Protein AF-0000000080417453 (afdb_homodimer)

Secondary structure (DSSP, 8-state):
---HHHHHHT-HHHHHHHHHHHHHHGGGS---TT-EEEEET-TTSHHIIIIIHHHS-TT-EEEEEES-HHHHHHHHHHH-SSSEEEEE--TT-S--TTT--TT-EEEEEEES-GGG-S-HHHHHHHHHHHEEEEEEEEEEEEEE-HHHHHHHHHTT-TTTGGGGGG----GGGG-TT--HHHHHHHHHHHTTEEEEEEEEEEEEEEESSHHHHHHHHHHT-TTGGGS-GGGHHHHHHHHHHHHHHTT-SEE-TTS-EEEEEEEEEEEEEE----/---HHHHHHT-HHHHHHHHHHHHHHGGGS---TT-EEEEET-TTSHHIIIIIHHHS-TT-EEEEEES-HHHHHHHHHHH-SSSEEEEE--TT-S--TTT--TT-EEEEEEES-GGG-S-HHHHHHHHHHHEEEEEEEEEEEEEE-HHHHHHHHHTT-TTTGGGGGG----GGGG-TT--HHHHHHHHHHHTTEEEEEEEEEEEEEEESSHHHHHHHHHHH-TTGGGS-GGGHHHHHHHHHHHHHHTT-SEE-TTS-EEEEEEEEEEEEEE----

Nearest PDB structures (foldseek):
  7ebx-assembly1_A  TM=9.036E-01  e=4.526E-23  Bombyx mori
  7veo-assembly1_B  TM=8.827E-01  e=9.051E-22  Bombyx mori
  7ejb-assembly1_A-2  TM=8.826E-01  e=1.099E-20  Bombyx mori
  7ebs-assembly1_A-2  TM=8.789E-01  e=4.914E-20  Bombyx mori
  5jgj-assembly1_A  TM=5.992E-01  e=2.177E-11  Aspergillus fumigatus Z5

Solvent-accessible surface area (backbone atoms only — not comparable to full-atom values): 28927 Å² total; per-residue (Å²): 72,74,44,44,69,57,31,70,74,50,42,62,67,58,52,52,51,49,50,52,50,46,67,68,45,54,85,78,52,90,86,59,80,67,35,33,35,35,32,43,39,32,50,47,34,56,57,51,69,71,46,56,47,76,78,45,50,89,65,34,32,39,38,31,23,17,64,26,54,53,15,24,55,49,18,30,73,75,58,46,55,94,46,31,43,49,41,70,39,58,61,51,50,94,75,56,59,73,74,48,66,70,43,65,21,46,35,36,39,29,54,68,35,65,55,60,36,47,53,57,55,48,27,37,41,44,54,45,46,32,30,23,88,69,14,40,3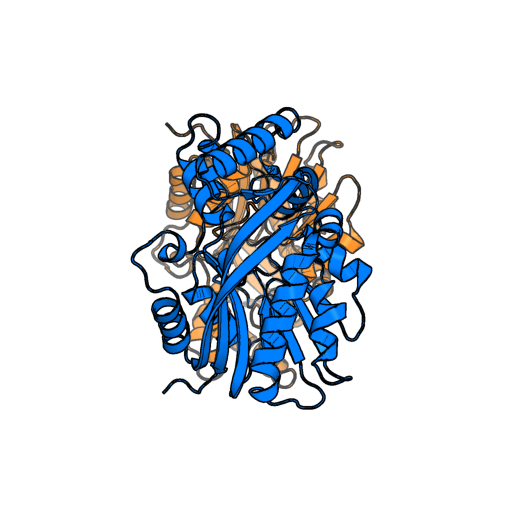9,39,40,33,28,58,61,40,42,54,64,61,55,47,54,57,50,37,44,69,30,89,90,48,29,84,55,38,84,66,57,65,46,33,67,59,66,73,34,89,83,49,57,58,68,62,56,51,51,48,44,36,43,76,41,37,29,45,75,73,45,74,48,76,43,80,50,69,54,74,32,76,24,58,66,53,43,50,52,39,50,58,31,61,34,69,53,59,89,76,46,56,79,94,44,44,65,58,51,54,50,51,51,50,50,53,35,47,74,71,61,44,40,43,75,47,94,80,47,22,30,35,36,58,35,28,37,38,37,34,36,29,30,34,50,80,79,126,72,76,43,44,67,59,30,69,74,49,42,62,67,59,52,52,51,48,49,52,48,45,67,68,44,56,85,76,52,89,86,58,80,68,35,34,34,36,31,43,38,33,52,46,33,58,58,49,68,71,45,56,48,75,78,46,50,90,64,35,34,37,38,30,24,17,65,24,54,54,16,24,55,49,17,30,72,75,58,46,54,96,45,30,44,50,41,71,41,58,62,52,51,94,74,56,61,73,75,48,64,71,43,64,22,44,34,36,38,28,55,68,32,66,56,60,37,48,53,55,54,48,28,38,41,44,52,45,47,31,29,22,86,68,15,39,38,38,41,32,26,59,63,40,43,53,63,64,54,46,55,57,50,37,45,71,31,90,89,49,28,83,54,39,84,66,56,64,46,33,69,58,64,76,34,90,84,51,56,58,68,61,54,50,53,48,44,36,42,75,41,37,29,45,76,75,45,75,48,74,44,80,51,69,53,73,33,76,25,58,66,53,44,48,51,38,50,60,32,62,35,69,53,58,90,76,46,56,78,93,44,44,66,58,51,53,50,52,52,50,50,52,35,45,75,71,62,45,42,42,75,45,95,81,47,22,30,35,36,58,34,29,36,37,38,35,38,28,31,33,49,80,79,127

InterPro domains:
  IPR025714 Methyltransferase domain [PF13847] (33-189)
  IPR029063 S-adenosyl-L-methionine-dependent methyltransferase superfamily [G3DSA:3.40.50.150] (21-272)
  IPR029063 S-adenosyl-L-methionine-dependent methyltransferase superfamily [SSF53335] (16-241)

Organism: Rhodnius prolixus (NCBI:txid13249)

pLDDT: mean 95.52, std 4.55, range [45.38, 98.94]

Structure (mmCIF, N/CA/C/O backbone):
data_AF-0000000080417453-model_v1
#
loop_
_entity.id
_entity.type
_entity.pdbx_description
1 polymer 'Putative farnesoic acid o-methyltransferase'
#
loop_
_atom_site.group_PDB
_atom_site.id
_atom_site.type_symbol
_atom_site.label_atom_id
_atom_site.label_alt_id
_atom_site.label_comp_id
_atom_site.label_asym_id
_atom_site.label_entity_id
_atom_site.label_seq_id
_atom_site.pdbx_PDB_ins_code
_atom_site.Cartn_x
_atom_site.Cartn_y
_atom_site.Cartn_z
_atom_site.occupancy
_atom_site.B_iso_or_equiv
_atom_site.auth_seq_id
_atom_site.auth_comp_id
_atom_site.auth_asym_id
_atom_site.auth_atom_id
_atom_site.pdbx_PDB_model_num
ATOM 1 N N . MET A 1 1 ? 9.516 -7.297 -7.922 1 85.31 1 MET A N 1
ATOM 2 C CA . MET A 1 1 ? 9.664 -7.316 -9.375 1 85.31 1 MET A CA 1
ATOM 3 C C . MET A 1 1 ? 9.523 -5.914 -9.953 1 85.31 1 MET A C 1
ATOM 5 O O . MET A 1 1 ? 8.523 -5.234 -9.719 1 85.31 1 MET A O 1
ATOM 9 N N . ILE A 1 2 ? 10.57 -5.461 -10.797 1 84.31 2 ILE A N 1
ATOM 10 C CA . ILE A 1 2 ? 10.602 -4.055 -11.188 1 84.31 2 ILE A CA 1
ATOM 11 C C . ILE A 1 2 ? 10.82 -3.934 -12.688 1 84.31 2 ILE A C 1
ATOM 13 O O . ILE A 1 2 ? 11.008 -2.832 -13.211 1 84.31 2 ILE A O 1
ATOM 17 N N . ASP A 1 3 ? 10.852 -5.016 -13.445 1 92.69 3 ASP A N 1
ATOM 18 C CA . ASP A 1 3 ? 11.133 -4.988 -14.875 1 92.69 3 ASP A CA 1
ATOM 19 C C . ASP A 1 3 ? 10.047 -5.727 -15.664 1 92.69 3 ASP A C 1
ATOM 21 O O . ASP A 1 3 ? 10.234 -6.883 -16.047 1 92.69 3 ASP A O 1
ATOM 25 N N . PRO A 1 4 ? 9.008 -4.988 -16.016 1 95.56 4 PRO A N 1
ATOM 26 C CA . PRO A 1 4 ? 7.863 -5.641 -16.672 1 95.56 4 PRO A CA 1
ATOM 27 C C . PRO A 1 4 ? 8.211 -6.227 -18.031 1 95.56 4 PRO A C 1
ATOM 29 O O . PRO A 1 4 ? 7.691 -7.277 -18.406 1 95.56 4 PRO A O 1
ATOM 32 N N . GLU A 1 5 ? 9.062 -5.57 -18.766 1 94.62 5 GLU A N 1
ATOM 33 C CA . GLU A 1 5 ? 9.43 -6.059 -20.094 1 94.62 5 GLU A CA 1
ATOM 34 C C . GLU A 1 5 ? 10.195 -7.375 -20 1 94.62 5 GLU A C 1
ATOM 36 O O . GLU A 1 5 ? 9.906 -8.32 -20.734 1 94.62 5 GLU A O 1
ATOM 41 N N . LEU A 1 6 ? 11.156 -7.355 -19.094 1 93.81 6 LEU A N 1
ATOM 42 C CA . LEU A 1 6 ? 11.898 -8.594 -18.891 1 93.81 6 LEU A CA 1
ATOM 43 C C . LEU A 1 6 ? 10.961 -9.711 -18.422 1 93.81 6 LEU A C 1
ATOM 45 O O . LEU A 1 6 ? 11.016 -10.828 -18.953 1 93.81 6 LEU A O 1
ATOM 49 N N . TYR A 1 7 ? 10.141 -9.461 -17.5 1 95.19 7 TYR A N 1
ATOM 50 C CA . TYR A 1 7 ? 9.219 -10.445 -16.969 1 95.19 7 TYR A CA 1
ATOM 51 C C . TYR A 1 7 ? 8.352 -11.047 -18.078 1 95.19 7 TYR A C 1
ATOM 53 O O . TYR A 1 7 ? 8.234 -12.266 -18.188 1 95.19 7 TYR A O 1
ATOM 61 N N . THR A 1 8 ? 7.797 -10.227 -18.953 1 95 8 THR A N 1
ATOM 62 C CA . THR A 1 8 ? 6.891 -10.672 -20.016 1 95 8 THR A CA 1
ATOM 63 C C . THR A 1 8 ? 7.621 -11.547 -21.031 1 95 8 THR A C 1
ATOM 65 O O . THR A 1 8 ? 7.031 -12.461 -21.609 1 95 8 THR A O 1
ATOM 68 N N . SER A 1 9 ? 8.898 -11.352 -21.141 1 94.31 9 SER A N 1
ATOM 69 C CA . SER A 1 9 ? 9.672 -12.07 -22.156 1 94.31 9 SER A CA 1
ATOM 70 C C . SER A 1 9 ? 10.07 -13.453 -21.656 1 94.31 9 SER A C 1
ATOM 72 O O . SER A 1 9 ? 10.477 -14.312 -22.438 1 94.31 9 SER A O 1
ATOM 74 N N . VAL A 1 10 ? 9.898 -13.664 -20.344 1 94.62 10 VAL A N 1
ATOM 75 C CA . VAL A 1 10 ? 10.453 -14.906 -19.828 1 94.62 10 VAL A CA 1
ATOM 76 C C . VAL A 1 10 ? 9.438 -15.586 -18.906 1 94.62 10 VAL A C 1
ATOM 78 O O . VAL A 1 10 ? 9.812 -16.359 -18.031 1 94.62 10 VAL A O 1
ATOM 81 N N . ASN A 1 11 ? 8.148 -15.336 -19.047 1 95.56 11 ASN A N 1
ATOM 82 C CA . ASN A 1 11 ? 7.172 -15.82 -18.078 1 95.56 11 ASN A CA 1
ATOM 83 C C . ASN A 1 11 ? 6.395 -17.016 -18.609 1 95.56 11 ASN A C 1
ATOM 85 O O . ASN A 1 11 ? 5.207 -17.172 -18.328 1 95.56 11 ASN A O 1
ATOM 89 N N . GLU A 1 12 ? 7 -17.891 -19.438 1 95.56 12 GLU A N 1
ATOM 90 C CA . GLU A 1 12 ? 6.344 -19.062 -20.016 1 95.56 12 GLU A CA 1
ATOM 91 C C . GLU A 1 12 ? 5.926 -20.047 -18.922 1 95.56 12 GLU A C 1
ATOM 93 O O . GLU A 1 12 ? 4.875 -20.688 -19.031 1 95.56 12 GLU A O 1
ATOM 98 N N . LEU A 1 13 ? 6.77 -20.219 -17.953 1 96.75 13 LEU A N 1
ATOM 99 C CA . LEU A 1 13 ? 6.441 -21.109 -16.844 1 96.75 13 LEU A CA 1
ATOM 100 C C . LEU A 1 13 ? 5.148 -20.672 -16.172 1 96.75 13 LEU A C 1
ATOM 102 O O . LEU A 1 13 ? 4.258 -21.484 -15.938 1 96.75 13 LEU A O 1
ATOM 106 N N . GLN A 1 14 ? 5.039 -19.406 -15.844 1 97.12 14 GLN A N 1
ATOM 107 C CA . GLN A 1 14 ? 3.857 -18.859 -15.18 1 97.12 14 GLN A CA 1
ATOM 108 C C . GLN A 1 14 ? 2.611 -19.047 -16.047 1 97.12 14 GLN A C 1
ATOM 110 O O . GLN A 1 14 ? 1.552 -19.422 -15.531 1 97.12 14 GLN A O 1
ATOM 115 N N . LYS A 1 15 ? 2.746 -18.828 -17.344 1 96.88 15 LYS A N 1
ATOM 116 C CA . LYS A 1 15 ? 1.625 -18.969 -18.266 1 96.88 15 LYS A CA 1
ATOM 117 C C . LYS A 1 15 ? 1.135 -20.422 -18.297 1 96.88 15 LYS A C 1
ATOM 119 O O . LYS A 1 15 ? -0.065 -20.672 -18.188 1 96.88 15 LYS A O 1
ATOM 124 N N . ARG A 1 16 ? 2.07 -21.281 -18.422 1 97.69 16 ARG A N 1
ATOM 125 C CA . ARG A 1 16 ? 1.742 -22.703 -18.484 1 97.69 16 ARG A CA 1
ATOM 126 C C . ARG A 1 16 ? 1.014 -23.141 -17.219 1 97.69 16 ARG A C 1
ATOM 128 O O . ARG A 1 16 ? -0.037 -23.781 -17.281 1 97.69 16 ARG A O 1
ATOM 135 N N 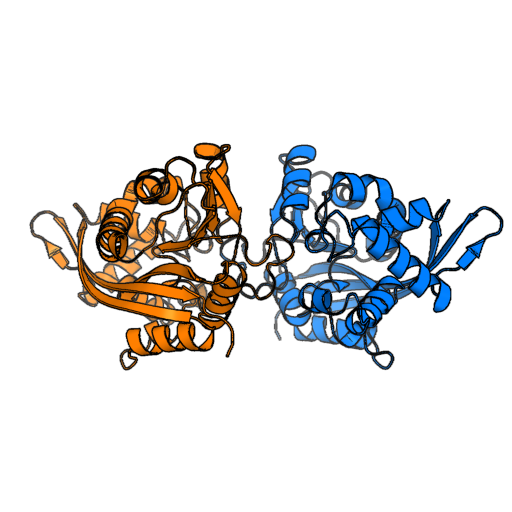. ASP A 1 17 ? 1.58 -22.812 -16.125 1 98.31 17 ASP A N 1
ATOM 136 C CA . ASP A 1 17 ? 1.036 -23.281 -14.852 1 98.31 17 ASP A CA 1
ATOM 137 C C . ASP A 1 17 ? -0.323 -22.656 -14.57 1 98.31 17 ASP A C 1
ATOM 139 O O . ASP A 1 17 ? -1.211 -23.297 -14.008 1 98.31 17 ASP A O 1
ATOM 143 N N . ALA A 1 18 ? -0.502 -21.375 -14.875 1 98.19 18 ALA A N 1
ATOM 144 C CA . ALA A 1 18 ? -1.799 -20.719 -14.719 1 98.19 18 ALA A CA 1
ATOM 145 C C . ALA A 1 18 ? -2.861 -21.391 -15.586 1 98.19 18 ALA A C 1
ATOM 147 O O . ALA A 1 18 ? -3.996 -21.578 -15.141 1 98.19 18 ALA A O 1
ATOM 148 N N . ARG A 1 19 ? -2.482 -21.75 -16.828 1 97.88 19 ARG A N 1
ATOM 149 C CA . ARG A 1 19 ? -3.398 -22.484 -17.703 1 97.88 19 ARG A CA 1
ATOM 150 C C . ARG A 1 19 ? -3.828 -23.797 -17.078 1 97.88 19 ARG A C 1
ATOM 152 O O . ARG A 1 19 ? -5.012 -24.141 -17.078 1 97.88 19 ARG A O 1
ATOM 159 N N . TYR A 1 20 ? -2.854 -24.5 -16.562 1 97.38 20 TYR A N 1
ATOM 160 C CA . TYR A 1 20 ? -3.154 -25.781 -15.922 1 97.38 20 TYR A CA 1
ATOM 161 C C . TYR A 1 20 ? -4.102 -25.594 -14.742 1 97.38 20 TYR A C 1
ATOM 163 O O . TYR A 1 20 ? -5.043 -26.375 -14.562 1 97.38 20 TYR A O 1
ATOM 171 N N . ALA A 1 21 ? -3.848 -24.594 -13.93 1 97.56 21 ALA A N 1
ATOM 172 C CA . ALA A 1 21 ? -4.699 -24.328 -12.773 1 97.56 21 ALA A CA 1
ATOM 173 C C . ALA A 1 21 ? -6.125 -24 -13.211 1 97.56 21 ALA A C 1
ATOM 175 O O . ALA A 1 21 ? -7.086 -24.5 -12.633 1 97.56 21 ALA A O 1
ATOM 176 N N . LEU A 1 22 ? -6.25 -23.156 -14.234 1 97.81 22 LEU A N 1
ATOM 177 C CA . LEU A 1 22 ? -7.559 -22.734 -14.727 1 97.81 22 LEU A CA 1
ATOM 178 C C . LEU A 1 22 ? -8.32 -23.906 -15.312 1 97.81 22 LEU A C 1
ATOM 180 O O . LEU A 1 22 ? -9.523 -24.062 -15.078 1 97.81 22 LEU A O 1
ATOM 184 N N . GLU A 1 23 ? -7.629 -24.719 -16.078 1 97.5 23 GLU A N 1
ATOM 185 C CA . GLU A 1 23 ? -8.258 -25.906 -16.656 1 97.5 23 GLU A CA 1
ATOM 186 C C . GLU A 1 23 ? -8.766 -26.844 -15.57 1 97.5 23 GLU A C 1
ATOM 188 O O . GLU A 1 23 ? -9.797 -27.5 -15.734 1 97.5 23 GLU A O 1
ATOM 193 N N . ARG A 1 24 ? -8.078 -26.875 -14.555 1 95.69 24 ARG A N 1
ATOM 194 C CA . ARG A 1 24 ? -8.43 -27.766 -13.461 1 95.69 24 ARG A CA 1
ATOM 195 C C . ARG A 1 24 ? -9.703 -27.297 -12.758 1 95.69 24 ARG A C 1
ATOM 197 O O . ARG A 1 24 ? -10.531 -28.109 -12.352 1 95.69 24 ARG A O 1
ATOM 204 N N . VAL A 1 25 ? -9.844 -25.984 -12.594 1 96.62 25 VAL A N 1
ATOM 205 C CA . VAL A 1 25 ? -10.883 -25.5 -11.695 1 96.62 25 VAL A CA 1
ATOM 206 C C . VAL A 1 25 ? -12.07 -24.984 -12.5 1 96.62 25 VAL A C 1
ATOM 208 O O . VAL A 1 25 ? -13.125 -24.672 -11.945 1 96.62 25 VAL A O 1
ATOM 211 N N . LYS A 1 26 ? -11.961 -24.828 -13.805 1 96.19 26 LYS A N 1
ATOM 212 C CA . LYS A 1 26 ? -12.945 -24.141 -14.633 1 96.19 26 LYS A CA 1
ATOM 213 C C . LYS A 1 26 ? -14.336 -24.75 -14.453 1 96.19 26 LYS A C 1
ATOM 215 O O . LYS A 1 26 ? -15.336 -24.016 -14.445 1 96.19 26 LYS A O 1
ATOM 220 N N . ASP A 1 27 ? -14.422 -26.062 -14.25 1 95.81 27 ASP A N 1
ATOM 221 C CA . ASP A 1 27 ? -15.711 -26.75 -14.164 1 95.81 27 ASP A CA 1
ATOM 222 C C . ASP A 1 27 ? -16.297 -26.641 -12.758 1 95.81 27 ASP A C 1
ATOM 224 O O . ASP A 1 27 ? -17.453 -26.984 -12.539 1 95.81 27 ASP A O 1
ATOM 228 N N . GLU A 1 28 ? -15.484 -26.188 -11.844 1 95.94 28 GLU A N 1
ATOM 229 C CA . GLU A 1 28 ? -15.93 -26.031 -10.461 1 95.94 28 GLU A CA 1
ATOM 230 C C . GLU A 1 28 ? -16.516 -24.641 -10.227 1 95.94 28 GLU A C 1
ATOM 232 O O . GLU A 1 28 ? -17.125 -24.391 -9.188 1 95.94 28 GLU A O 1
ATOM 237 N N . LEU A 1 29 ? -16.391 -23.766 -11.164 1 96.56 29 LEU A N 1
ATOM 238 C CA . LEU A 1 29 ? -16.75 -22.375 -10.984 1 96.56 29 LEU A CA 1
ATOM 239 C C . LEU A 1 29 ? -18.047 -22.047 -11.727 1 96.56 29 LEU A C 1
ATOM 241 O O . LEU A 1 29 ? -18.25 -22.484 -12.859 1 96.56 29 LEU A O 1
ATOM 245 N N . PRO A 1 30 ? -18.922 -21.266 -11.078 1 94.5 30 PRO A N 1
ATOM 246 C CA . PRO A 1 30 ? -20.047 -20.688 -11.828 1 94.5 30 PRO A CA 1
ATOM 247 C C . PRO A 1 30 ? -19.625 -19.531 -12.734 1 94.5 30 PRO A C 1
ATOM 249 O O . PRO A 1 30 ? -18.828 -18.688 -12.328 1 94.5 30 PRO A O 1
ATOM 252 N N . TRP A 1 31 ? -20.047 -19.531 -13.969 1 93.25 31 TRP A N 1
ATOM 253 C CA . TRP A 1 31 ? -19.75 -18.453 -14.906 1 93.25 31 TRP A CA 1
ATOM 254 C C . TRP A 1 31 ? -21.016 -17.672 -15.258 1 93.25 31 TRP A C 1
ATOM 256 O O . TRP A 1 31 ? -21.953 -18.219 -15.836 1 93.25 31 TRP A O 1
ATOM 266 N N . ASN A 1 32 ? -21.078 -16.422 -14.867 1 93.12 32 ASN A N 1
ATOM 267 C CA . ASN A 1 32 ? -22.234 -15.57 -15.094 1 93.12 32 ASN A CA 1
ATOM 268 C C . ASN A 1 32 ? -21.875 -14.32 -15.883 1 93.12 32 ASN A C 1
ATOM 270 O O . ASN A 1 32 ? -20.734 -13.875 -15.867 1 93.12 32 ASN A O 1
ATOM 274 N N . ASN A 1 33 ? -22.859 -13.703 -16.531 1 93.56 33 ASN A N 1
ATOM 275 C CA . ASN A 1 33 ? -22.641 -12.484 -17.297 1 93.56 33 ASN A CA 1
ATOM 276 C C . ASN A 1 33 ? -22.422 -11.281 -16.391 1 93.56 33 ASN A C 1
ATOM 278 O O . ASN A 1 33 ? -22.922 -11.234 -15.273 1 93.56 33 ASN A O 1
ATOM 282 N N . GLY A 1 34 ? -21.641 -10.367 -16.906 1 94.88 34 GLY A N 1
ATOM 283 C CA . GLY A 1 34 ? -21.453 -9.086 -16.25 1 94.88 34 GLY A CA 1
ATOM 284 C C . GLY A 1 34 ? -20.656 -9.195 -14.961 1 94.88 34 GLY A C 1
ATOM 285 O O . GLY A 1 34 ? -20.859 -8.406 -14.039 1 94.88 34 GLY A O 1
ATOM 286 N N . GLU A 1 35 ? -19.781 -10.242 -14.836 1 97.25 35 GLU A N 1
ATOM 287 C CA . GLU A 1 35 ? -19.031 -10.453 -13.602 1 97.25 35 GLU A CA 1
ATOM 288 C C . GLU A 1 35 ? -17.891 -9.438 -13.469 1 97.25 35 GLU A C 1
ATOM 290 O O . GLU A 1 35 ? -17.312 -9.008 -14.469 1 97.25 35 GLU A O 1
ATOM 295 N N . LYS A 1 36 ? -17.656 -9.039 -12.273 1 98.38 36 LYS A N 1
ATOM 296 C CA . LYS A 1 36 ? -16.469 -8.266 -11.914 1 98.38 36 LYS A CA 1
ATOM 297 C C . LYS A 1 36 ? -15.398 -9.164 -11.305 1 98.38 36 LYS A C 1
ATOM 299 O O . LYS A 1 36 ? -15.641 -9.836 -10.305 1 98.38 36 LYS A O 1
ATOM 304 N N . ILE A 1 37 ? -14.219 -9.148 -11.891 1 98.75 37 ILE A N 1
ATOM 305 C CA . ILE A 1 37 ? -13.148 -10.086 -11.539 1 98.75 37 ILE A CA 1
ATOM 306 C C . ILE A 1 37 ? -11.945 -9.32 -11.008 1 98.75 37 ILE A C 1
ATOM 308 O O . ILE A 1 37 ? -11.594 -8.258 -11.539 1 98.75 37 ILE A O 1
ATOM 312 N N . LEU A 1 38 ? -11.352 -9.852 -9.945 1 98.88 38 LEU A N 1
ATOM 313 C CA . LEU A 1 38 ? -10.086 -9.32 -9.445 1 98.88 38 LEU A CA 1
ATOM 314 C C . LEU A 1 38 ? -8.945 -10.305 -9.688 1 98.88 38 LEU A C 1
ATOM 316 O O . LEU A 1 38 ? -9.062 -11.492 -9.359 1 98.88 38 LEU A O 1
ATOM 320 N N . ASP A 1 39 ? -7.914 -9.875 -10.336 1 98.94 39 ASP A N 1
ATOM 321 C CA . ASP A 1 39 ? -6.68 -10.633 -10.516 1 98.94 39 ASP A CA 1
ATOM 322 C C . ASP A 1 39 ? -5.586 -10.133 -9.57 1 98.94 39 ASP A C 1
ATOM 324 O O . ASP A 1 39 ? -4.922 -9.133 -9.859 1 98.94 39 ASP A O 1
ATOM 328 N N . VAL A 1 40 ? -5.348 -10.844 -8.453 1 98.88 40 VAL A N 1
ATOM 329 C CA . VAL A 1 40 ? -4.395 -10.445 -7.422 1 98.88 40 VAL A CA 1
ATOM 330 C C . VAL A 1 40 ? -2.99 -10.898 -7.812 1 98.88 40 VAL A C 1
ATOM 332 O O . VAL A 1 40 ? -2.744 -12.094 -7.988 1 98.88 40 VAL A O 1
ATOM 335 N N . GLY A 1 41 ? -2.062 -9.961 -7.801 1 98.56 41 GLY A N 1
ATOM 336 C CA . GLY A 1 41 ? -0.73 -10.25 -8.305 1 98.56 41 GLY A CA 1
ATOM 337 C C . GLY A 1 41 ? -0.682 -10.383 -9.812 1 98.56 41 GLY A C 1
ATOM 338 O O . GLY A 1 41 ? -0.114 -11.352 -10.336 1 98.56 41 GLY A O 1
ATOM 339 N N . CYS A 1 42 ? -1.229 -9.438 -10.508 1 98.62 42 CYS A N 1
ATOM 340 C CA . CYS A 1 42 ? -1.434 -9.57 -11.945 1 98.62 42 CYS A CA 1
ATOM 341 C C . CYS A 1 42 ? -0.134 -9.336 -12.703 1 98.62 42 CYS A C 1
ATOM 343 O O . CYS A 1 42 ? -0.049 -9.617 -13.898 1 98.62 42 CYS A O 1
ATOM 345 N N . GLY A 1 43 ? 0.937 -8.828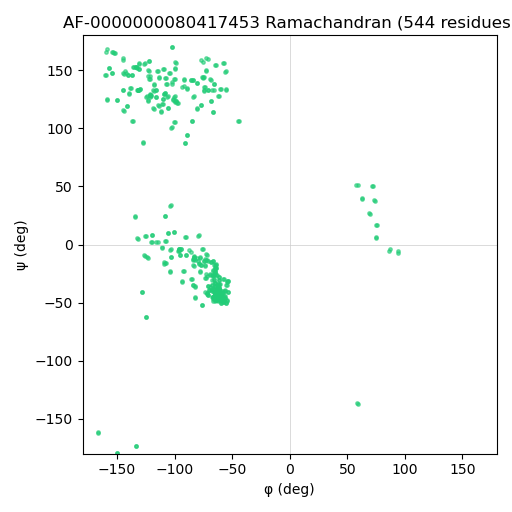 -12.039 1 98.06 43 GLY A N 1
ATOM 346 C CA . GLY A 1 43 ? 2.162 -8.492 -12.75 1 98.06 43 GLY A CA 1
ATOM 347 C C . GLY A 1 43 ? 1.954 -7.465 -13.844 1 98.06 43 GLY A C 1
ATOM 348 O O . GLY A 1 43 ? 1.291 -6.449 -13.633 1 98.06 43 GLY A O 1
ATOM 349 N N . PRO A 1 44 ? 2.586 -7.727 -14.961 1 98.19 44 PRO A N 1
ATOM 350 C CA . PRO A 1 44 ? 2.465 -6.762 -16.062 1 98.19 44 PRO A CA 1
ATOM 351 C C . PRO A 1 44 ? 1.149 -6.898 -16.828 1 98.19 44 PRO A C 1
ATOM 353 O O . PRO A 1 44 ? 0.974 -6.273 -17.875 1 98.19 44 PRO A O 1
ATOM 356 N N . GLY A 1 45 ? 0.208 -7.695 -16.391 1 98.31 45 GLY A N 1
ATOM 357 C CA . GLY A 1 45 ? -1.148 -7.734 -16.922 1 98.31 45 GLY A CA 1
ATOM 358 C C . GLY A 1 45 ? -1.302 -8.648 -18.109 1 98.31 45 GLY A C 1
ATOM 359 O O . GLY A 1 45 ? -2.414 -8.859 -18.609 1 98.31 45 GLY A O 1
ATOM 360 N N . ASP A 1 46 ? -0.224 -9.258 -18.656 1 97.12 46 ASP A N 1
ATOM 361 C CA . ASP A 1 46 ? -0.27 -10.055 -19.875 1 97.12 46 ASP A CA 1
ATOM 362 C C . ASP A 1 46 ? -1.081 -11.328 -19.672 1 97.12 46 ASP A C 1
ATOM 364 O O . ASP A 1 46 ? -1.896 -11.695 -20.516 1 97.12 46 ASP A O 1
ATOM 368 N N . LEU A 1 47 ? -0.859 -12.039 -18.531 1 97.44 47 LEU A N 1
ATOM 369 C CA . LEU A 1 47 ? -1.623 -13.258 -18.266 1 97.44 47 LEU A CA 1
ATOM 370 C C . LEU A 1 47 ? -3.098 -12.93 -18.047 1 97.44 47 LEU A C 1
ATOM 372 O O . LEU A 1 47 ? -3.973 -13.695 -18.453 1 97.44 47 LEU A O 1
ATOM 376 N N . THR A 1 48 ? -3.393 -11.828 -17.375 1 98.19 48 THR A N 1
ATOM 377 C CA . THR A 1 48 ? -4.762 -11.375 -17.156 1 98.19 48 THR A CA 1
ATOM 378 C C . THR A 1 48 ? -5.5 -11.203 -18.469 1 98.19 48 THR A C 1
ATOM 380 O O . THR A 1 48 ? -6.629 -11.68 -18.625 1 98.19 48 THR A O 1
ATOM 383 N N . THR A 1 49 ? -4.848 -10.594 -19.453 1 97.38 49 THR A N 1
ATOM 384 C CA . THR A 1 49 ? -5.512 -10.156 -20.688 1 97.38 49 THR A CA 1
ATOM 385 C C . THR A 1 49 ? -5.43 -11.234 -21.766 1 97.38 49 THR A C 1
ATOM 387 O O . THR A 1 49 ? -6.254 -11.266 -22.672 1 97.38 49 THR A O 1
ATOM 390 N N . SER A 1 50 ? -4.445 -12.133 -21.641 1 95.62 50 SER A N 1
ATOM 391 C CA . SER A 1 50 ? -4.25 -13.094 -22.734 1 95.62 50 SER A CA 1
ATOM 392 C C . SER A 1 50 ? -4.699 -14.492 -22.328 1 95.62 50 SER A C 1
ATOM 394 O O . SER A 1 50 ? -4.895 -15.359 -23.172 1 95.62 50 SER A O 1
ATOM 396 N N . LEU A 1 51 ? -4.863 -14.719 -21.094 1 97.19 51 LEU A N 1
ATOM 397 C CA . LEU A 1 51 ? -5.188 -16.062 -20.625 1 97.19 51 LEU A CA 1
ATOM 398 C C . LEU A 1 51 ? -6.465 -16.047 -19.797 1 97.19 51 LEU A C 1
ATOM 400 O O . LEU A 1 51 ? -7.488 -16.594 -20.219 1 97.19 51 LEU A O 1
ATOM 404 N N . LEU A 1 52 ? -6.473 -15.359 -18.688 1 96.56 52 LEU A N 1
ATOM 405 C CA . LEU A 1 52 ? -7.609 -15.344 -17.781 1 96.56 52 LEU A CA 1
ATOM 406 C C . LEU A 1 52 ? -8.883 -14.906 -18.484 1 96.56 52 LEU A C 1
ATOM 408 O O . LEU A 1 52 ? -9.938 -15.516 -18.312 1 96.56 52 LEU A O 1
ATOM 412 N N . LYS A 1 53 ? -8.742 -13.938 -19.344 1 95.19 53 LYS A N 1
ATOM 413 C CA . LYS A 1 53 ? -9.867 -13.359 -20.062 1 95.19 53 LYS A CA 1
ATOM 414 C C . LYS A 1 53 ? -10.617 -14.422 -20.859 1 95.19 53 LYS A C 1
ATOM 416 O O . LYS A 1 53 ? -11.844 -14.375 -20.969 1 95.19 53 LYS A O 1
ATOM 421 N N . HIS A 1 54 ? -9.961 -15.438 -21.297 1 94.5 54 HIS A N 1
ATOM 422 C CA . HIS A 1 54 ? -10.547 -16.422 -22.188 1 94.5 54 HIS A CA 1
ATOM 423 C C . HIS A 1 54 ? -11.438 -17.406 -21.422 1 94.5 54 HIS A C 1
ATOM 425 O O . HIS A 1 54 ? -12.227 -18.141 -22.016 1 94.5 54 HIS A O 1
ATOM 431 N N . TYR A 1 55 ? -11.289 -17.422 -20.203 1 94.25 55 TYR A N 1
ATOM 432 C CA . TYR A 1 55 ? -12.109 -18.312 -19.375 1 94.25 55 TYR A CA 1
ATOM 433 C C . TYR A 1 55 ? -13.32 -17.562 -18.828 1 94.25 55 TYR A C 1
ATOM 435 O O . TYR A 1 55 ? -14.234 -18.188 -18.266 1 94.25 55 TYR A O 1
ATOM 443 N N . LEU A 1 56 ? -13.344 -16.25 -19.016 1 93.94 56 LEU A N 1
ATOM 444 C CA . LEU A 1 56 ? -14.398 -15.406 -18.453 1 93.94 56 LEU A CA 1
ATOM 445 C C . LEU A 1 56 ? -15.453 -15.086 -19.516 1 93.94 56 LEU A C 1
ATOM 447 O O . LEU A 1 56 ? -15.18 -15.148 -20.703 1 93.94 56 LEU A O 1
ATOM 451 N N . PRO A 1 57 ? -16.641 -14.766 -19.031 1 93.44 57 PRO A N 1
ATOM 452 C CA . PRO A 1 57 ? -17.609 -14.242 -20 1 93.44 57 PRO A CA 1
ATOM 453 C C . PRO A 1 57 ? -17.125 -12.992 -20.719 1 93.44 57 PRO A C 1
ATOM 455 O O . PRO A 1 57 ? -16.359 -12.211 -20.141 1 93.44 57 PRO A O 1
ATOM 458 N N . HIS A 1 58 ? -17.656 -12.734 -21.875 1 93 58 HIS A N 1
ATOM 459 C CA . HIS A 1 58 ? -17.172 -11.664 -22.734 1 93 58 HIS A CA 1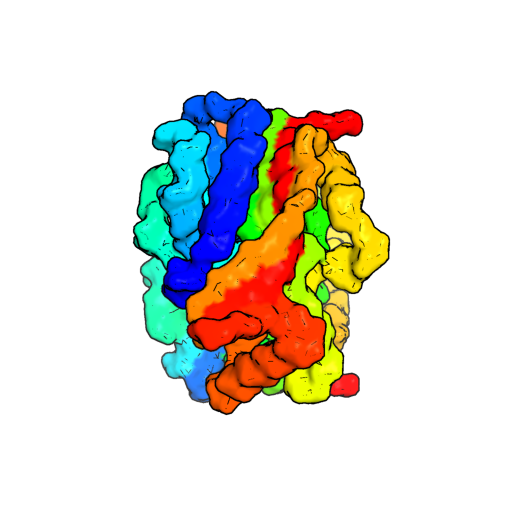
ATOM 460 C C . HIS A 1 58 ? -17.422 -10.297 -22.125 1 93 58 HIS A C 1
ATOM 462 O O . HIS A 1 58 ? -16.672 -9.352 -22.375 1 93 58 HIS A O 1
ATOM 468 N N . ASP A 1 59 ? -18.391 -10.203 -21.328 1 95.56 59 ASP A N 1
ATOM 469 C CA . ASP A 1 59 ? -18.766 -8.898 -20.797 1 95.56 59 ASP A CA 1
ATOM 470 C C . ASP A 1 59 ? -18.219 -8.711 -19.375 1 95.56 59 ASP A C 1
ATOM 472 O O . ASP A 1 59 ? -18.609 -7.777 -18.672 1 95.56 59 ASP A O 1
ATOM 476 N N . ALA A 1 60 ? -17.344 -9.625 -18.984 1 96.75 60 ALA A N 1
ATOM 477 C CA . ALA A 1 60 ? -16.734 -9.484 -17.656 1 96.75 60 ALA A CA 1
ATOM 478 C C . ALA A 1 60 ? -15.789 -8.289 -17.625 1 96.75 60 ALA A C 1
ATOM 480 O O . ALA A 1 60 ? -15.164 -7.949 -18.625 1 96.75 60 ALA A O 1
ATOM 481 N N . THR A 1 61 ? -15.742 -7.551 -16.531 1 98.12 61 THR A N 1
ATOM 482 C CA . THR A 1 61 ? -14.727 -6.531 -16.266 1 98.12 61 THR A CA 1
ATOM 483 C C . THR A 1 61 ? -13.68 -7.043 -15.289 1 98.12 61 THR A C 1
ATOM 485 O O . THR A 1 61 ? -14.008 -7.75 -14.336 1 98.12 61 THR A O 1
ATOM 488 N N . ILE A 1 62 ? -12.445 -6.75 -15.547 1 98.62 62 ILE A N 1
ATOM 489 C CA . ILE A 1 62 ? -11.352 -7.309 -14.766 1 98.62 62 ILE A CA 1
ATOM 490 C C . ILE A 1 62 ? -10.492 -6.18 -14.195 1 98.62 62 ILE A C 1
ATOM 492 O O . ILE A 1 62 ? -10.086 -5.273 -14.93 1 98.62 62 ILE A O 1
ATOM 496 N N . VAL A 1 63 ? -10.273 -6.207 -12.922 1 98.81 63 VAL A N 1
ATOM 497 C CA . VAL A 1 63 ? -9.289 -5.355 -12.266 1 98.81 63 VAL A CA 1
ATOM 498 C C . VAL A 1 63 ? -8.07 -6.188 -11.867 1 98.81 63 VAL A C 1
ATOM 500 O O . VAL A 1 63 ? -8.195 -7.172 -11.133 1 98.81 63 VAL A O 1
ATOM 503 N N . GLY A 1 64 ? -6.945 -5.891 -12.406 1 98.88 64 GLY A N 1
ATOM 504 C CA . GLY A 1 64 ? -5.695 -6.457 -11.93 1 98.88 64 GLY A CA 1
ATOM 505 C C . GLY A 1 64 ? -5.016 -5.605 -10.875 1 98.88 64 GLY A C 1
ATOM 506 O O . GLY A 1 64 ? -5.02 -4.379 -10.961 1 98.88 64 GLY A O 1
ATOM 507 N N . CYS A 1 65 ? -4.414 -6.277 -9.883 1 98.69 65 CYS A N 1
ATOM 508 C CA . CYS A 1 65 ? -3.664 -5.512 -8.891 1 98.69 65 CYS A CA 1
ATOM 509 C C . CYS A 1 65 ? -2.326 -6.176 -8.594 1 98.69 65 CYS A C 1
ATOM 511 O O . CYS A 1 65 ? -2.182 -7.387 -8.75 1 98.69 65 CYS A O 1
ATOM 513 N N . ASP A 1 66 ? -1.427 -5.434 -8.219 1 98.38 66 ASP A N 1
ATOM 514 C CA . ASP A 1 66 ? -0.072 -5.836 -7.855 1 98.38 66 ASP A CA 1
ATOM 515 C C . ASP A 1 66 ? 0.582 -4.812 -6.934 1 98.38 66 ASP A C 1
ATOM 517 O O . ASP A 1 66 ? 0.243 -3.627 -6.977 1 98.38 66 ASP A O 1
ATOM 521 N N . ILE A 1 67 ? 1.491 -5.309 -6.121 1 97.12 67 ILE A N 1
ATOM 522 C CA . ILE A 1 67 ? 2.166 -4.41 -5.191 1 97.12 67 ILE A CA 1
ATOM 523 C C . ILE A 1 67 ? 3.156 -3.531 -5.953 1 97.12 67 ILE A C 1
ATOM 525 O O . ILE A 1 67 ? 3.436 -2.402 -5.543 1 97.12 67 ILE A O 1
ATOM 529 N N . SER A 1 68 ? 3.709 -3.996 -7.047 1 97.06 68 SER A N 1
ATOM 530 C CA . SER A 1 68 ? 4.75 -3.314 -7.809 1 97.06 68 SER A CA 1
ATOM 531 C C . SER A 1 68 ? 4.168 -2.178 -8.641 1 97.06 68 SER A C 1
ATOM 533 O O . SER A 1 68 ? 3.373 -2.416 -9.555 1 97.06 68 SER A O 1
ATOM 535 N N . GLU A 1 69 ? 4.609 -0.975 -8.414 1 96.44 69 GLU A N 1
ATOM 536 C CA . GLU A 1 69 ? 4.207 0.195 -9.188 1 96.44 69 GLU A CA 1
ATOM 537 C C . GLU A 1 69 ? 4.602 0.049 -10.656 1 96.44 69 GLU A C 1
ATOM 539 O O . GLU A 1 69 ? 3.818 0.372 -11.555 1 96.44 69 GLU A O 1
ATOM 544 N N . ALA A 1 70 ? 5.809 -0.437 -10.898 1 96.19 70 ALA A N 1
ATOM 545 C CA . ALA A 1 70 ? 6.32 -0.596 -12.258 1 96.19 70 ALA A CA 1
ATOM 546 C C . ALA A 1 70 ? 5.438 -1.541 -13.07 1 96.19 70 ALA A C 1
ATOM 548 O O . ALA A 1 70 ? 5.129 -1.269 -14.234 1 96.19 70 ALA A O 1
ATOM 549 N N . MET A 1 71 ? 5.016 -2.611 -12.414 1 98.06 71 MET A N 1
ATOM 550 C CA . MET A 1 71 ? 4.152 -3.584 -13.078 1 98.06 71 MET A CA 1
ATOM 551 C C . MET A 1 71 ? 2.805 -2.961 -13.43 1 98.06 71 MET A C 1
ATOM 553 O O . MET A 1 71 ? 2.326 -3.105 -14.555 1 98.06 71 MET A O 1
ATOM 557 N N . ILE A 1 72 ? 2.223 -2.223 -12.531 1 98.19 72 ILE A N 1
ATOM 558 C CA . ILE A 1 72 ? 0.876 -1.684 -12.688 1 98.19 72 ILE A CA 1
ATOM 559 C C . ILE A 1 72 ? 0.887 -0.562 -13.727 1 98.19 72 ILE A C 1
ATOM 561 O O . ILE A 1 72 ? -0.025 -0.462 -14.547 1 98.19 72 ILE A O 1
ATOM 565 N N . MET A 1 73 ? 1.886 0.264 -13.664 1 96.56 73 MET A N 1
ATOM 566 C CA . MET A 1 73 ? 1.996 1.326 -14.664 1 96.56 73 MET A CA 1
ATOM 567 C C . MET A 1 73 ? 2.104 0.745 -16.062 1 96.56 73 MET A C 1
ATOM 569 O O . MET A 1 73 ? 1.447 1.225 -17 1 96.56 73 MET A O 1
ATOM 573 N N . TYR A 1 74 ? 2.914 -0.294 -16.234 1 97.88 74 TYR A N 1
ATOM 574 C CA . TYR A 1 74 ? 3.078 -0.984 -17.5 1 97.88 74 TYR A CA 1
ATOM 575 C C . TYR A 1 74 ? 1.763 -1.604 -17.953 1 97.88 74 TYR A C 1
ATOM 577 O O . TYR A 1 74 ? 1.345 -1.413 -19.109 1 97.88 74 TYR A O 1
ATOM 585 N N . ALA A 1 75 ? 1.112 -2.303 -17.047 1 98.62 75 ALA A N 1
ATOM 586 C CA . ALA A 1 75 ? -0.132 -3.002 -17.344 1 98.62 75 ALA A CA 1
ATOM 587 C C . ALA A 1 75 ? -1.215 -2.023 -17.797 1 98.62 75 ALA A C 1
ATOM 589 O O . ALA A 1 75 ? -1.902 -2.258 -18.797 1 98.62 75 ALA A O 1
ATOM 590 N N . GLN A 1 76 ? -1.373 -0.949 -17.047 1 98.06 76 GLN A N 1
ATOM 591 C CA . GLN A 1 76 ? -2.406 0.036 -17.344 1 98.06 76 GLN A CA 1
ATOM 592 C C . GLN A 1 76 ? -2.156 0.7 -18.688 1 98.06 76 GLN A C 1
ATOM 594 O O . GLN A 1 76 ? -3.086 0.89 -19.484 1 98.06 76 GLN A O 1
ATOM 599 N N . LYS A 1 77 ? -0.946 1.083 -18.953 1 97.06 77 LYS A N 1
ATOM 600 C CA . LYS A 1 77 ? -0.586 1.729 -20.219 1 97.06 77 LYS A CA 1
ATOM 601 C C . LYS A 1 77 ? -0.831 0.801 -21.406 1 97.06 77 LYS A C 1
ATOM 603 O O . LYS A 1 77 ? -1.372 1.222 -22.422 1 97.06 77 LYS A O 1
ATOM 608 N N . LYS A 1 78 ? -0.478 -0.435 -21.25 1 98.06 78 LYS A N 1
ATOM 609 C CA . LYS A 1 78 ? -0.482 -1.371 -22.359 1 98.06 78 LYS A CA 1
ATOM 610 C C . LYS A 1 78 ? -1.869 -1.972 -22.578 1 98.06 78 LYS A C 1
ATOM 612 O O . LYS A 1 78 ? -2.281 -2.215 -23.703 1 98.06 78 LYS A O 1
ATOM 617 N N . TYR A 1 79 ? -2.576 -2.174 -21.469 1 98.25 79 TYR A N 1
ATOM 618 C CA . TYR A 1 79 ? -3.764 -3.012 -21.609 1 98.25 79 TYR A CA 1
ATOM 619 C C . TYR A 1 79 ? -4.996 -2.291 -21.062 1 98.25 79 TYR A C 1
ATOM 621 O O . TYR A 1 79 ? -6.121 -2.77 -21.234 1 98.25 79 TYR A O 1
ATOM 629 N N . GLY A 1 80 ? -4.859 -1.205 -20.422 1 97.88 80 GLY A N 1
ATOM 630 C CA . GLY A 1 80 ? -5.988 -0.517 -19.828 1 97.88 80 GLY A CA 1
ATOM 631 C C . GLY A 1 80 ? -7.047 -0.11 -20.828 1 97.88 80 GLY A C 1
ATOM 632 O O . GLY A 1 80 ? -6.727 0.409 -21.906 1 97.88 80 GLY A O 1
ATOM 633 N N . ASN A 1 81 ? -8.25 -0.349 -20.531 1 97.44 81 ASN A N 1
ATOM 634 C CA . ASN A 1 81 ? -9.43 0.039 -21.297 1 97.44 81 ASN A CA 1
ATOM 635 C C . ASN A 1 81 ? -10.711 -0.122 -20.469 1 97.44 81 ASN A C 1
ATOM 637 O O . ASN A 1 81 ? -10.664 -0.117 -19.25 1 97.44 81 ASN A O 1
ATOM 641 N N . ASN A 1 82 ? -11.852 -0.165 -21.109 1 96.25 82 ASN A N 1
ATOM 642 C CA . ASN A 1 82 ? -13.117 -0.245 -20.391 1 96.25 82 ASN A CA 1
ATOM 643 C C . ASN A 1 82 ? -13.289 -1.597 -19.703 1 96.25 82 ASN A C 1
ATOM 645 O O . ASN A 1 82 ? -14.008 -1.706 -18.719 1 96.25 82 ASN A O 1
ATOM 649 N N . GLN A 1 83 ? -12.68 -2.619 -20.188 1 97.19 83 GLN A N 1
ATOM 650 C CA . GLN A 1 83 ? -12.828 -3.967 -19.656 1 97.19 83 GLN A CA 1
ATOM 651 C C . GLN A 1 83 ? -11.742 -4.27 -18.625 1 97.19 83 GLN A C 1
ATOM 653 O O . GLN A 1 83 ? -11.969 -5.047 -17.688 1 97.19 83 GLN A O 1
ATOM 658 N N . PHE A 1 84 ? -10.57 -3.658 -18.859 1 98.44 84 PHE A N 1
ATOM 659 C CA . PHE A 1 84 ? -9.406 -3.955 -18.031 1 98.44 84 PHE A CA 1
ATOM 660 C C . PHE A 1 84 ? -8.898 -2.693 -17.344 1 98.44 84 PHE A C 1
ATOM 662 O O . PHE A 1 84 ? -8.664 -1.675 -17.984 1 98.44 84 PHE A O 1
ATOM 669 N N . SER A 1 85 ? -8.734 -2.742 -16.047 1 98.38 85 SER A N 1
ATOM 670 C CA . SER A 1 85 ? -8.055 -1.699 -15.289 1 98.38 85 SER A CA 1
ATOM 671 C C . SER A 1 85 ? -7.047 -2.295 -14.312 1 98.38 85 SER A C 1
ATOM 673 O O . SER A 1 85 ? -7.176 -3.453 -13.906 1 98.38 85 SER A O 1
ATOM 675 N N . PHE A 1 86 ? -6.043 -1.593 -13.984 1 98.56 86 PHE A N 1
ATOM 676 C CA . PHE A 1 86 ? -4.953 -2.086 -13.156 1 98.56 86 PHE A CA 1
ATOM 677 C C . PHE A 1 86 ? -4.629 -1.094 -12.047 1 98.56 86 PHE A C 1
ATOM 679 O O . PHE A 1 86 ? -4.508 0.107 -12.289 1 98.56 86 PHE A O 1
ATOM 686 N N . LYS A 1 87 ? -4.484 -1.605 -10.773 1 97.81 87 LYS A N 1
ATOM 687 C CA . LYS A 1 87 ? -4.277 -0.771 -9.594 1 97.81 87 LYS A CA 1
ATOM 688 C C . LYS A 1 87 ? -3.205 -1.361 -8.68 1 97.81 87 LYS A C 1
ATOM 690 O O . LYS A 1 87 ? -3.08 -2.584 -8.57 1 97.81 87 LYS A O 1
ATOM 695 N N . GLN A 1 88 ? -2.484 -0.497 -8.062 1 97.88 88 GLN A N 1
ATOM 696 C CA . GLN A 1 88 ? -1.505 -0.964 -7.09 1 97.88 88 GLN A CA 1
ATOM 697 C C . GLN A 1 88 ? -2.184 -1.433 -5.805 1 97.88 88 GLN A C 1
ATOM 699 O O . GLN A 1 88 ? -3.082 -0.762 -5.293 1 97.88 88 GLN A O 1
ATOM 704 N N . LEU A 1 89 ? -1.743 -2.578 -5.305 1 97.81 89 LEU A N 1
ATOM 705 C CA . LEU A 1 89 ? -2.311 -3.119 -4.074 1 97.81 89 LEU A CA 1
ATOM 706 C C . LEU A 1 89 ? -1.349 -4.102 -3.418 1 97.81 89 LEU A C 1
ATOM 708 O O . LEU A 1 89 ? -0.833 -5.008 -4.078 1 97.81 89 LEU A O 1
ATOM 712 N N . ASP A 1 90 ? -1.033 -3.852 -2.182 1 97.5 90 ASP A N 1
ATOM 713 C CA . ASP A 1 90 ? -0.548 -4.91 -1.302 1 97.5 90 ASP A CA 1
ATOM 714 C C . ASP A 1 90 ? -1.708 -5.676 -0.669 1 97.5 90 ASP A C 1
ATOM 716 O O . ASP A 1 90 ? -2.357 -5.176 0.253 1 97.5 90 ASP A O 1
ATOM 720 N N . ILE A 1 91 ? -1.936 -6.855 -1.11 1 98.19 91 ILE A N 1
ATOM 721 C CA . ILE A 1 91 ? -3.131 -7.602 -0.738 1 98.19 91 ILE A CA 1
ATOM 722 C C . ILE A 1 91 ? -3.092 -7.934 0.752 1 98.19 91 ILE A C 1
ATOM 724 O O . ILE A 1 91 ? -4.105 -8.328 1.334 1 98.19 91 ILE A O 1
ATOM 728 N N . SER A 1 92 ? -1.927 -7.773 1.387 1 97.5 92 SER A N 1
ATOM 729 C CA . SER A 1 92 ? -1.836 -8.047 2.818 1 97.5 92 SER A CA 1
ATOM 730 C C . SER A 1 92 ? -1.764 -6.754 3.623 1 97.5 92 SER A C 1
ATOM 732 O O . SER A 1 92 ? -1.395 -6.773 4.801 1 97.5 92 SER A O 1
ATOM 734 N N . ASN A 1 93 ? -1.996 -5.66 2.961 1 95.88 93 ASN A N 1
ATOM 735 C CA . ASN A 1 93 ? -2.064 -4.402 3.701 1 95.88 93 ASN A CA 1
ATOM 736 C C . ASN A 1 93 ? -3.264 -4.375 4.645 1 95.88 93 ASN A C 1
ATOM 738 O O . ASN A 1 93 ? -4.367 -4.773 4.266 1 95.88 93 ASN A O 1
ATOM 742 N N . SER A 1 94 ? -3.043 -3.867 5.871 1 92.19 94 SER A N 1
ATOM 743 C CA . SER A 1 94 ? -4.098 -3.883 6.879 1 92.19 94 SER A CA 1
ATOM 744 C C . SER A 1 94 ? -5.164 -2.836 6.578 1 92.19 94 SER A C 1
ATOM 746 O O . SER A 1 94 ? -6.25 -2.861 7.164 1 92.19 94 SER A O 1
ATOM 748 N N . ASN A 1 95 ? -4.883 -1.931 5.707 1 89 95 ASN A N 1
ATOM 749 C CA . ASN A 1 95 ? -5.84 -0.893 5.344 1 89 95 ASN A CA 1
ATOM 750 C C . ASN A 1 95 ? -5.879 -0.667 3.836 1 89 95 ASN A C 1
ATOM 752 O O . ASN A 1 95 ? -5.039 0.055 3.291 1 89 95 ASN A O 1
ATOM 756 N N . ILE A 1 96 ? -6.957 -1.139 3.191 1 94.25 96 ILE A N 1
ATOM 757 C CA . ILE A 1 96 ? -7.016 -1.018 1.738 1 94.25 96 ILE A CA 1
ATOM 758 C C . ILE A 1 96 ? -8.242 -0.2 1.339 1 94.25 96 ILE A C 1
ATOM 760 O O . ILE A 1 96 ? -8.453 0.076 0.155 1 94.25 96 ILE A O 1
ATOM 764 N N . TRP A 1 97 ? -9.008 0.298 2.262 1 93.75 97 TRP A N 1
ATOM 765 C CA . TRP A 1 97 ? -10.367 0.743 2.002 1 93.75 97 TRP A CA 1
ATOM 766 C C . TRP A 1 97 ? -10.383 2.162 1.443 1 93.75 97 TRP A C 1
ATOM 768 O O . TRP A 1 97 ? -11.406 2.627 0.937 1 93.75 97 TRP A O 1
ATOM 778 N N . MET A 1 98 ? -9.219 2.789 1.509 1 91.75 98 MET A N 1
ATOM 779 C CA . MET A 1 98 ? -9.117 4.082 0.835 1 91.75 98 MET A CA 1
ATOM 780 C C . MET A 1 98 ? -9.281 3.922 -0.672 1 91.75 98 MET A C 1
ATOM 782 O O . MET A 1 98 ? -9.758 4.836 -1.349 1 91.75 98 MET A O 1
ATOM 786 N N . ASN A 1 99 ? -8.977 2.764 -1.163 1 95 99 ASN A N 1
ATOM 787 C CA . ASN A 1 99 ? -8.883 2.596 -2.609 1 95 99 ASN A CA 1
ATOM 788 C C . ASN A 1 99 ? -9.828 1.503 -3.105 1 95 99 ASN A C 1
ATOM 790 O O . ASN A 1 99 ? -10.039 1.357 -4.312 1 95 99 ASN A O 1
ATOM 794 N N . TRP A 1 100 ? -10.383 0.747 -2.176 1 96.12 100 TRP A N 1
ATOM 795 C CA . TRP A 1 100 ? -11.172 -0.417 -2.562 1 96.12 100 TRP A CA 1
ATOM 796 C C . TRP A 1 100 ? -12.516 -0.427 -1.839 1 96.12 100 TRP A C 1
ATOM 798 O O . TRP A 1 100 ? -12.664 0.2 -0.788 1 96.12 100 TRP A O 1
ATOM 808 N N . GLU A 1 101 ? -13.477 -1.09 -2.42 1 94.19 101 GLU A N 1
ATOM 809 C CA . GLU A 1 101 ? -14.82 -1.235 -1.856 1 94.19 101 GLU A CA 1
ATOM 810 C C . GLU A 1 101 ? -15.117 -2.691 -1.512 1 94.19 101 GLU A C 1
ATOM 812 O O . GLU A 1 101 ? -14.664 -3.605 -2.205 1 94.19 101 GLU A O 1
ATOM 817 N N . GLU A 1 102 ? -15.883 -2.904 -0.542 1 95.06 102 GLU A N 1
ATOM 818 C CA . GLU A 1 102 ? -16.234 -4.246 -0.081 1 95.06 102 GLU A CA 1
ATOM 819 C C . GLU A 1 102 ? -17.234 -4.91 -1.018 1 95.06 102 GLU A C 1
ATOM 821 O O . GLU A 1 102 ? -18.125 -4.25 -1.544 1 95.06 102 GLU A O 1
ATOM 826 N N . GLY A 1 103 ? -17.062 -6.168 -1.179 1 96.62 103 GLY A N 1
ATOM 827 C CA . GLY A 1 103 ? -18.062 -7.023 -1.778 1 96.62 103 GLY A CA 1
ATOM 828 C C . GLY A 1 103 ? -18.375 -6.656 -3.217 1 96.62 103 GLY A C 1
ATOM 829 O O . GLY A 1 103 ? -19.547 -6.695 -3.637 1 96.62 103 GLY A O 1
ATOM 830 N N . ILE A 1 104 ? -17.422 -6.32 -3.959 1 96.19 104 ILE A N 1
ATOM 831 C CA . ILE A 1 104 ? -17.781 -5.836 -5.289 1 96.19 104 ILE A CA 1
ATOM 832 C C . ILE A 1 104 ? -17.375 -6.871 -6.336 1 96.19 104 ILE A C 1
ATOM 834 O O . ILE A 1 104 ? -17.844 -6.824 -7.477 1 96.19 104 ILE A O 1
ATOM 838 N N . PHE A 1 105 ? -16.5 -7.844 -6 1 98.69 105 PHE A N 1
ATOM 839 C CA . PHE A 1 105 ? -16.031 -8.781 -7.012 1 98.69 105 PHE A CA 1
ATOM 840 C C . PHE A 1 105 ? -16.781 -10.102 -6.93 1 98.69 105 PHE A C 1
ATOM 842 O O . PHE A 1 105 ? -17.094 -10.578 -5.836 1 98.69 105 PHE A O 1
ATOM 849 N N . ASP A 1 106 ? -17.047 -10.672 -8.078 1 98.69 106 ASP A N 1
ATOM 850 C CA . ASP A 1 106 ? -17.703 -11.977 -8.164 1 98.69 106 ASP A CA 1
ATOM 851 C C . ASP A 1 106 ? -16.688 -13.102 -7.977 1 98.69 106 ASP A C 1
ATOM 853 O O . ASP A 1 106 ? -17 -14.141 -7.398 1 98.69 106 ASP A O 1
ATOM 857 N N . LYS A 1 107 ? -15.492 -12.914 -8.469 1 98.69 107 LYS A N 1
ATOM 858 C CA . LYS A 1 107 ? -14.414 -13.891 -8.367 1 98.69 107 LYS A CA 1
ATOM 859 C C . LYS A 1 107 ? -13.062 -13.195 -8.203 1 98.69 107 LYS A C 1
ATOM 861 O O . LYS A 1 107 ? -12.859 -12.094 -8.711 1 98.69 107 LYS A O 1
ATOM 866 N N . ILE A 1 108 ? -12.227 -13.852 -7.492 1 98.88 108 ILE A N 1
ATOM 867 C CA . ILE A 1 108 ? -10.836 -13.43 -7.355 1 98.88 108 ILE A CA 1
ATOM 868 C C . ILE A 1 108 ? -9.914 -14.539 -7.844 1 98.88 108 ILE A C 1
ATOM 870 O O . ILE A 1 108 ? -10.094 -15.711 -7.492 1 98.88 108 ILE A O 1
ATOM 874 N N . PHE A 1 109 ? -9.031 -14.188 -8.672 1 98.88 109 PHE A N 1
ATOM 875 C CA . PHE A 1 109 ? -7.953 -15.078 -9.102 1 98.88 109 PHE A CA 1
ATOM 876 C C . PHE A 1 109 ? -6.602 -14.555 -8.625 1 98.88 109 PHE A C 1
ATOM 878 O O . PHE A 1 109 ? -6.387 -13.344 -8.57 1 98.88 109 PHE A O 1
ATOM 885 N N . SER A 1 110 ? -5.711 -15.438 -8.273 1 98.88 110 SER A N 1
ATOM 886 C CA . SER A 1 110 ? -4.34 -15.102 -7.906 1 98.88 110 SER A CA 1
ATOM 887 C C . SER A 1 110 ? -3.365 -16.188 -8.359 1 98.88 110 SER A C 1
ATOM 889 O O . SER A 1 110 ? -3.426 -17.312 -7.891 1 98.88 110 SER A O 1
ATOM 891 N N . PHE A 1 111 ? -2.5 -15.797 -9.258 1 98.62 111 PHE A N 1
ATOM 892 C CA . PHE A 1 111 ? -1.53 -16.75 -9.797 1 98.62 111 PHE A CA 1
ATOM 893 C C . PHE A 1 111 ? -0.107 -16.297 -9.492 1 98.62 111 PHE A C 1
ATOM 895 O O . PHE A 1 111 ? 0.328 -15.234 -9.961 1 98.62 111 PHE A O 1
ATOM 902 N N . TYR A 1 112 ? 0.603 -17.109 -8.719 1 97.88 112 TYR A N 1
ATOM 903 C CA . TYR A 1 112 ? 2.01 -16.906 -8.398 1 97.88 112 TYR A CA 1
ATOM 904 C C . TYR A 1 112 ? 2.217 -15.547 -7.727 1 97.88 112 TYR A C 1
ATOM 906 O O . TYR A 1 112 ? 3.107 -14.789 -8.109 1 97.88 112 TYR A O 1
ATOM 914 N N . CYS A 1 113 ? 1.465 -15.281 -6.727 1 97.88 113 CYS A N 1
ATOM 915 C CA . CYS A 1 113 ? 1.554 -14.039 -5.977 1 97.88 113 CYS A CA 1
ATOM 916 C C . CYS A 1 113 ? 1.684 -14.305 -4.48 1 97.88 113 CYS A C 1
ATOM 918 O O . CYS A 1 113 ? 2.555 -13.742 -3.816 1 97.88 113 CYS A O 1
ATOM 920 N N . LEU A 1 114 ? 0.945 -15.273 -3.939 1 98.38 114 LEU A N 1
ATOM 921 C CA . LEU A 1 114 ? 0.722 -15.398 -2.502 1 98.38 114 LEU A CA 1
ATOM 922 C C . LEU A 1 114 ? 1.947 -15.984 -1.809 1 98.38 114 LEU A C 1
ATOM 924 O O . LEU A 1 114 ? 2.094 -15.859 -0.591 1 98.38 114 LEU A O 1
ATOM 928 N N . HIS A 1 115 ? 2.861 -16.625 -2.559 1 97.06 115 HIS A N 1
ATOM 929 C CA . HIS A 1 115 ? 4.105 -17.078 -1.953 1 97.06 115 HIS A CA 1
ATOM 930 C C . HIS A 1 115 ? 5.031 -15.906 -1.645 1 97.06 115 HIS A C 1
ATOM 932 O O . HIS A 1 115 ? 6.039 -16.078 -0.948 1 97.06 115 HIS A O 1
ATOM 938 N N . TRP A 1 116 ? 4.703 -14.727 -2.1 1 95.44 116 TRP A N 1
ATOM 939 C CA . TRP A 1 116 ? 5.457 -13.516 -1.784 1 95.44 116 TRP A CA 1
ATOM 940 C C . TRP A 1 116 ? 4.852 -12.797 -0.584 1 95.44 116 TRP A C 1
ATOM 942 O O . TRP A 1 116 ? 5.387 -11.781 -0.122 1 95.44 116 TRP A O 1
ATOM 952 N N . VAL A 1 117 ? 3.791 -13.266 -0.092 1 96.81 117 VAL A N 1
ATOM 953 C CA . VAL A 1 117 ? 3.041 -12.594 0.964 1 96.81 117 VAL A CA 1
ATOM 954 C C . VAL A 1 117 ? 3.34 -13.25 2.309 1 96.81 117 VAL A C 1
ATOM 956 O O . VAL A 1 117 ? 3.135 -14.453 2.479 1 96.81 117 VAL A O 1
ATOM 959 N N . THR A 1 118 ? 3.773 -12.484 3.262 1 95.56 118 THR A N 1
ATOM 960 C CA . THR A 1 118 ? 4.102 -12.992 4.59 1 95.56 118 THR A CA 1
ATOM 961 C C . THR A 1 118 ? 2.832 -13.273 5.387 1 95.56 118 THR A C 1
ATOM 963 O O . THR A 1 118 ? 2.656 -14.375 5.914 1 95.56 118 THR A O 1
ATOM 966 N N . ASP A 1 119 ? 1.954 -12.312 5.465 1 96.88 119 ASP A N 1
ATOM 967 C CA . ASP A 1 119 ? 0.742 -12.43 6.27 1 96.88 119 ASP A CA 1
ATOM 968 C C . ASP A 1 119 ? -0.412 -12.992 5.445 1 96.88 119 ASP A C 1
ATOM 970 O O . ASP A 1 119 ? -1.266 -12.242 4.969 1 96.88 119 ASP A O 1
ATOM 974 N N . GLN A 1 120 ? -0.464 -14.289 5.434 1 98.25 120 GLN A N 1
ATOM 975 C CA . GLN A 1 120 ? -1.473 -14.977 4.637 1 98.25 120 GLN A CA 1
ATOM 976 C C . GLN A 1 120 ? -2.873 -14.734 5.191 1 98.25 120 GLN A C 1
ATOM 978 O O . GLN A 1 120 ? -3.844 -14.672 4.438 1 98.25 120 GLN A O 1
ATOM 983 N N . ARG A 1 121 ? -2.969 -14.633 6.457 1 98.38 121 ARG A N 1
ATOM 984 C CA . ARG A 1 121 ? -4.273 -14.406 7.074 1 98.38 121 ARG A CA 1
ATOM 985 C C . ARG A 1 121 ? -4.855 -13.062 6.648 1 98.38 121 ARG A C 1
ATOM 987 O O . ARG A 1 121 ? -6.031 -12.977 6.285 1 98.38 121 ARG A O 1
ATOM 994 N N . GLN A 1 122 ? -4.023 -12.008 6.727 1 97.94 122 GLN A N 1
ATOM 995 C CA . GLN A 1 122 ? -4.488 -10.688 6.309 1 97.94 122 GLN A CA 1
ATOM 996 C C . GLN A 1 122 ? -4.859 -10.68 4.828 1 97.94 122 GLN A C 1
ATOM 998 O O . GLN A 1 122 ? -5.852 -10.055 4.434 1 97.94 122 GLN A O 1
ATOM 1003 N N . ALA A 1 123 ? -4.066 -11.336 4 1 98.69 123 ALA A N 1
ATOM 1004 C CA . ALA A 1 123 ? -4.387 -11.453 2.58 1 98.69 123 ALA A CA 1
ATOM 1005 C C . ALA A 1 123 ? -5.742 -12.125 2.375 1 98.69 123 ALA A C 1
ATOM 1007 O O . ALA A 1 123 ? -6.566 -11.648 1.591 1 98.69 123 ALA A O 1
ATOM 1008 N N . ALA A 1 124 ? -5.996 -13.227 3.111 1 98.81 124 ALA A N 1
ATOM 1009 C CA . ALA A 1 124 ? -7.258 -13.953 3.012 1 98.81 124 ALA A CA 1
ATOM 1010 C C . ALA A 1 124 ? -8.422 -13.094 3.484 1 98.81 124 ALA A C 1
ATOM 1012 O O . ALA A 1 124 ? -9.484 -13.07 2.854 1 98.81 124 ALA A O 1
ATOM 1013 N N . LYS A 1 125 ? -8.211 -12.391 4.547 1 98.38 125 LYS A N 1
ATOM 1014 C CA . LYS A 1 125 ? -9.242 -11.492 5.062 1 98.38 125 LYS A CA 1
ATOM 1015 C C . LYS A 1 125 ? -9.617 -10.438 4.031 1 98.38 125 LYS A C 1
ATOM 1017 O O . LYS A 1 125 ? -10.797 -10.156 3.82 1 98.38 125 LYS A O 1
ATOM 1022 N N . ASN A 1 126 ? -8.609 -9.859 3.408 1 98.5 126 ASN A N 1
ATOM 1023 C CA . ASN A 1 126 ? -8.859 -8.836 2.4 1 98.5 126 ASN A CA 1
ATOM 1024 C C . ASN A 1 126 ? -9.57 -9.414 1.181 1 98.5 126 ASN A C 1
ATOM 1026 O O . ASN A 1 126 ? -10.516 -8.812 0.661 1 98.5 126 ASN A O 1
ATOM 1030 N N . MET A 1 127 ? -9.094 -10.562 0.732 1 98.88 127 MET A N 1
ATOM 1031 C CA . MET A 1 127 ? -9.766 -11.195 -0.402 1 98.88 127 MET A CA 1
ATOM 1032 C C . MET A 1 127 ? -11.227 -11.5 -0.078 1 98.88 127 MET A C 1
ATOM 1034 O O . MET A 1 127 ? -12.109 -11.273 -0.907 1 98.88 127 MET A O 1
ATOM 1038 N N . ASN A 1 128 ? -11.461 -12 1.126 1 98.69 128 ASN A N 1
ATOM 1039 C CA . ASN A 1 128 ? -12.836 -12.258 1.551 1 98.69 128 ASN A CA 1
ATOM 1040 C C . ASN A 1 128 ? -13.672 -10.977 1.536 1 98.69 128 ASN A C 1
ATOM 1042 O O . ASN A 1 128 ? -14.781 -10.969 1.012 1 98.69 128 ASN A O 1
ATOM 1046 N N . ALA A 1 129 ? -13.117 -9.922 2.066 1 97.44 129 ALA A N 1
ATOM 1047 C CA . ALA A 1 129 ? -13.836 -8.664 2.178 1 97.44 129 ALA A CA 1
ATOM 1048 C C . ALA A 1 129 ? -14.156 -8.086 0.8 1 97.44 129 ALA A C 1
ATOM 1050 O O . ALA A 1 129 ? -15.195 -7.449 0.61 1 97.44 129 ALA A O 1
ATOM 1051 N N . LEU A 1 130 ? -13.328 -8.289 -0.151 1 98.31 130 LEU A N 1
ATOM 1052 C CA . LEU A 1 130 ? -13.484 -7.758 -1.5 1 98.31 130 LEU A CA 1
ATOM 1053 C C . LEU A 1 130 ? -14.5 -8.578 -2.291 1 98.31 130 LEU A C 1
ATOM 1055 O O . LEU A 1 130 ? -15.086 -8.078 -3.254 1 98.31 130 LEU A O 1
ATOM 1059 N N . LEU A 1 131 ? -14.688 -9.758 -1.909 1 98.56 131 LEU A N 1
ATOM 1060 C CA . LEU A 1 131 ? -15.531 -10.711 -2.625 1 98.56 131 LEU A CA 1
ATOM 1061 C C . LEU A 1 131 ? -16.984 -10.562 -2.209 1 98.56 131 LEU A C 1
ATOM 1063 O O . LEU A 1 131 ? -17.297 -10.367 -1.029 1 98.56 131 LEU A O 1
ATOM 1067 N N . LYS A 1 132 ? -17.891 -10.703 -3.191 1 98 132 LYS A N 1
ATOM 1068 C CA . LYS A 1 132 ? -19.312 -10.852 -2.883 1 98 132 LYS A CA 1
ATOM 1069 C C . LYS A 1 132 ? -19.578 -12.148 -2.125 1 98 132 LYS A C 1
ATOM 1071 O O . LYS A 1 132 ? -18.812 -13.109 -2.242 1 98 132 LYS A O 1
ATOM 1076 N N . LEU A 1 133 ? -20.672 -12.125 -1.352 1 97.56 133 LEU A N 1
ATOM 1077 C CA . LEU A 1 133 ? -21.094 -13.375 -0.741 1 97.56 133 LEU A CA 1
ATOM 1078 C C . LEU A 1 133 ? -21.297 -14.453 -1.799 1 97.56 133 LEU A C 1
ATOM 1080 O O . LEU A 1 133 ? -21.828 -14.188 -2.875 1 97.56 133 LEU A O 1
ATOM 1084 N N . ASN A 1 134 ? -20.766 -15.641 -1.556 1 97.31 134 ASN A N 1
ATOM 1085 C CA . ASN A 1 134 ? -20.844 -16.812 -2.43 1 97.31 134 ASN A CA 1
ATOM 1086 C C . ASN A 1 134 ? -19.906 -16.672 -3.631 1 97.31 134 ASN A C 1
ATOM 1088 O O . ASN A 1 134 ? -19.984 -17.469 -4.57 1 97.31 134 ASN A O 1
ATOM 1092 N N . GLY A 1 135 ? -19.109 -15.602 -3.639 1 98.31 135 GLY A N 1
ATOM 1093 C CA . GLY A 1 135 ? -18.062 -15.5 -4.652 1 98.31 135 GLY A CA 1
ATOM 1094 C C . GLY A 1 135 ? -16.922 -16.469 -4.438 1 98.31 135 GLY A C 1
ATOM 1095 O O . GLY A 1 135 ? -16.734 -16.969 -3.326 1 98.31 135 GLY A O 1
ATOM 1096 N N . ASN A 1 136 ? -16.156 -16.75 -5.484 1 98.62 136 ASN A N 1
ATOM 1097 C CA . ASN A 1 136 ? -15.055 -17.719 -5.406 1 98.62 136 ASN A CA 1
ATOM 1098 C C . ASN A 1 136 ? -13.695 -17.016 -5.473 1 98.62 136 ASN A C 1
ATOM 1100 O O . ASN A 1 136 ? -13.57 -15.961 -6.086 1 98.62 136 ASN A O 1
ATOM 1104 N N . VAL A 1 137 ? -12.758 -17.641 -4.844 1 98.81 137 VAL A N 1
ATOM 1105 C CA . VAL A 1 137 ? -11.352 -17.297 -4.992 1 98.81 137 VAL A CA 1
ATOM 1106 C C . VAL A 1 137 ? -10.562 -18.5 -5.496 1 98.81 137 VAL A C 1
ATOM 1108 O O . VAL A 1 137 ? -10.75 -19.609 -5.008 1 98.81 137 VAL A O 1
ATOM 1111 N N . VAL A 1 138 ? -9.805 -18.297 -6.527 1 98.88 138 VAL A N 1
ATOM 1112 C CA . VAL A 1 138 ? -8.898 -19.312 -7.062 1 98.88 138 VAL A CA 1
ATOM 1113 C C . VAL A 1 138 ? -7.453 -18.844 -6.891 1 98.88 138 VAL A C 1
ATOM 1115 O O . VAL A 1 138 ? -7.07 -17.781 -7.402 1 98.88 138 VAL A O 1
ATOM 1118 N N . THR A 1 139 ? -6.703 -19.609 -6.18 1 98.88 139 THR A N 1
ATOM 1119 C CA . THR A 1 139 ? -5.312 -19.25 -5.934 1 98.88 139 THR A CA 1
ATOM 1120 C C . THR A 1 139 ? -4.375 -20.344 -6.43 1 98.88 139 THR A C 1
ATOM 1122 O O . THR A 1 139 ? -4.699 -21.531 -6.344 1 98.88 139 THR A O 1
ATOM 1125 N N . MET A 1 140 ? -3.27 -19.953 -6.961 1 98.75 140 MET A N 1
ATOM 1126 C CA . MET A 1 140 ? -2.189 -20.844 -7.371 1 98.75 140 MET A CA 1
ATOM 1127 C C . MET A 1 140 ? -0.829 -20.234 -7.066 1 98.75 140 MET A C 1
ATOM 1129 O O . MET A 1 140 ? -0.51 -19.156 -7.562 1 98.75 140 MET A O 1
ATOM 1133 N N . PHE A 1 141 ? -0.014 -20.891 -6.234 1 98.5 141 PHE A N 1
ATOM 1134 C CA . PHE A 1 141 ? 1.323 -20.391 -5.918 1 98.5 141 PHE A CA 1
ATOM 1135 C C . PHE A 1 141 ? 2.25 -21.547 -5.559 1 98.5 141 PHE A C 1
ATOM 1137 O O . PHE A 1 141 ? 1.795 -22.672 -5.344 1 98.5 141 PHE A O 1
ATOM 1144 N N . THR A 1 142 ? 3.529 -21.281 -5.555 1 97.81 142 THR A N 1
ATOM 1145 C CA . THR A 1 142 ? 4.508 -22.344 -5.332 1 97.81 142 THR A CA 1
ATOM 1146 C C . THR A 1 142 ? 4.637 -22.656 -3.844 1 97.81 142 THR A C 1
ATOM 1148 O O . THR A 1 142 ? 4.578 -21.75 -3.008 1 97.81 142 THR A O 1
ATOM 1151 N N . THR A 1 143 ? 4.73 -23.938 -3.498 1 96.88 143 THR A N 1
ATOM 1152 C CA . THR A 1 143 ? 4.977 -24.391 -2.133 1 96.88 143 THR A CA 1
ATOM 1153 C C . THR A 1 143 ? 6.422 -24.844 -1.965 1 96.88 143 THR A C 1
ATOM 1155 O O . THR A 1 143 ? 6.922 -24.938 -0.842 1 96.88 143 THR A O 1
ATOM 1158 N N . SER A 1 144 ? 6.996 -25.188 -3.027 1 95 144 SER A N 1
ATOM 1159 C CA . SER A 1 144 ? 8.414 -25.531 -3.107 1 95 144 SER A CA 1
ATOM 1160 C C . SER A 1 144 ? 9.008 -25.078 -4.441 1 95 144 SER A C 1
ATOM 1162 O O . SER A 1 144 ? 8.414 -25.297 -5.496 1 95 144 SER A O 1
ATOM 1164 N N . HIS A 1 145 ? 10.102 -24.469 -4.379 1 95.25 145 HIS A N 1
ATOM 1165 C CA . HIS A 1 145 ? 10.812 -23.969 -5.547 1 95.25 145 HIS A CA 1
ATOM 1166 C C . HIS A 1 145 ? 12.289 -23.719 -5.234 1 95.25 145 HIS A C 1
ATOM 1168 O O . HIS A 1 145 ? 12.625 -23.297 -4.125 1 95.25 145 HIS A O 1
ATOM 1174 N N . PRO A 1 146 ? 13.195 -23.922 -6.156 1 94.88 146 PRO A N 1
ATOM 1175 C CA . PRO A 1 146 ? 14.617 -23.656 -5.914 1 94.88 146 PRO A CA 1
ATOM 1176 C C . PRO A 1 146 ? 14.875 -22.234 -5.406 1 94.88 146 PRO A C 1
ATOM 1178 O O . PRO A 1 146 ? 15.773 -22.031 -4.586 1 94.88 146 PRO A O 1
ATOM 1181 N N . PHE A 1 147 ? 14.062 -21.297 -5.824 1 94.19 147 PHE A N 1
ATOM 1182 C CA . PHE A 1 147 ? 14.281 -19.906 -5.441 1 94.19 147 PHE A CA 1
ATOM 1183 C C . PHE A 1 147 ? 13.969 -19.688 -3.965 1 94.19 147 PHE A C 1
ATOM 1185 O O . PHE A 1 147 ? 14.586 -18.844 -3.307 1 94.19 147 PHE A O 1
ATOM 1192 N N . LEU A 1 148 ? 12.961 -20.391 -3.443 1 93.19 148 LEU A N 1
ATOM 1193 C CA . LEU A 1 148 ? 12.656 -20.281 -2.021 1 93.19 148 LEU A CA 1
ATOM 1194 C C . LEU A 1 148 ? 13.828 -20.766 -1.175 1 93.19 148 LEU A C 1
ATOM 1196 O O . LEU A 1 148 ? 14.172 -20.141 -0.169 1 93.19 148 LEU A O 1
ATOM 1200 N N . THR A 1 149 ? 14.438 -21.859 -1.616 1 92.75 149 THR A N 1
ATOM 1201 C CA . THR A 1 149 ? 15.625 -22.375 -0.945 1 92.75 149 THR A CA 1
ATOM 1202 C C . THR A 1 149 ? 16.797 -21.406 -1.089 1 92.75 149 THR A C 1
ATOM 1204 O O . THR A 1 149 ? 17.516 -21.156 -0.122 1 92.75 149 THR A O 1
ATOM 1207 N N . LEU A 1 150 ? 16.969 -20.938 -2.266 1 94.69 150 LEU A N 1
ATOM 1208 C CA . LEU A 1 150 ? 18.047 -20 -2.555 1 94.69 150 LEU A CA 1
ATOM 1209 C C . LEU A 1 150 ? 17.953 -18.766 -1.666 1 94.69 150 LEU A C 1
ATOM 1211 O O . LEU A 1 150 ? 18.953 -18.328 -1.088 1 94.69 150 LEU A O 1
ATOM 1215 N N . PHE A 1 151 ? 16.75 -18.156 -1.569 1 93.06 151 PHE A N 1
ATOM 1216 C CA . PHE A 1 151 ? 16.562 -16.953 -0.782 1 93.06 151 PHE A CA 1
ATOM 1217 C C . PHE A 1 151 ? 16.875 -17.203 0.688 1 93.06 151 PHE A C 1
ATOM 1219 O O . PHE A 1 151 ? 17.453 -16.344 1.366 1 93.06 151 PHE A O 1
ATOM 1226 N N . LYS A 1 152 ? 16.516 -18.359 1.156 1 90.88 152 LYS A N 1
ATOM 1227 C CA . LYS A 1 152 ? 16.875 -18.734 2.52 1 90.88 152 LYS A CA 1
ATOM 1228 C C . LYS A 1 152 ? 18.375 -18.828 2.688 1 90.88 152 LYS A C 1
ATOM 1230 O O . LYS A 1 152 ? 18.938 -18.344 3.67 1 90.88 152 LYS A O 1
ATOM 1235 N N . GLU A 1 153 ? 19.031 -19.391 1.777 1 92.81 153 GLU A N 1
ATOM 1236 C CA . GLU A 1 153 ? 20.484 -19.547 1.823 1 92.81 153 GLU A CA 1
ATOM 1237 C C . GLU A 1 153 ? 21.172 -18.188 1.743 1 92.81 153 GLU A C 1
ATOM 1239 O O . GLU A 1 153 ? 22.203 -17.969 2.402 1 92.81 153 GLU A O 1
ATOM 1244 N N . LEU A 1 154 ? 20.656 -17.344 0.898 1 94.44 154 LEU A N 1
ATOM 1245 C CA . LEU A 1 154 ? 21.234 -16.016 0.745 1 94.44 154 LEU A CA 1
ATOM 1246 C C . LEU A 1 154 ? 21.172 -15.234 2.057 1 94.44 154 LEU A C 1
ATOM 1248 O O . LEU A 1 154 ? 22.047 -14.406 2.332 1 94.44 154 LEU A O 1
ATOM 1252 N N . SER A 1 155 ? 20.172 -15.508 2.855 1 92.31 155 SER A N 1
ATOM 1253 C CA . SER A 1 155 ? 20.016 -14.812 4.129 1 92.31 155 SER A CA 1
ATOM 1254 C C . SER A 1 155 ? 21.156 -15.148 5.086 1 92.31 155 SER A C 1
ATOM 1256 O O . SER A 1 155 ? 21.422 -14.406 6.035 1 92.31 155 SER A O 1
ATOM 1258 N N . GLU A 1 156 ? 21.844 -16.203 4.812 1 93.12 156 GLU A N 1
ATOM 1259 C CA . GLU A 1 156 ? 22.969 -16.625 5.645 1 93.12 156 GLU A CA 1
ATOM 1260 C C . GLU A 1 156 ? 24.297 -16.453 4.906 1 93.12 156 GLU A C 1
ATOM 1262 O O . GLU A 1 156 ? 25.359 -16.797 5.438 1 93.12 156 GLU A O 1
ATOM 1267 N N . HIS A 1 157 ? 24.297 -16.047 3.76 1 94.88 157 HIS A N 1
ATOM 1268 C CA . HIS A 1 157 ? 25.484 -15.906 2.922 1 94.88 157 HIS A CA 1
ATOM 1269 C C . HIS A 1 157 ? 26.344 -14.75 3.398 1 94.88 157 HIS A C 1
ATOM 1271 O O . HIS A 1 157 ? 25.844 -13.656 3.676 1 94.88 157 HIS A O 1
ATOM 1277 N N . PRO A 1 158 ? 27.594 -14.914 3.529 1 94.88 158 PRO A N 1
ATOM 1278 C CA . PRO A 1 158 ? 28.453 -13.867 4.082 1 94.88 158 PRO A CA 1
ATOM 1279 C C . PRO A 1 158 ? 28.453 -12.594 3.246 1 94.88 158 PRO A C 1
ATOM 1281 O O . PRO A 1 158 ? 28.531 -11.492 3.793 1 94.88 158 PRO A O 1
ATOM 1284 N N . LYS A 1 159 ? 28.344 -12.781 1.934 1 95.69 159 LYS A N 1
ATOM 1285 C CA . LYS A 1 159 ? 28.438 -11.641 1.025 1 95.69 159 LYS A CA 1
ATOM 1286 C C . LYS A 1 159 ? 27.094 -10.938 0.874 1 95.69 159 LYS A C 1
ATOM 1288 O O . LYS A 1 159 ? 27.047 -9.742 0.58 1 95.69 159 LYS A O 1
ATOM 1293 N N . TRP A 1 160 ? 25.922 -11.656 1.005 1 97.38 160 TRP A N 1
ATOM 1294 C CA . TRP A 1 160 ? 24.672 -11.117 0.507 1 97.38 160 TRP A CA 1
ATOM 1295 C C . TRP A 1 160 ? 23.609 -11.094 1.608 1 97.38 160 TRP A C 1
ATOM 1297 O O . TRP A 1 160 ? 22.469 -10.688 1.373 1 97.38 160 TRP A O 1
ATOM 1307 N N . ASN A 1 161 ? 23.953 -11.391 2.857 1 95.94 161 ASN A N 1
ATOM 1308 C CA . ASN A 1 161 ? 22.969 -11.508 3.936 1 95.94 161 ASN A CA 1
ATOM 1309 C C . ASN A 1 161 ? 22.297 -10.172 4.227 1 95.94 161 ASN A C 1
ATOM 1311 O O . ASN A 1 161 ? 21.188 -10.141 4.758 1 95.94 161 ASN A O 1
ATOM 1315 N N . HIS A 1 162 ? 22.906 -9.047 3.84 1 93.62 162 HIS A N 1
ATOM 1316 C CA . HIS A 1 162 ? 22.328 -7.727 4.078 1 93.62 162 HIS A CA 1
ATOM 1317 C C . HIS A 1 162 ? 21.078 -7.52 3.24 1 93.62 162 HIS A C 1
ATOM 1319 O O . HIS A 1 162 ? 20.25 -6.645 3.545 1 93.62 162 HIS A O 1
ATOM 1325 N N . LEU A 1 163 ? 20.828 -8.344 2.213 1 94.56 163 LEU A N 1
ATOM 1326 C CA . LEU A 1 163 ? 19.688 -8.227 1.317 1 94.56 163 LEU A CA 1
ATOM 1327 C C . LEU A 1 163 ? 18.453 -8.875 1.926 1 94.56 163 LEU A C 1
ATOM 1329 O O . LEU A 1 163 ? 17.328 -8.648 1.46 1 94.56 163 LEU A O 1
ATOM 1333 N N . SER A 1 164 ? 18.641 -9.656 3.014 1 91.5 164 SER A N 1
ATOM 1334 C CA . SER A 1 164 ? 17.578 -10.484 3.559 1 91.5 164 SER A CA 1
ATOM 1335 C C . SER A 1 164 ? 16.438 -9.633 4.094 1 91.5 164 SER A C 1
ATOM 1337 O O . SER A 1 164 ? 15.289 -10.094 4.164 1 91.5 164 SER A O 1
ATOM 1339 N N . LYS A 1 165 ? 16.672 -8.406 4.441 1 89.62 165 LYS A N 1
ATOM 1340 C CA . LYS A 1 165 ? 15.672 -7.516 5.008 1 89.62 165 LYS A CA 1
ATOM 1341 C C . LYS A 1 165 ? 14.648 -7.098 3.955 1 89.62 165 LYS A C 1
ATOM 1343 O O . LYS A 1 165 ? 13.578 -6.582 4.289 1 89.62 165 LYS A O 1
ATOM 1348 N N . TYR A 1 166 ? 14.953 -7.34 2.66 1 90.94 166 TYR A N 1
ATOM 1349 C CA . TYR A 1 166 ? 14.094 -6.852 1.586 1 90.94 166 TYR A CA 1
ATOM 1350 C C . TYR A 1 166 ? 13.125 -7.938 1.129 1 90.94 166 TYR A C 1
ATOM 1352 O O . TYR A 1 166 ? 12.281 -7.695 0.265 1 90.94 166 TYR A O 1
ATOM 1360 N N . TRP A 1 167 ? 13.273 -9.062 1.685 1 85.56 167 TRP A N 1
ATOM 1361 C CA . TRP A 1 167 ? 12.398 -10.156 1.285 1 85.56 167 TRP A CA 1
ATOM 1362 C C . TRP A 1 167 ? 11.961 -10.969 2.498 1 85.56 167 TRP A C 1
ATOM 1364 O O . TRP A 1 167 ? 12.758 -11.25 3.393 1 85.56 167 TRP A O 1
ATOM 1374 N N . ASN A 1 168 ? 10.719 -11.148 2.557 1 87.19 168 ASN A N 1
ATOM 1375 C CA . ASN A 1 168 ? 10.117 -12.086 3.506 1 87.19 168 ASN A CA 1
ATOM 1376 C C . ASN A 1 168 ? 8.93 -12.82 2.895 1 87.19 168 ASN A C 1
ATOM 1378 O O . ASN A 1 168 ? 8.312 -12.328 1.947 1 87.19 168 ASN A O 1
ATOM 1382 N N . THR A 1 169 ? 8.781 -14 3.328 1 90.94 169 THR A N 1
ATOM 1383 C CA . THR A 1 169 ? 7.66 -14.797 2.84 1 90.94 169 THR A CA 1
ATOM 1384 C C . THR A 1 169 ? 6.938 -15.477 3.996 1 90.94 169 THR A C 1
ATOM 1386 O O . THR A 1 169 ? 7.148 -15.125 5.16 1 90.94 169 THR A O 1
ATOM 1389 N N . TRP A 1 170 ? 5.953 -16.359 3.605 1 95.06 170 TRP A N 1
ATOM 1390 C CA . TRP A 1 170 ? 5.176 -17.125 4.574 1 95.06 170 TRP A CA 1
ATOM 1391 C C . TRP A 1 170 ? 6.051 -18.172 5.273 1 95.06 170 TRP A C 1
ATOM 1393 O O . TRP A 1 170 ? 6.684 -19 4.617 1 95.06 170 TRP A O 1
ATOM 1403 N N . ASP A 1 171 ? 6.121 -18.141 6.578 1 94 171 ASP A N 1
ATOM 1404 C CA . ASP A 1 171 ? 7.004 -19 7.375 1 94 171 ASP A CA 1
ATOM 1405 C C . ASP A 1 171 ? 6.785 -20.469 7.043 1 94 171 ASP A C 1
ATOM 1407 O O . ASP A 1 171 ? 7.727 -21.266 7.086 1 94 171 ASP A O 1
ATOM 1411 N N . VAL A 1 172 ? 5.59 -20.812 6.699 1 94.81 172 VAL A N 1
ATOM 1412 C CA . VAL A 1 172 ? 5.219 -22.203 6.418 1 94.81 172 VAL A CA 1
ATOM 1413 C C . VAL A 1 172 ? 6.027 -22.719 5.234 1 94.81 172 VAL A C 1
ATOM 1415 O O . VAL A 1 172 ? 6.391 -23.906 5.195 1 94.81 172 VAL A O 1
ATOM 1418 N N . LEU A 1 173 ? 6.445 -21.844 4.332 1 94.56 173 LEU A N 1
ATOM 1419 C CA . LEU A 1 173 ? 7.121 -22.234 3.102 1 94.56 173 LEU A CA 1
ATOM 1420 C C . LEU A 1 173 ? 8.594 -22.547 3.367 1 94.56 173 LEU A C 1
ATOM 1422 O O . LEU A 1 173 ? 9.266 -23.156 2.531 1 94.56 173 LEU A O 1
ATOM 1426 N N . HIS A 1 174 ? 9.07 -22.156 4.531 1 89.62 174 HIS A N 1
ATOM 1427 C CA . HIS A 1 174 ? 10.461 -22.422 4.902 1 89.62 174 HIS A CA 1
ATOM 1428 C C . HIS A 1 174 ? 10.562 -23.578 5.891 1 89.62 174 HIS A C 1
ATOM 1430 O O . HIS A 1 174 ? 11.664 -23.969 6.277 1 89.62 174 HIS A O 1
ATOM 1436 N N . ASN A 1 175 ? 9.43 -24.031 6.258 1 88.88 175 ASN A N 1
ATOM 1437 C CA . ASN A 1 175 ? 9.383 -25.125 7.219 1 88.88 175 ASN A CA 1
ATOM 1438 C C . ASN A 1 175 ? 9.133 -26.469 6.527 1 88.88 175 ASN A C 1
ATOM 1440 O O . ASN A 1 175 ? 7.996 -26.797 6.184 1 88.88 175 ASN A O 1
ATOM 1444 N N . SER A 1 176 ? 10.125 -27.234 6.434 1 81.62 176 SER A N 1
ATOM 1445 C CA . SER A 1 176 ? 10.062 -28.5 5.711 1 81.62 176 SER A CA 1
ATOM 1446 C C . SER A 1 176 ? 9.078 -29.469 6.367 1 81.62 176 SER A C 1
ATOM 1448 O O . SER A 1 176 ? 8.602 -30.406 5.73 1 81.62 176 SER A O 1
ATOM 1450 N N . ASN A 1 177 ? 8.742 -29.203 7.555 1 86.44 177 ASN A N 1
ATOM 1451 C CA . ASN A 1 177 ? 7.852 -30.094 8.281 1 86.44 177 ASN A CA 1
ATOM 1452 C C . ASN A 1 177 ? 6.402 -29.625 8.211 1 86.44 177 ASN A C 1
ATOM 1454 O O . ASN A 1 177 ? 5.496 -30.312 8.68 1 86.44 177 ASN A O 1
ATOM 1458 N N . ALA A 1 178 ? 6.285 -28.547 7.621 1 89.62 178 ALA A N 1
ATOM 1459 C CA . ALA A 1 178 ? 4.93 -28.016 7.57 1 89.62 178 ALA A CA 1
ATOM 1460 C C . ALA A 1 178 ? 4.137 -28.609 6.418 1 89.62 178 ALA A C 1
ATOM 1462 O O . ALA A 1 178 ? 4.703 -28.938 5.367 1 89.62 178 ALA A O 1
ATOM 1463 N N . ASP A 1 179 ? 2.873 -28.875 6.648 1 95.81 179 ASP A N 1
ATOM 1464 C CA . ASP A 1 179 ? 1.915 -29.234 5.605 1 95.81 179 ASP A CA 1
ATOM 1465 C C . ASP A 1 179 ? 1.248 -27.984 5.031 1 95.81 179 ASP A C 1
ATOM 1467 O O . ASP A 1 179 ? 0.236 -27.516 5.555 1 95.81 179 ASP A O 1
ATOM 1471 N N . THR A 1 180 ? 1.777 -27.5 3.996 1 96.62 180 THR A N 1
ATOM 1472 C CA . THR A 1 180 ? 1.342 -26.234 3.416 1 96.62 180 THR A CA 1
ATOM 1473 C C . THR A 1 180 ? -0.139 -26.281 3.049 1 96.62 180 THR A C 1
ATOM 1475 O O . THR A 1 180 ? -0.866 -25.312 3.234 1 96.62 180 THR A O 1
ATOM 1478 N N . LYS A 1 181 ? -0.594 -27.438 2.459 1 97.75 181 LYS A N 1
ATOM 1479 C CA . LYS A 1 181 ? -1.999 -27.578 2.09 1 97.75 181 LYS A CA 1
ATOM 1480 C C . LYS A 1 181 ? -2.906 -27.422 3.307 1 97.75 181 LYS A C 1
ATOM 1482 O O . LYS A 1 181 ? -3.861 -26.641 3.275 1 97.75 181 LYS A O 1
ATOM 1487 N N . LYS A 1 182 ? -2.549 -28.094 4.34 1 98.06 182 LYS A N 1
ATOM 1488 C CA . LYS A 1 182 ? -3.338 -28.031 5.566 1 98.06 182 LYS A CA 1
ATOM 1489 C C . LYS A 1 182 ? -3.338 -26.625 6.152 1 98.06 182 LYS A C 1
ATOM 1491 O O . LYS A 1 182 ? -4.383 -26.109 6.555 1 98.06 182 LYS A O 1
ATOM 1496 N N . GLU A 1 183 ? -2.168 -26.016 6.219 1 98.19 183 GLU A N 1
ATOM 1497 C CA . GLU A 1 183 ? -2.029 -24.688 6.793 1 98.19 183 GLU A CA 1
ATOM 1498 C C . GLU A 1 183 ? -2.799 -23.656 5.973 1 98.19 183 GLU A C 1
ATOM 1500 O O . GLU A 1 183 ? -3.465 -22.781 6.535 1 98.19 183 GLU A O 1
ATOM 1505 N N . TYR A 1 184 ? -2.715 -23.75 4.676 1 98.56 184 TYR A N 1
ATOM 1506 C CA . TYR A 1 184 ? -3.361 -22.75 3.824 1 98.56 184 TYR A CA 1
ATOM 1507 C C . TYR A 1 184 ? -4.879 -22.906 3.865 1 98.56 184 TYR A C 1
ATOM 1509 O O . TYR A 1 184 ? -5.605 -21.906 3.916 1 98.56 184 TYR A O 1
ATOM 1517 N N . THR A 1 185 ? -5.371 -24.109 3.805 1 98.62 185 THR A N 1
ATOM 1518 C CA . THR A 1 185 ? -6.809 -24.328 3.896 1 98.62 185 THR A CA 1
ATOM 1519 C 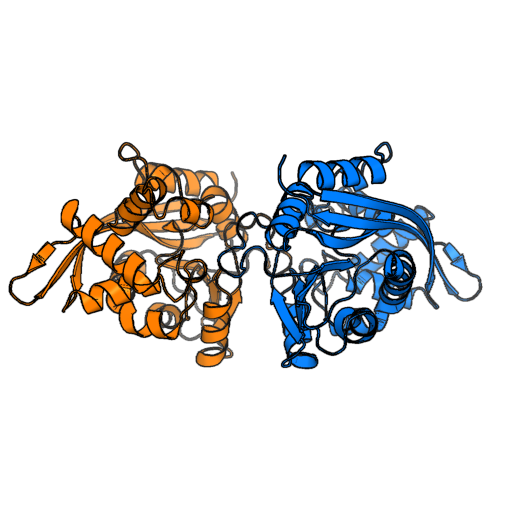C . THR A 1 185 ? -7.352 -23.828 5.23 1 98.62 185 THR A C 1
ATOM 1521 O O . THR A 1 185 ? -8.445 -23.266 5.289 1 98.62 185 THR A O 1
ATOM 1524 N N . LYS A 1 186 ? -6.594 -24.047 6.266 1 98.5 186 LYS A N 1
ATOM 1525 C CA . LYS A 1 186 ? -6.996 -23.547 7.574 1 98.5 186 LYS A CA 1
ATOM 1526 C C . LYS A 1 186 ? -7.105 -22.016 7.574 1 98.5 186 LYS A C 1
ATOM 1528 O O . LYS A 1 186 ? -8.055 -21.469 8.125 1 98.5 186 LYS A O 1
ATOM 1533 N N . VAL A 1 187 ? -6.117 -21.344 6.977 1 98.62 187 VAL A N 1
ATOM 1534 C CA . VAL A 1 187 ? -6.141 -19.891 6.852 1 98.62 187 VAL A CA 1
ATOM 1535 C C . VAL A 1 187 ? -7.43 -19.453 6.168 1 98.62 187 VAL A C 1
ATOM 1537 O O . VAL A 1 187 ? -8.117 -18.547 6.648 1 98.62 187 VAL A O 1
ATOM 1540 N N . LEU A 1 188 ? -7.773 -20.094 5.055 1 98.75 188 LEU A N 1
ATOM 1541 C CA . LEU A 1 188 ? -8.969 -19.734 4.293 1 98.75 188 LEU A CA 1
ATOM 1542 C C . LEU A 1 188 ? -10.227 -19.984 5.117 1 98.75 188 LEU A C 1
ATOM 1544 O O . LEU A 1 188 ? -11.117 -19.125 5.16 1 98.75 188 LEU A O 1
ATOM 1548 N N . GLU A 1 189 ? -10.297 -21.094 5.762 1 98.5 189 GLU A N 1
ATOM 1549 C CA . GLU A 1 189 ? -11.461 -21.438 6.566 1 98.5 189 GLU A CA 1
ATOM 1550 C C . GLU A 1 189 ? -11.633 -20.453 7.727 1 98.5 189 GLU A C 1
ATOM 1552 O O . GLU A 1 189 ? -12.75 -20.031 8.023 1 98.5 189 GLU A O 1
ATOM 1557 N N . ASP A 1 190 ? -10.539 -20.109 8.328 1 98.25 190 ASP A N 1
ATOM 1558 C CA . ASP A 1 190 ? -10.57 -19.141 9.43 1 98.25 190 ASP A CA 1
ATOM 1559 C C . ASP A 1 190 ? -11.047 -17.781 8.945 1 98.25 190 ASP A C 1
ATOM 1561 O O . ASP A 1 190 ? -11.469 -16.938 9.75 1 98.25 190 ASP A O 1
ATOM 1565 N N . CYS A 1 191 ? -10.961 -17.562 7.664 1 98.19 191 CYS A N 1
ATOM 1566 C CA . CYS A 1 191 ? -11.359 -16.281 7.09 1 98.19 191 CYS A CA 1
ATOM 1567 C C . CYS A 1 191 ? -12.664 -16.406 6.305 1 98.19 191 CYS A C 1
ATOM 1569 O O . CYS A 1 191 ? -12.859 -15.727 5.301 1 98.19 191 CYS A O 1
ATOM 1571 N N . CYS A 1 192 ? -13.445 -17.391 6.664 1 98.06 192 CYS A N 1
ATOM 1572 C CA . CYS A 1 192 ? -14.828 -17.547 6.215 1 98.06 192 CYS A CA 1
ATOM 1573 C C . CYS A 1 192 ? -14.883 -17.984 4.758 1 98.06 192 CYS A C 1
ATOM 1575 O O . CYS A 1 192 ? -15.727 -17.516 3.992 1 98.06 192 CYS A O 1
ATOM 1577 N N . PHE A 1 193 ? -14 -18.828 4.352 1 98.75 193 PHE A N 1
ATOM 1578 C CA . PHE A 1 193 ? -14.062 -19.531 3.076 1 98.75 193 PHE A CA 1
ATOM 1579 C C . PHE A 1 193 ? -14.406 -21 3.283 1 98.75 193 PHE A C 1
ATOM 1581 O O . PHE A 1 193 ? -14 -21.609 4.277 1 98.75 193 PHE A O 1
ATOM 1588 N N . GLU A 1 194 ? -15.141 -21.516 2.439 1 98.44 194 GLU A N 1
ATOM 1589 C CA . GLU A 1 194 ? -15.281 -22.953 2.262 1 98.44 194 GLU A CA 1
ATOM 1590 C C . GLU A 1 194 ? -14.391 -23.469 1.127 1 98.44 194 GLU A C 1
ATOM 1592 O O . GLU A 1 194 ? -14.562 -23.062 -0.026 1 98.44 194 GLU A O 1
ATOM 1597 N N . VAL A 1 195 ? -13.555 -24.359 1.437 1 98.62 195 VAL A N 1
ATOM 1598 C CA . VAL A 1 195 ? -12.633 -24.875 0.426 1 98.62 195 VAL A CA 1
ATOM 1599 C C . VAL A 1 195 ? -13.336 -25.906 -0.441 1 98.62 195 VAL A C 1
ATOM 1601 O O . VAL A 1 195 ? -13.742 -26.969 0.052 1 98.62 195 VAL A O 1
ATOM 1604 N N . VAL A 1 196 ? -13.438 -25.578 -1.697 1 98.38 196 VAL A N 1
ATOM 1605 C CA . VAL A 1 196 ? -14.078 -26.469 -2.66 1 98.38 196 VAL A CA 1
ATOM 1606 C C . VAL A 1 196 ? -13.078 -27.531 -3.129 1 98.38 196 VAL A C 1
ATOM 1608 O O . VAL A 1 196 ? -13.406 -28.719 -3.188 1 98.38 196 VAL A O 1
ATOM 1611 N N . SER A 1 197 ? -11.906 -27.156 -3.436 1 98.56 197 SER A N 1
ATOM 1612 C CA . SER A 1 197 ? -10.828 -28.062 -3.82 1 98.56 197 SER A CA 1
ATOM 1613 C C . SER A 1 197 ? -9.461 -27.469 -3.521 1 98.56 197 SER A C 1
ATOM 1615 O O . SER A 1 197 ? -9.297 -26.234 -3.516 1 98.56 197 SER A O 1
ATOM 1617 N N . CYS A 1 198 ? -8.562 -28.297 -3.199 1 98.44 198 CYS A N 1
ATOM 1618 C CA . CYS A 1 198 ? -7.168 -27.938 -2.965 1 98.44 198 CYS A CA 1
ATOM 1619 C C . CYS A 1 198 ? -6.234 -29.078 -3.322 1 98.44 198 CYS A C 1
ATOM 1621 O O . CYS A 1 198 ? -6.391 -30.188 -2.812 1 98.44 198 CYS A O 1
ATOM 1623 N N . SER A 1 199 ? -5.293 -28.812 -4.191 1 97.38 199 SER A N 1
ATOM 1624 C CA . SER A 1 199 ? -4.375 -29.859 -4.613 1 97.38 199 SER A CA 1
ATOM 1625 C C . SER A 1 199 ? -2.953 -29.328 -4.766 1 97.38 199 SER A C 1
ATOM 1627 O O . SER A 1 199 ? -2.76 -28.172 -5.133 1 97.38 199 SER A O 1
ATOM 1629 N N . ILE A 1 200 ? -2.059 -30.141 -4.469 1 97.25 200 ILE A N 1
ATOM 1630 C CA . ILE A 1 200 ? -0.651 -29.844 -4.715 1 97.25 200 ILE A CA 1
ATOM 1631 C C . ILE A 1 200 ? -0.135 -30.703 -5.863 1 97.25 200 ILE A C 1
ATOM 1633 O O . ILE A 1 200 ? -0.372 -31.906 -5.898 1 97.25 200 ILE A O 1
ATOM 1637 N N . SER A 1 201 ? 0.499 -30.078 -6.785 1 97.06 201 SER A N 1
ATOM 1638 C CA . SER A 1 201 ? 1.093 -30.766 -7.918 1 97.06 201 SER A CA 1
ATOM 1639 C C . SER A 1 201 ? 2.605 -30.578 -7.957 1 97.06 201 SER A C 1
ATOM 1641 O O . SER A 1 201 ? 3.098 -29.469 -7.754 1 97.06 201 SER A O 1
ATOM 1643 N N . GLU A 1 202 ? 3.277 -31.688 -8.141 1 97.12 202 GLU A N 1
ATOM 1644 C CA . GLU A 1 202 ? 4.707 -31.625 -8.43 1 97.12 202 GLU A CA 1
ATOM 1645 C C . GLU A 1 202 ? 4.961 -31.531 -9.938 1 97.12 202 GLU A C 1
ATOM 1647 O O . GLU A 1 202 ? 4.312 -32.219 -10.727 1 97.12 202 GLU A O 1
ATOM 1652 N N . THR A 1 203 ? 5.816 -30.656 -10.289 1 97.19 203 THR A N 1
ATOM 1653 C CA . THR A 1 203 ? 6.098 -30.453 -11.711 1 97.19 203 THR A CA 1
ATOM 1654 C C . THR A 1 203 ? 7.535 -29.984 -11.914 1 97.19 203 THR A C 1
ATOM 1656 O O . THR A 1 203 ? 8.352 -30.062 -11 1 97.19 203 THR A O 1
ATOM 1659 N N . SER A 1 204 ? 7.918 -29.75 -13.172 1 96.81 204 SER A N 1
ATOM 1660 C CA . SER A 1 204 ? 9.242 -29.281 -13.547 1 96.81 204 SER A CA 1
ATOM 1661 C C . SER A 1 204 ? 9.172 -28.328 -14.742 1 96.81 204 SER A C 1
ATOM 1663 O O . SER A 1 204 ? 8.141 -28.234 -15.406 1 96.81 204 SER A O 1
ATOM 1665 N N . PHE A 1 205 ? 10.141 -27.562 -14.938 1 96.56 205 P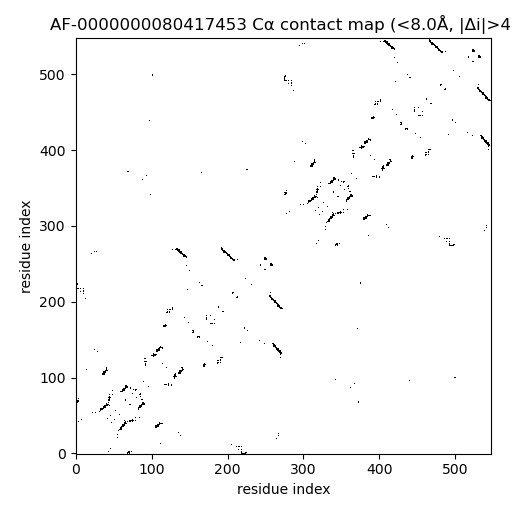HE A N 1
ATOM 1666 C CA . PHE A 1 205 ? 10.266 -26.672 -16.094 1 96.56 205 PHE A CA 1
ATOM 1667 C C . PHE A 1 205 ? 11.688 -26.672 -16.625 1 96.56 205 PHE A C 1
ATOM 1669 O O . PHE A 1 205 ? 12.648 -26.625 -15.852 1 96.56 205 PHE A O 1
ATOM 1676 N N . ALA A 1 206 ? 11.805 -26.766 -17.922 1 95.38 206 ALA A N 1
ATOM 1677 C CA . ALA A 1 206 ? 13.102 -26.766 -18.594 1 95.38 206 ALA A CA 1
ATOM 1678 C C . ALA A 1 206 ? 13.328 -25.469 -19.359 1 95.38 206 ALA A C 1
ATOM 1680 O O . ALA A 1 206 ? 12.438 -24.984 -20.047 1 95.38 206 ALA A O 1
ATOM 1681 N N . HIS A 1 207 ? 14.445 -24.891 -19.125 1 96.12 207 HIS A N 1
ATOM 1682 C CA . HIS A 1 207 ? 14.914 -23.75 -19.891 1 96.12 207 HIS A CA 1
ATOM 1683 C C . HIS A 1 207 ? 15.922 -24.172 -20.953 1 96.12 207 HIS A C 1
ATOM 1685 O O . HIS A 1 207 ? 16.703 -25.109 -20.734 1 96.12 207 HIS A O 1
ATOM 1691 N N . LYS A 1 208 ? 16.031 -23.469 -22.078 1 94.56 208 LYS A N 1
ATOM 1692 C CA . LYS A 1 208 ? 16.875 -23.844 -23.219 1 94.56 208 LYS A CA 1
ATOM 1693 C C . LYS A 1 208 ? 18.344 -23.656 -22.906 1 94.56 208 LYS A C 1
ATOM 1695 O O . LYS A 1 208 ? 19.203 -24.297 -23.516 1 94.56 208 LYS A O 1
ATOM 1700 N N . SER A 1 209 ? 18.562 -22.719 -21.984 1 94.19 209 SER A N 1
ATOM 1701 C CA . SER A 1 209 ? 19.938 -22.422 -21.594 1 94.19 209 SER A CA 1
ATOM 1702 C C . SER A 1 209 ? 20.016 -21.875 -20.188 1 94.19 209 SER A C 1
ATOM 1704 O O . SER A 1 209 ? 19 -21.484 -19.609 1 94.19 209 SER A O 1
ATOM 1706 N N . MET A 1 210 ? 21.219 -21.875 -19.719 1 92.75 210 MET A N 1
ATOM 1707 C CA . MET A 1 210 ? 21.453 -21.266 -18.406 1 92.75 210 MET A CA 1
ATOM 1708 C C . MET A 1 210 ? 21.125 -19.781 -18.422 1 92.75 210 MET A C 1
ATOM 1710 O O . MET A 1 210 ? 20.594 -19.234 -17.453 1 92.75 210 MET A O 1
ATOM 1714 N N . ASP A 1 211 ? 21.406 -19.172 -19.469 1 93.69 211 ASP A N 1
ATOM 1715 C CA . ASP A 1 211 ? 21.109 -17.75 -19.609 1 93.69 211 ASP A CA 1
ATOM 1716 C C . ASP A 1 211 ? 19.609 -17.484 -19.516 1 93.69 211 ASP A C 1
ATOM 1718 O O . ASP A 1 211 ? 19.172 -16.516 -18.906 1 93.69 211 ASP A O 1
ATOM 1722 N N . GLU A 1 212 ? 18.859 -18.344 -20.141 1 95.12 212 GLU A N 1
ATOM 1723 C CA . GLU A 1 212 ? 17.406 -18.219 -20.062 1 95.12 212 GLU A CA 1
ATOM 1724 C C . GLU A 1 212 ? 16.906 -18.391 -18.641 1 95.12 212 GLU A C 1
ATOM 1726 O O . GLU A 1 212 ? 16.016 -17.656 -18.188 1 95.12 212 GLU A O 1
ATOM 1731 N N . PHE A 1 213 ? 17.531 -19.312 -18 1 95.25 213 PHE A N 1
ATOM 1732 C CA . PHE A 1 213 ? 17.172 -19.531 -16.609 1 95.25 213 PHE A CA 1
ATOM 1733 C C . PHE A 1 213 ? 17.516 -18.297 -15.773 1 95.25 213 PHE A C 1
ATOM 1735 O O . PHE A 1 213 ? 16.719 -17.875 -14.93 1 95.25 213 PHE A O 1
ATOM 1742 N N . ILE A 1 214 ? 18.609 -17.75 -15.938 1 94.19 214 ILE A N 1
ATOM 1743 C CA . ILE A 1 214 ? 19.062 -16.578 -15.188 1 94.19 214 ILE A CA 1
ATOM 1744 C C . ILE A 1 214 ? 18.141 -15.398 -15.469 1 94.19 214 ILE A C 1
ATOM 1746 O O . ILE A 1 214 ? 17.812 -14.625 -14.555 1 94.19 214 ILE A O 1
ATOM 1750 N N . ASP A 1 215 ? 17.75 -15.203 -16.688 1 95.25 215 ASP A N 1
ATOM 1751 C CA . ASP A 1 215 ? 16.797 -14.148 -17.031 1 95.25 215 ASP A CA 1
ATOM 1752 C C . ASP A 1 215 ? 15.469 -14.344 -16.297 1 95.25 215 ASP A C 1
ATOM 1754 O O . ASP A 1 215 ? 14.883 -13.383 -15.797 1 95.25 215 ASP A O 1
ATOM 1758 N N . TYR A 1 216 ? 15.062 -15.602 -16.297 1 96.25 216 TYR A N 1
ATOM 1759 C CA . TYR A 1 216 ? 13.859 -15.961 -15.562 1 96.25 216 TYR A CA 1
ATOM 1760 C C . TYR A 1 216 ? 14.008 -15.609 -14.086 1 96.25 216 TYR A C 1
ATOM 1762 O O . TYR A 1 216 ? 13.164 -14.914 -13.516 1 96.25 216 TYR A O 1
ATOM 1770 N N . PHE A 1 217 ? 15.062 -15.961 -13.477 1 95.75 217 PHE A N 1
ATOM 1771 C CA . PHE A 1 217 ? 15.336 -15.68 -12.07 1 95.75 217 PHE A CA 1
ATOM 1772 C C . PHE A 1 217 ? 15.398 -14.172 -11.82 1 95.75 217 PHE A C 1
ATOM 1774 O O . PHE A 1 217 ? 14.773 -13.672 -10.883 1 95.75 217 PHE A O 1
ATOM 1781 N N . ASP A 1 218 ? 16.078 -13.523 -12.664 1 95.38 218 ASP A N 1
ATOM 1782 C CA . ASP A 1 218 ? 16.297 -12.094 -12.484 1 95.38 218 ASP A CA 1
ATOM 1783 C C . ASP A 1 218 ? 14.984 -11.32 -12.609 1 95.38 218 ASP A C 1
ATOM 1785 O O . ASP A 1 218 ? 14.828 -10.258 -12.008 1 95.38 218 ASP A O 1
ATOM 1789 N N . SER A 1 219 ? 14.047 -11.82 -13.414 1 95.06 219 SER A N 1
ATOM 1790 C CA . SER A 1 219 ? 12.766 -11.156 -13.625 1 95.06 219 SER A CA 1
ATOM 1791 C C . SER A 1 219 ? 11.922 -11.156 -12.359 1 95.06 219 SER A C 1
ATOM 1793 O O . SER A 1 219 ? 11.055 -10.305 -12.188 1 95.06 219 SER A O 1
ATOM 1795 N N . ILE A 1 220 ? 12.188 -12.07 -11.414 1 94.12 220 ILE A N 1
ATOM 1796 C CA . ILE A 1 220 ? 11.375 -12.156 -10.211 1 94.12 220 ILE A CA 1
ATOM 1797 C C . ILE A 1 220 ? 12.242 -11.906 -8.984 1 94.12 220 ILE A C 1
ATOM 1799 O O . ILE A 1 220 ? 11.789 -12.078 -7.848 1 94.12 220 ILE A O 1
ATOM 1803 N N . ASN A 1 221 ? 13.484 -11.5 -9.18 1 93.5 221 ASN A N 1
ATOM 1804 C CA . ASN A 1 221 ? 14.453 -11.273 -8.117 1 93.5 221 ASN A CA 1
ATOM 1805 C C . ASN A 1 221 ? 14.062 -10.094 -7.234 1 93.5 221 ASN A C 1
ATOM 1807 O O . ASN A 1 221 ? 14.148 -8.938 -7.66 1 93.5 221 ASN A O 1
ATOM 1811 N N . PRO A 1 222 ? 13.75 -10.359 -5.961 1 91.56 222 PRO A N 1
ATOM 1812 C CA . PRO A 1 222 ? 13.281 -9.273 -5.094 1 91.56 222 PRO A CA 1
ATOM 1813 C C . PRO A 1 222 ? 14.406 -8.32 -4.684 1 91.56 222 PRO A C 1
ATOM 1815 O O . PRO A 1 222 ? 14.148 -7.23 -4.176 1 91.56 222 PRO A O 1
ATOM 1818 N N . TYR A 1 223 ? 15.656 -8.688 -4.91 1 93.81 223 TYR A N 1
ATOM 1819 C CA . TYR A 1 223 ? 16.797 -7.918 -4.445 1 93.81 223 TYR A CA 1
ATOM 1820 C C . TYR A 1 223 ? 17.328 -7.008 -5.551 1 93.81 223 TYR A C 1
ATOM 1822 O O . TYR A 1 223 ? 18.219 -6.18 -5.312 1 93.81 223 TYR A O 1
ATOM 1830 N N . LYS A 1 224 ? 16.781 -7.129 -6.715 1 92.5 224 LYS A N 1
ATOM 1831 C CA . LYS A 1 224 ? 17.344 -6.52 -7.914 1 92.5 224 LYS A CA 1
ATOM 1832 C C . LYS A 1 224 ? 17.578 -5.023 -7.715 1 92.5 224 LYS A C 1
ATOM 1834 O O . LYS A 1 224 ? 18.641 -4.504 -8.047 1 92.5 224 LYS A O 1
ATOM 1839 N N . ARG A 1 225 ? 16.656 -4.359 -7.066 1 91.38 225 ARG A N 1
ATOM 1840 C CA . ARG A 1 225 ? 16.719 -2.91 -6.891 1 91.38 225 ARG A CA 1
ATOM 1841 C C . ARG A 1 225 ? 17.781 -2.52 -5.867 1 91.38 225 ARG A C 1
ATOM 1843 O O . ARG A 1 225 ? 18.219 -1.367 -5.828 1 91.38 225 ARG A O 1
ATOM 1850 N N . HIS A 1 226 ? 18.172 -3.471 -5.078 1 93.5 226 HIS A N 1
ATOM 1851 C CA . HIS A 1 226 ? 19.016 -3.158 -3.93 1 93.5 226 HIS A CA 1
ATOM 1852 C C . HIS A 1 226 ? 20.438 -3.635 -4.148 1 93.5 226 HIS A C 1
ATOM 1854 O O . HIS A 1 226 ? 21.281 -3.547 -3.246 1 93.5 226 HIS A O 1
ATOM 1860 N N . ILE A 1 227 ? 20.688 -4.16 -5.273 1 94.5 227 ILE A N 1
ATOM 1861 C CA . ILE A 1 227 ? 22.031 -4.578 -5.652 1 94.5 227 ILE A CA 1
ATOM 1862 C C . ILE A 1 227 ? 22.672 -3.521 -6.547 1 94.5 227 ILE A C 1
ATOM 1864 O O . ILE A 1 227 ? 22.125 -3.176 -7.598 1 94.5 227 ILE A O 1
ATOM 1868 N N . PRO A 1 228 ? 23.844 -3.014 -6.117 1 93.81 228 PRO A N 1
ATOM 1869 C CA . PRO A 1 228 ? 24.531 -2.057 -6.98 1 93.81 228 PRO A CA 1
ATOM 1870 C C . PRO A 1 228 ? 24.812 -2.609 -8.383 1 93.81 228 PRO A C 1
ATOM 1872 O O . PRO A 1 228 ? 25.109 -3.797 -8.531 1 93.81 228 PRO A O 1
ATOM 1875 N N . LYS A 1 229 ? 24.812 -1.744 -9.344 1 93 229 LYS A N 1
ATOM 1876 C CA . LYS A 1 229 ? 24.953 -2.146 -10.734 1 93 229 LYS A CA 1
ATOM 1877 C C . LYS A 1 229 ? 26.234 -2.939 -10.953 1 93 229 LYS A C 1
ATOM 1879 O O . LYS A 1 229 ? 26.25 -3.924 -11.695 1 93 229 LYS A O 1
ATOM 1884 N N . ASN A 1 230 ? 27.266 -2.539 -10.344 1 96.19 230 ASN A N 1
ATOM 1885 C CA . ASN A 1 230 ? 28.578 -3.156 -10.555 1 96.19 230 ASN A CA 1
ATOM 1886 C C . ASN A 1 230 ? 28.672 -4.504 -9.844 1 96.19 230 ASN A C 1
ATOM 1888 O O . ASN A 1 230 ? 29.656 -5.234 -10.023 1 96.19 230 ASN A O 1
ATOM 1892 N N . LYS A 1 231 ? 27.609 -4.891 -9.086 1 97 231 LYS A N 1
ATOM 1893 C CA . LYS A 1 231 ? 27.656 -6.152 -8.359 1 97 231 LYS A CA 1
ATOM 1894 C C . LYS A 1 231 ? 26.594 -7.117 -8.875 1 97 231 LYS A C 1
ATOM 1896 O O . LYS A 1 231 ? 26.5 -8.258 -8.406 1 97 231 LYS A O 1
ATOM 1901 N N . ARG A 1 232 ? 25.859 -6.766 -9.844 1 96.06 232 ARG A N 1
ATOM 1902 C CA . ARG A 1 232 ? 24.734 -7.551 -10.336 1 96.06 232 ARG A CA 1
ATOM 1903 C C . ARG A 1 232 ? 25.203 -8.875 -10.922 1 96.06 232 ARG A C 1
ATOM 1905 O O . ARG A 1 232 ? 24.625 -9.93 -10.617 1 96.06 232 ARG A O 1
ATOM 1912 N N . GLU A 1 233 ? 26.203 -8.766 -11.766 1 96.12 233 GLU A N 1
ATOM 1913 C CA . GLU A 1 233 ? 26.719 -9.977 -12.398 1 96.12 233 GLU A CA 1
ATOM 1914 C C . GLU A 1 233 ? 27.266 -10.945 -11.367 1 96.12 233 GLU A C 1
ATOM 1916 O O . GLU A 1 233 ? 27.047 -12.156 -11.461 1 96.12 233 GLU A O 1
ATOM 1921 N N . GLU A 1 234 ? 28 -10.367 -10.453 1 97.38 234 GLU A N 1
ATOM 1922 C CA . GLU A 1 234 ? 28.547 -11.188 -9.383 1 97.38 234 GLU A CA 1
ATOM 1923 C C . GLU A 1 234 ? 27.438 -11.875 -8.586 1 97.38 234 GLU A C 1
ATOM 1925 O O . GLU A 1 234 ? 27.547 -13.062 -8.258 1 97.38 234 GLU A O 1
ATOM 1930 N N . PHE A 1 235 ? 26.469 -11.172 -8.203 1 97.88 235 PHE A N 1
ATOM 1931 C CA . PHE A 1 235 ? 25.328 -11.711 -7.465 1 97.88 235 PHE A CA 1
ATOM 1932 C C . PHE A 1 235 ? 24.688 -12.867 -8.227 1 97.88 235 PHE A C 1
ATOM 1934 O O . PHE A 1 235 ? 24.469 -13.938 -7.66 1 97.88 235 PHE A O 1
ATOM 1941 N N . LEU A 1 236 ? 24.375 -12.703 -9.516 1 97.31 236 LEU A N 1
ATOM 1942 C CA . LEU A 1 236 ? 23.719 -13.719 -10.336 1 97.31 236 LEU A CA 1
ATOM 1943 C C . LEU A 1 236 ? 24.594 -14.969 -10.453 1 97.31 236 LEU A C 1
ATOM 1945 O O . LEU A 1 236 ? 24.078 -16.094 -10.414 1 97.31 236 LEU A O 1
ATOM 1949 N N . GLU A 1 237 ? 25.875 -14.734 -10.586 1 96.25 237 GLU A N 1
ATOM 1950 C CA . GLU A 1 237 ? 26.797 -15.867 -10.664 1 96.25 237 GLU A CA 1
ATOM 1951 C C . GLU A 1 237 ? 26.812 -16.656 -9.359 1 96.25 237 GLU A C 1
ATOM 1953 O O . GLU A 1 237 ? 26.828 -17.891 -9.375 1 96.25 237 GLU A O 1
ATOM 1958 N N . ASP A 1 238 ? 26.828 -15.922 -8.258 1 96.88 238 ASP A N 1
ATOM 1959 C CA . ASP A 1 238 ? 26.781 -16.594 -6.961 1 96.88 238 ASP A CA 1
ATOM 1960 C C . ASP A 1 238 ? 25.5 -17.406 -6.801 1 96.88 238 ASP A C 1
ATOM 1962 O O . ASP A 1 238 ? 25.516 -18.516 -6.285 1 96.88 238 ASP A O 1
ATOM 1966 N N . CYS A 1 239 ? 24.375 -16.859 -7.211 1 96.44 239 CYS A N 1
ATOM 1967 C CA . CYS A 1 239 ? 23.094 -17.562 -7.137 1 96.44 239 CYS A CA 1
ATOM 1968 C C . CYS A 1 239 ? 23.109 -18.828 -7.973 1 96.44 239 CYS A C 1
ATOM 1970 O O . CYS A 1 239 ? 22.672 -19.891 -7.52 1 96.44 239 CYS A O 1
ATOM 1972 N N . LYS A 1 240 ? 23.656 -18.734 -9.156 1 94.5 240 LYS A N 1
ATOM 1973 C CA . LYS A 1 240 ? 23.781 -19.875 -10.039 1 94.5 240 LYS A CA 1
ATOM 1974 C C . LYS A 1 240 ? 24.594 -21 -9.383 1 94.5 240 LYS A C 1
ATOM 1976 O O . LYS A 1 240 ? 24.188 -22.156 -9.406 1 94.5 240 LYS A O 1
ATOM 1981 N N . GLN A 1 241 ? 25.688 -20.609 -8.836 1 94.5 241 GLN A N 1
ATOM 1982 C CA . GLN A 1 241 ? 26.562 -21.578 -8.203 1 94.5 241 GLN A CA 1
ATOM 1983 C C . GLN A 1 241 ? 25.875 -22.266 -7.027 1 94.5 241 GLN A C 1
ATOM 1985 O O . GLN A 1 241 ? 25.984 -23.484 -6.855 1 94.5 241 GLN A O 1
ATOM 1990 N N . LEU A 1 242 ? 25.188 -21.484 -6.23 1 95.38 242 LEU A N 1
ATOM 1991 C CA . LEU A 1 242 ? 24.469 -22.031 -5.086 1 95.38 242 LEU A CA 1
ATOM 1992 C C . LEU A 1 242 ? 23.422 -23.031 -5.539 1 95.38 242 LEU A C 1
ATOM 1994 O O . LEU A 1 242 ? 23.297 -24.109 -4.957 1 95.38 242 LEU A O 1
ATOM 1998 N N . LEU A 1 243 ? 22.688 -22.734 -6.613 1 95.75 243 LEU A N 1
ATOM 1999 C CA . LEU A 1 243 ? 21.625 -23.594 -7.121 1 95.75 243 LEU A CA 1
ATOM 2000 C C . LEU A 1 243 ? 22.188 -24.891 -7.684 1 95.75 243 LEU A C 1
ATOM 2002 O O . LEU A 1 243 ? 21.594 -25.969 -7.492 1 95.75 243 LEU A O 1
ATOM 2006 N N . LEU A 1 244 ? 23.328 -24.781 -8.336 1 93.56 244 LEU A N 1
ATOM 2007 C CA . LEU A 1 244 ? 23.969 -25.969 -8.914 1 93.56 244 LEU A CA 1
ATOM 2008 C C . LEU A 1 244 ? 24.547 -26.859 -7.82 1 93.56 244 LEU A C 1
ATOM 2010 O O . LEU A 1 244 ? 24.391 -28.078 -7.859 1 93.56 244 LEU A O 1
ATOM 2014 N N . GLU A 1 245 ? 25.156 -26.25 -6.844 1 92.88 245 GLU A N 1
ATOM 2015 C CA . GLU A 1 245 ? 25.797 -26.984 -5.762 1 92.88 245 GLU A CA 1
ATOM 2016 C C . GLU A 1 245 ? 24.781 -27.75 -4.926 1 92.88 245 GLU A C 1
ATOM 2018 O O . GLU A 1 245 ? 25.047 -28.844 -4.449 1 92.88 245 GLU A O 1
ATOM 2023 N N . ASP A 1 246 ? 23.594 -27.219 -4.789 1 92.38 246 ASP A N 1
ATOM 2024 C CA . ASP A 1 246 ? 22.531 -27.812 -3.973 1 92.38 246 ASP A CA 1
ATOM 2025 C C . ASP A 1 246 ? 21.734 -28.844 -4.77 1 92.38 246 ASP A C 1
ATOM 2027 O O . ASP A 1 246 ? 20.844 -29.5 -4.23 1 92.38 246 ASP A O 1
ATOM 2031 N N . GLY A 1 247 ? 22.047 -28.938 -6.109 1 92.69 247 GLY A N 1
ATOM 2032 C CA . GLY A 1 247 ? 21.344 -29.891 -6.957 1 92.69 247 GLY A CA 1
ATOM 2033 C C . GLY A 1 247 ? 19.938 -29.438 -7.305 1 92.69 247 GLY A C 1
ATOM 2034 O O . GLY A 1 247 ? 19.094 -30.266 -7.684 1 92.69 247 GLY A O 1
ATOM 2035 N N . LEU A 1 248 ? 19.656 -28.203 -7.125 1 93.69 248 LEU A N 1
ATOM 2036 C CA . LEU A 1 248 ? 18.328 -27.656 -7.359 1 93.69 248 LEU A CA 1
ATOM 2037 C C . LEU A 1 248 ? 18.125 -27.312 -8.828 1 93.69 248 LEU A C 1
ATOM 2039 O O . LEU A 1 248 ? 17 -27.125 -9.281 1 93.69 248 LEU A O 1
ATOM 2043 N N . LEU A 1 249 ? 19.234 -27.219 -9.469 1 93.81 249 LEU A N 1
ATOM 2044 C CA . LEU A 1 249 ? 19.266 -27 -10.914 1 93.81 249 LEU A CA 1
ATOM 2045 C C . LEU A 1 249 ? 20.047 -28.109 -11.617 1 93.81 249 LEU A C 1
ATOM 2047 O O . LEU A 1 249 ? 21.203 -28.359 -11.273 1 93.81 249 LEU A O 1
ATOM 2051 N 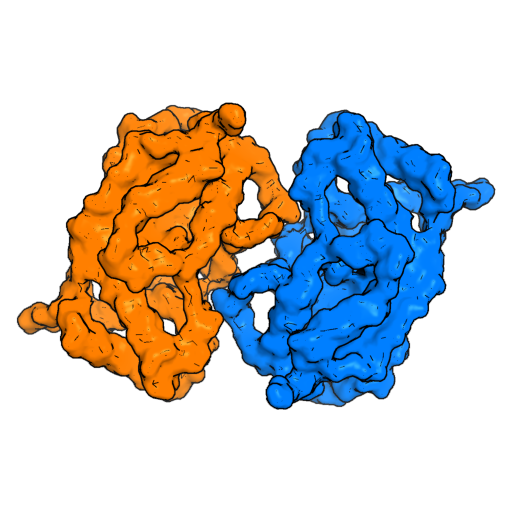N . ILE A 1 250 ? 19.375 -28.766 -12.57 1 91.38 250 ILE A N 1
ATOM 2052 C CA . ILE A 1 250 ? 20 -29.875 -13.289 1 91.38 250 ILE A CA 1
ATOM 2053 C C . ILE A 1 250 ? 20.359 -29.438 -14.703 1 91.38 250 ILE A C 1
ATOM 2055 O O . ILE A 1 250 ? 19.5 -28.938 -15.445 1 91.38 250 ILE A O 1
ATOM 2059 N N . MET A 1 251 ? 21.547 -29.641 -15.039 1 91.06 251 MET A N 1
ATOM 2060 C CA . MET A 1 251 ? 22 -29.297 -16.391 1 91.06 251 MET A CA 1
ATOM 2061 C C . MET A 1 251 ? 21.859 -30.5 -17.328 1 91.06 251 MET A C 1
ATOM 2063 O O . MET A 1 251 ? 22.141 -31.641 -16.922 1 91.06 251 MET A O 1
ATOM 2067 N N . ASN A 1 252 ? 21.375 -30.203 -18.484 1 86.25 252 ASN A N 1
ATOM 2068 C CA . ASN A 1 252 ? 21.359 -31.281 -19.469 1 86.25 252 ASN A CA 1
ATOM 2069 C C . ASN A 1 252 ? 22.484 -31.125 -20.484 1 86.25 252 ASN A C 1
ATOM 2071 O O . ASN A 1 252 ? 23.188 -30.125 -20.5 1 86.25 252 ASN A O 1
ATOM 2075 N N . ASP A 1 253 ? 22.672 -32.188 -21.297 1 85.19 253 ASP A N 1
ATOM 2076 C CA . ASP A 1 253 ? 23.797 -32.25 -22.234 1 85.19 253 ASP A CA 1
ATOM 2077 C C . ASP A 1 253 ? 23.703 -31.156 -23.281 1 85.19 253 ASP A C 1
ATOM 2079 O O . ASP A 1 253 ? 24.719 -30.688 -23.797 1 85.19 253 ASP A O 1
ATOM 2083 N N . GLY A 1 254 ? 22.594 -30.719 -23.562 1 87.56 254 GLY A N 1
ATOM 2084 C CA . GLY A 1 254 ? 22.391 -29.719 -24.594 1 87.56 254 GLY A CA 1
ATOM 2085 C C . GLY A 1 254 ? 22.469 -28.297 -24.078 1 87.56 254 GLY A C 1
ATOM 2086 O O . GLY A 1 254 ? 22.156 -27.344 -24.797 1 87.56 254 GLY A O 1
ATOM 2087 N N . GLY A 1 255 ? 22.844 -28.094 -22.781 1 86.06 255 GLY A N 1
ATOM 2088 C CA . GLY A 1 255 ? 23 -26.75 -22.234 1 86.06 255 GLY A CA 1
ATOM 2089 C C . GLY A 1 255 ? 21.75 -26.25 -21.531 1 86.06 255 GLY A C 1
ATOM 2090 O O . GLY A 1 255 ? 21.766 -25.172 -20.922 1 86.06 255 GLY A O 1
ATOM 2091 N N . GLY A 1 256 ? 20.766 -27.031 -21.688 1 91.5 256 GLY A N 1
ATOM 2092 C CA . GLY A 1 256 ? 19.531 -26.672 -21.016 1 91.5 256 GLY A CA 1
ATOM 2093 C C . GLY A 1 256 ? 19.547 -26.938 -19.516 1 91.5 256 GLY A C 1
ATOM 2094 O O . GLY A 1 256 ? 20.469 -27.578 -19.016 1 91.5 256 GLY A O 1
ATOM 2095 N N . THR A 1 257 ? 18.672 -26.219 -18.781 1 94.19 257 THR A N 1
ATOM 2096 C CA . THR A 1 257 ? 18.562 -26.406 -17.344 1 94.19 257 THR A CA 1
ATOM 2097 C C . THR A 1 257 ? 17.141 -26.812 -16.953 1 94.19 257 THR A C 1
ATOM 2099 O O . THR A 1 257 ? 16.188 -26.406 -17.609 1 94.19 257 THR A O 1
ATOM 2102 N N . LEU A 1 258 ? 17.062 -27.656 -15.945 1 95.5 258 LEU A N 1
ATOM 2103 C CA . LEU A 1 258 ? 15.789 -28.141 -15.445 1 95.5 258 LEU A CA 1
ATOM 2104 C C . LEU A 1 258 ? 15.695 -27.984 -13.93 1 95.5 258 LEU A C 1
ATOM 2106 O O . LEU A 1 258 ? 16.672 -28.25 -13.219 1 95.5 258 LEU A O 1
ATOM 2110 N N . HIS A 1 259 ? 14.594 -27.484 -13.484 1 96.5 259 HIS A N 1
ATOM 2111 C CA . HIS A 1 259 ? 14.344 -27.453 -12.047 1 96.5 259 HIS A CA 1
ATOM 2112 C C . HIS A 1 259 ? 12.961 -28 -11.711 1 96.5 259 HIS A C 1
ATOM 2114 O O . HIS A 1 259 ? 12.039 -27.922 -12.531 1 96.5 259 HIS A O 1
ATOM 2120 N N . LYS A 1 260 ? 12.797 -28.578 -10.523 1 96.88 260 LYS A N 1
ATOM 2121 C CA . LYS A 1 260 ? 11.547 -29.125 -10.016 1 96.88 260 LYS A CA 1
ATOM 2122 C C . LYS A 1 260 ? 10.914 -28.203 -8.984 1 96.88 260 LYS A C 1
ATOM 2124 O O . LYS A 1 260 ? 11.625 -27.484 -8.273 1 96.88 260 LYS A O 1
ATOM 2129 N N . TYR A 1 261 ? 9.641 -28.188 -8.945 1 97.31 261 TYR A N 1
ATOM 2130 C CA . TYR A 1 261 ? 8.914 -27.359 -7.984 1 97.31 261 TYR A CA 1
ATOM 2131 C C . TYR A 1 261 ? 7.492 -27.875 -7.797 1 97.31 261 TYR A C 1
ATOM 2133 O O . TYR A 1 261 ? 7.07 -28.828 -8.477 1 97.31 261 TYR A O 1
ATOM 2141 N N . SER A 1 262 ? 6.836 -27.422 -6.793 1 97.69 262 SER A N 1
ATOM 2142 C CA . SER A 1 262 ? 5.453 -27.797 -6.512 1 97.69 262 SER A CA 1
ATOM 2143 C C . SER A 1 262 ? 4.543 -26.578 -6.461 1 97.69 262 SER A C 1
ATOM 2145 O O . SER A 1 262 ? 4.988 -25.484 -6.125 1 97.69 262 SER A O 1
ATOM 2147 N N . VAL A 1 263 ? 3.309 -26.797 -6.84 1 98.12 263 VAL A N 1
ATOM 2148 C CA . VAL A 1 263 ? 2.314 -25.734 -6.914 1 98.12 263 VAL A CA 1
ATOM 2149 C C . VAL A 1 263 ? 1.036 -26.172 -6.199 1 98.12 263 VAL A C 1
ATOM 2151 O O . VAL A 1 263 ? 0.6 -27.312 -6.336 1 98.12 263 VAL A O 1
ATOM 2154 N N . ILE A 1 264 ? 0.52 -25.344 -5.406 1 98.56 264 ILE A N 1
ATOM 2155 C CA . ILE A 1 264 ? -0.777 -25.562 -4.773 1 98.56 264 ILE A CA 1
ATOM 2156 C C . ILE A 1 264 ? -1.853 -24.766 -5.52 1 98.56 264 ILE A C 1
ATOM 2158 O O . ILE A 1 264 ? -1.67 -23.594 -5.82 1 98.56 264 ILE A O 1
ATOM 2162 N N . THR A 1 265 ? -2.902 -25.391 -5.926 1 98.75 265 THR A N 1
ATOM 2163 C CA . THR A 1 265 ? -4.066 -24.766 -6.547 1 98.75 265 THR A CA 1
ATOM 2164 C C . THR A 1 265 ? -5.305 -24.953 -5.676 1 98.75 265 THR A C 1
ATOM 2166 O O . THR A 1 265 ? -5.645 -26.078 -5.293 1 98.75 265 THR A O 1
ATOM 2169 N N . THR A 1 266 ? -5.961 -23.875 -5.375 1 98.81 266 THR A N 1
ATOM 2170 C CA . THR A 1 266 ? -7.094 -23.922 -4.457 1 98.81 266 THR A CA 1
ATOM 2171 C C . THR A 1 266 ? -8.289 -23.172 -5.035 1 98.81 266 THR A C 1
ATOM 2173 O O . THR A 1 266 ? -8.133 -22.109 -5.613 1 98.81 266 THR A O 1
ATOM 2176 N N . ASN A 1 267 ? -9.469 -23.75 -4.992 1 98.81 267 ASN A N 1
ATOM 2177 C CA . ASN A 1 267 ? -10.758 -23.094 -5.191 1 98.81 267 ASN A CA 1
ATOM 2178 C C . ASN A 1 267 ? -11.562 -23.031 -3.893 1 98.81 267 ASN A C 1
ATOM 2180 O O . ASN A 1 267 ? -11.797 -24.062 -3.254 1 98.81 267 ASN A O 1
ATOM 2184 N N . ALA A 1 268 ? -11.891 -21.859 -3.467 1 98.88 268 ALA A N 1
ATOM 2185 C CA . ALA A 1 268 ? -12.68 -21.688 -2.244 1 98.88 268 ALA A CA 1
ATOM 2186 C C . ALA A 1 268 ? -13.812 -20.688 -2.457 1 98.88 268 ALA A C 1
ATOM 2188 O O . ALA A 1 268 ? -13.727 -19.812 -3.322 1 98.88 268 ALA A O 1
ATOM 2189 N N . LYS A 1 269 ? -14.859 -20.844 -1.709 1 98.62 269 LYS A N 1
ATOM 2190 C CA . LYS A 1 269 ? -16.062 -20.016 -1.799 1 98.62 269 LYS A CA 1
ATOM 2191 C C . LYS A 1 269 ? -16.281 -19.219 -0.511 1 98.62 269 LYS A C 1
ATOM 2193 O O . LYS A 1 269 ? -16.109 -19.75 0.587 1 98.62 269 LYS A O 1
ATOM 2198 N N . LYS A 1 270 ? -16.562 -17.891 -0.665 1 98.56 270 LYS A N 1
ATOM 2199 C CA . LYS A 1 270 ? -16.922 -17.078 0.5 1 98.56 270 LYS A CA 1
ATOM 2200 C C . LYS A 1 270 ? -18.25 -17.516 1.091 1 98.56 270 LYS A C 1
ATOM 2202 O O . LYS A 1 270 ? -19.25 -17.641 0.373 1 98.56 270 LYS A O 1
ATOM 2207 N N . VAL A 1 271 ? -18.281 -17.672 2.373 1 96.81 271 VAL A N 1
ATOM 2208 C CA . VAL A 1 271 ? -19.516 -18.078 3.043 1 96.81 271 VAL A CA 1
ATOM 2209 C C . VAL A 1 271 ? -19.828 -17.094 4.164 1 96.81 271 VAL A C 1
ATOM 2211 O O . VAL A 1 271 ? -18.969 -16.297 4.566 1 96.81 271 VAL A O 1
ATOM 2214 N N . ALA A 1 272 ? -21.156 -17 4.535 1 88.19 272 ALA A N 1
ATOM 2215 C CA . ALA A 1 272 ? -21.609 -16.094 5.59 1 88.19 272 ALA A CA 1
ATOM 2216 C C . ALA A 1 272 ? -20.984 -16.453 6.93 1 88.19 272 ALA A C 1
ATOM 2218 O O . ALA A 1 272 ? -20.719 -17.625 7.207 1 88.19 272 ALA A O 1
ATOM 2219 N N . ASN A 1 273 ? -20.359 -15.531 7.637 1 71.69 273 ASN A N 1
ATOM 2220 C CA . ASN A 1 273 ? -19.844 -15.766 8.984 1 71.69 273 ASN A CA 1
ATOM 2221 C C . ASN A 1 273 ? -20.844 -16.531 9.844 1 71.69 273 ASN A C 1
ATOM 2223 O O . ASN A 1 273 ? -22.031 -16.188 9.875 1 71.69 273 ASN A O 1
ATOM 2227 N N . LEU A 1 274 ? -20.719 -17.734 10.156 1 45.38 274 LEU A N 1
ATOM 2228 C CA . LEU A 1 274 ? -21.594 -18.422 11.109 1 45.38 274 LEU A CA 1
ATOM 2229 C C . LEU A 1 274 ? -21.625 -17.672 12.445 1 45.38 274 LEU A C 1
ATOM 2231 O O . LEU A 1 274 ? -20.625 -17.062 12.844 1 45.38 274 LEU A O 1
ATOM 2235 N N . MET B 1 1 ? -9.508 9.891 1.258 1 85.88 1 MET B N 1
ATOM 2236 C CA . MET B 1 1 ? -9.812 11.008 0.368 1 85.88 1 MET B CA 1
ATOM 2237 C C . MET B 1 1 ? -9.797 10.562 -1.09 1 85.88 1 MET B C 1
ATOM 2239 O O . MET B 1 1 ? -8.812 9.992 -1.558 1 85.88 1 MET B O 1
ATOM 2243 N N . ILE B 1 2 ? -10.953 10.875 -1.888 1 84.62 2 ILE B N 1
ATOM 2244 C CA . ILE B 1 2 ? -11.078 10.266 -3.207 1 84.62 2 ILE B CA 1
ATOM 2245 C C . ILE B 1 2 ? -11.453 11.328 -4.234 1 84.62 2 ILE B C 1
ATOM 2247 O O . ILE B 1 2 ? -11.742 11.016 -5.391 1 84.62 2 ILE B O 1
ATOM 2251 N N . ASP B 1 3 ? -11.508 12.602 -3.877 1 92.69 3 ASP B N 1
ATOM 2252 C CA . ASP B 1 3 ? -11.938 13.664 -4.777 1 92.69 3 ASP B CA 1
ATOM 2253 C C . ASP B 1 3 ? -10.906 14.789 -4.82 1 92.69 3 ASP B C 1
ATOM 2255 O O . ASP B 1 3 ? -11.078 15.82 -4.164 1 92.69 3 ASP B O 1
ATOM 2259 N N . PRO B 1 4 ? -9.93 14.641 -5.711 1 95.56 4 PRO B N 1
ATOM 2260 C CA . PRO B 1 4 ? -8.828 15.609 -5.73 1 95.56 4 PRO B CA 1
ATOM 2261 C C . PRO B 1 4 ? -9.289 17.016 -6.121 1 95.56 4 PRO B C 1
ATOM 2263 O O . PRO B 1 4 ? -8.766 18 -5.602 1 95.56 4 PRO B O 1
ATOM 2266 N N . GLU B 1 5 ? -10.234 17.109 -7.004 1 94.56 5 GLU B N 1
ATOM 2267 C CA . GLU B 1 5 ? -10.711 18.422 -7.434 1 94.56 5 GLU B CA 1
ATOM 2268 C C . GLU B 1 5 ? -11.406 19.156 -6.297 1 94.56 5 GLU B C 1
ATOM 2270 O O . GLU B 1 5 ? -11.156 20.344 -6.066 1 94.56 5 GLU B O 1
ATOM 2275 N N . LEU B 1 6 ? -12.273 18.422 -5.645 1 93.81 6 LEU B N 1
ATOM 2276 C CA . LEU B 1 6 ? -12.93 19.016 -4.492 1 93.81 6 LEU B CA 1
ATOM 2277 C C . LEU B 1 6 ? -11.914 19.422 -3.434 1 93.81 6 LEU B C 1
ATOM 2279 O O . LEU B 1 6 ? -11.969 20.547 -2.906 1 93.81 6 LEU B O 1
ATOM 2283 N N . TYR B 1 7 ? -11.016 18.594 -3.125 1 95.19 7 TYR B N 1
ATOM 2284 C CA . TYR B 1 7 ? -10 18.859 -2.113 1 95.19 7 TYR B CA 1
ATOM 2285 C C . TYR B 1 7 ? -9.227 20.141 -2.443 1 95.19 7 TYR B C 1
ATOM 2287 O O . TYR B 1 7 ? -9.055 21 -1.587 1 95.19 7 TYR B O 1
ATOM 2295 N N . THR B 1 8 ? -8.797 20.312 -3.682 1 94.94 8 THR B N 1
ATOM 2296 C CA . THR B 1 8 ? -7.973 21.438 -4.102 1 94.94 8 THR B CA 1
ATOM 2297 C C . THR B 1 8 ? -8.758 22.75 -4.008 1 94.94 8 THR B C 1
ATOM 2299 O O . THR B 1 8 ? -8.18 23.812 -3.742 1 94.94 8 THR B O 1
ATOM 2302 N N . SER B 1 9 ? -10.047 22.656 -4.105 1 94.25 9 SER B N 1
ATOM 2303 C CA . SER B 1 9 ? -10.883 23.844 -4.121 1 94.25 9 SER B CA 1
ATOM 2304 C C . SER B 1 9 ? -11.172 24.328 -2.705 1 94.25 9 SER B C 1
ATOM 2306 O O . SER B 1 9 ? -11.609 25.469 -2.512 1 94.25 9 SER B O 1
ATOM 2308 N N . VAL B 1 10 ? -10.867 23.469 -1.727 1 94.5 10 VAL B N 1
ATOM 2309 C CA . VAL B 1 10 ? -11.312 23.844 -0.39 1 94.5 10 VAL B CA 1
ATOM 2310 C C . VAL B 1 10 ? -10.18 23.625 0.614 1 94.5 10 VAL B C 1
ATOM 2312 O O . VAL B 1 10 ? -10.43 23.422 1.805 1 94.5 10 VAL B O 1
ATOM 2315 N N . ASN B 1 11 ? -8.914 23.609 0.218 1 95.62 11 ASN B N 1
ATOM 2316 C CA . ASN B 1 11 ? -7.832 23.234 1.114 1 95.62 11 ASN B CA 1
ATOM 2317 C C . ASN B 1 11 ? -7.059 24.453 1.611 1 95.62 11 ASN B C 1
ATOM 2319 O O . ASN B 1 11 ? -5.844 24.391 1.792 1 95.62 11 ASN B O 1
ATOM 2323 N N . GLU B 1 12 ? -7.707 25.609 1.814 1 95.44 12 GLU B N 1
ATOM 2324 C CA . GLU B 1 12 ? -7.059 26.828 2.281 1 95.44 12 GLU B CA 1
ATOM 2325 C C . GLU B 1 12 ? -6.496 26.656 3.688 1 95.44 12 GLU B C 1
ATOM 2327 O O . GLU B 1 12 ? -5.434 27.188 4.012 1 95.44 12 GLU B O 1
ATOM 2332 N N . LEU B 1 13 ? -7.23 25.969 4.508 1 96.69 13 LEU B N 1
ATOM 2333 C CA . LEU B 1 13 ? -6.762 25.703 5.863 1 96.69 13 LEU B CA 1
ATOM 2334 C C . LEU B 1 13 ? -5.426 24.969 5.84 1 96.69 13 LEU B C 1
ATOM 2336 O O . LEU B 1 13 ? -4.484 25.359 6.531 1 96.69 13 LEU B O 1
ATOM 2340 N N . GLN B 1 14 ? -5.352 23.922 5.059 1 97.06 14 GLN B N 1
ATOM 2341 C CA . GLN B 1 14 ? -4.137 23.125 4.949 1 97.06 14 GLN B CA 1
ATOM 2342 C C . GLN B 1 14 ? -2.971 23.953 4.43 1 97.06 14 GLN B C 1
ATOM 2344 O O . GLN B 1 14 ? -1.852 23.859 4.938 1 97.06 14 GLN B O 1
ATOM 2349 N N . LYS B 1 15 ? -3.23 24.797 3.443 1 96.81 15 LYS B N 1
ATOM 2350 C CA . LYS B 1 15 ? -2.195 25.656 2.867 1 96.81 15 LYS B CA 1
ATOM 2351 C C . LYS B 1 15 ? -1.651 26.641 3.902 1 96.81 15 LYS B C 1
ATOM 2353 O O . LYS B 1 15 ? -0.436 26.766 4.062 1 96.81 15 LYS B O 1
ATOM 2358 N N . ARG B 1 16 ? -2.555 27.234 4.57 1 97.62 16 ARG B N 1
ATOM 2359 C CA . ARG B 1 16 ? -2.174 28.203 5.598 1 97.62 16 ARG B CA 1
ATOM 2360 C C . ARG B 1 16 ? -1.31 27.547 6.672 1 97.62 16 ARG B C 1
ATOM 2362 O O . ARG B 1 16 ? -0.246 28.062 7.02 1 97.62 16 ARG B O 1
ATOM 2369 N N . ASP B 1 17 ? -1.78 26.469 7.164 1 98.31 17 ASP B N 1
ATOM 2370 C CA . ASP B 1 17 ? -1.098 25.828 8.289 1 98.31 17 ASP B CA 1
ATOM 2371 C C . ASP B 1 17 ? 0.255 25.266 7.855 1 98.31 17 ASP B C 1
ATOM 2373 O O . ASP B 1 17 ? 1.219 25.281 8.625 1 98.31 17 ASP B O 1
ATOM 2377 N N . ALA B 1 18 ? 0.346 24.688 6.66 1 98.19 18 ALA B N 1
ATOM 2378 C CA . ALA B 1 18 ? 1.622 24.203 6.133 1 98.19 18 ALA B CA 1
ATOM 2379 C C . ALA B 1 18 ? 2.625 25.344 6.008 1 98.19 18 ALA B C 1
ATOM 2381 O O . ALA B 1 18 ? 3.805 25.188 6.324 1 98.19 18 ALA B O 1
ATOM 2382 N N . ARG B 1 19 ? 2.148 26.516 5.543 1 97.88 19 ARG B N 1
ATOM 2383 C CA . ARG B 1 19 ? 3.006 27.688 5.453 1 97.88 19 ARG B CA 1
ATOM 2384 C C . ARG B 1 19 ? 3.551 28.078 6.824 1 97.88 19 ARG B C 1
ATOM 2386 O O . ARG B 1 19 ? 4.742 28.344 6.973 1 97.88 19 ARG B O 1
ATOM 2393 N N . TYR B 1 20 ? 2.664 28.078 7.781 1 97.38 20 TYR B N 1
ATOM 2394 C CA . TYR B 1 20 ? 3.078 28.422 9.141 1 97.38 20 TYR B CA 1
ATOM 2395 C C . TYR B 1 20 ? 4.129 27.438 9.648 1 97.38 20 TYR B C 1
ATOM 2397 O O . TYR B 1 20 ? 5.113 27.844 10.273 1 97.38 20 TYR B O 1
ATOM 2405 N N . ALA B 1 21 ? 3.91 26.172 9.43 1 97.56 21 ALA B N 1
ATOM 2406 C CA . ALA B 1 21 ? 4.855 25.141 9.859 1 97.56 21 ALA B CA 1
ATOM 2407 C C . ALA B 1 21 ? 6.219 25.344 9.195 1 97.56 21 ALA B C 1
ATOM 2409 O O . ALA B 1 21 ? 7.254 25.266 9.859 1 97.56 21 ALA B O 1
ATOM 2410 N N . LEU B 1 22 ? 6.203 25.594 7.891 1 97.81 22 LEU B N 1
ATOM 2411 C CA . LEU B 1 22 ? 7.441 25.766 7.137 1 97.81 22 LEU B CA 1
ATOM 2412 C C . LEU B 1 22 ? 8.195 27 7.594 1 97.81 22 LEU B C 1
ATOM 2414 O O . LEU B 1 22 ? 9.422 26.984 7.738 1 97.81 22 LEU B O 1
ATOM 2418 N N . GLU B 1 23 ? 7.461 28.078 7.797 1 97.5 23 GLU B N 1
ATOM 2419 C CA . GLU B 1 23 ? 8.078 29.312 8.273 1 97.5 23 GLU B CA 1
ATOM 2420 C C . GLU B 1 23 ? 8.727 29.109 9.641 1 97.5 23 GLU B C 1
ATOM 2422 O O . GLU B 1 23 ? 9.766 29.703 9.93 1 97.5 23 GLU B O 1
ATOM 2427 N N . ARG B 1 24 ? 8.148 28.312 10.375 1 95.69 24 ARG B N 1
ATOM 2428 C CA . ARG B 1 24 ? 8.648 28.062 11.719 1 95.69 24 ARG B CA 1
ATOM 2429 C C . ARG B 1 24 ? 9.961 27.281 11.688 1 95.69 24 ARG B C 1
ATOM 2431 O O . ARG B 1 24 ? 10.859 27.531 12.492 1 95.69 24 ARG B O 1
ATOM 2438 N N . VAL B 1 25 ? 10.055 26.328 10.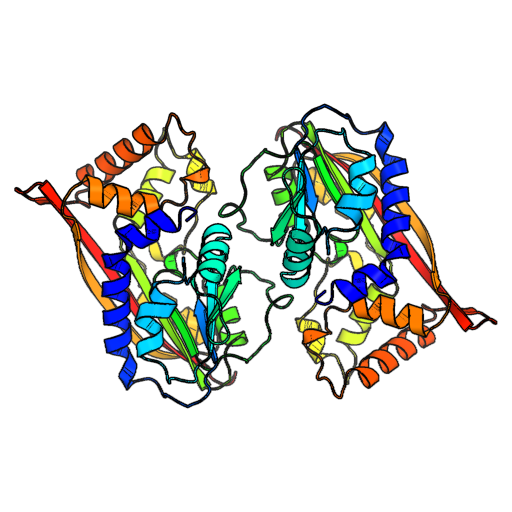773 1 96.5 25 VAL B N 1
ATOM 2439 C CA . VAL B 1 25 ? 11.156 25.375 10.875 1 96.5 25 VAL B CA 1
ATOM 2440 C C . VAL B 1 25 ? 12.234 25.719 9.852 1 96.5 25 VAL B C 1
ATOM 2442 O O . VAL B 1 25 ? 13.32 25.141 9.867 1 96.5 25 VAL B O 1
ATOM 2445 N N . LYS B 1 26 ? 11.992 26.609 8.906 1 96.12 26 LYS B N 1
ATOM 2446 C CA . LYS B 1 26 ? 12.859 26.844 7.762 1 96.12 26 LYS B CA 1
ATOM 2447 C C . LYS B 1 26 ? 14.281 27.156 8.211 1 96.12 26 LYS B C 1
ATOM 2449 O O . LYS B 1 26 ? 15.25 26.75 7.566 1 96.12 26 LYS B O 1
ATOM 2454 N N . ASP B 1 27 ? 14.453 27.859 9.352 1 95.75 27 ASP B N 1
ATOM 2455 C CA . ASP B 1 27 ? 15.766 28.281 9.805 1 95.75 27 ASP B CA 1
ATOM 2456 C C . ASP B 1 27 ? 16.484 27.172 10.57 1 95.75 27 ASP B C 1
ATOM 2458 O O . ASP B 1 27 ? 17.672 27.266 10.859 1 95.75 27 ASP B O 1
ATOM 2462 N N . GLU B 1 28 ? 15.742 26.141 10.859 1 95.88 28 GLU B N 1
ATOM 2463 C CA . GLU B 1 28 ? 16.297 24.984 11.578 1 95.88 28 GLU B CA 1
ATOM 2464 C C . GLU B 1 28 ? 16.844 23.953 10.609 1 95.88 28 GLU B C 1
ATOM 2466 O O . GLU B 1 28 ? 17.547 23.016 11.023 1 95.88 28 GLU B O 1
ATOM 2471 N N . LEU B 1 29 ? 16.609 24.109 9.359 1 96.5 29 LEU B N 1
ATOM 2472 C CA . LEU B 1 29 ? 16.922 23.078 8.367 1 96.5 29 LEU B CA 1
ATOM 2473 C C . LEU B 1 29 ? 18.125 23.5 7.531 1 96.5 29 LEU B C 1
ATOM 2475 O O . LEU B 1 29 ? 18.234 24.672 7.133 1 96.5 29 LEU B O 1
ATOM 2479 N N . PRO B 1 30 ? 19.031 22.547 7.258 1 94.44 30 PRO B N 1
ATOM 2480 C CA . PRO B 1 30 ? 20.047 22.812 6.242 1 94.44 30 PRO B CA 1
ATOM 2481 C C . PRO B 1 30 ? 19.484 22.75 4.82 1 94.44 30 PRO B C 1
ATOM 2483 O O . PRO B 1 30 ? 18.703 21.844 4.504 1 94.44 30 PRO B O 1
ATOM 2486 N N . TRP B 1 31 ? 19.781 23.703 3.986 1 93.31 31 TRP B N 1
ATOM 2487 C CA . TRP B 1 31 ? 19.359 23.719 2.592 1 93.31 31 TRP B CA 1
ATOM 2488 C C . TRP B 1 31 ? 20.547 23.547 1.654 1 93.31 31 TRP B C 1
ATOM 2490 O O . TRP B 1 31 ? 21.453 24.391 1.628 1 93.31 31 TRP B O 1
ATOM 2500 N N . ASN B 1 32 ? 20.578 22.453 0.936 1 93.12 32 ASN B N 1
ATOM 2501 C CA . ASN B 1 32 ? 21.688 22.141 0.035 1 93.12 32 ASN B CA 1
ATOM 2502 C C . ASN B 1 32 ? 21.203 21.938 -1.396 1 93.12 32 ASN B C 1
ATOM 2504 O O . ASN B 1 32 ? 20.047 21.578 -1.613 1 93.12 32 ASN B O 1
ATOM 2508 N N . ASN B 1 33 ? 22.078 22.094 -2.361 1 93.44 33 ASN B N 1
ATOM 2509 C CA . ASN B 1 33 ? 21.734 21.891 -3.766 1 93.44 33 ASN B CA 1
ATOM 2510 C C . ASN B 1 33 ? 21.547 20.406 -4.09 1 93.44 33 ASN B C 1
ATOM 2512 O O . ASN B 1 33 ? 22.172 19.547 -3.467 1 93.44 33 ASN B O 1
ATOM 2516 N N . GLY B 1 34 ? 20.703 20.188 -5.039 1 94.81 34 GLY B N 1
ATOM 2517 C CA . GLY B 1 34 ? 20.516 18.844 -5.582 1 94.81 34 GLY B CA 1
ATOM 2518 C C . GLY B 1 34 ? 19.859 17.891 -4.605 1 94.81 34 GLY B C 1
ATOM 2519 O O . GLY B 1 34 ? 20.109 16.688 -4.648 1 94.81 34 GLY B O 1
ATOM 2520 N N . GLU B 1 35 ? 19.031 18.422 -3.65 1 97.31 35 GLU B N 1
ATOM 2521 C CA . GLU B 1 35 ? 18.422 17.578 -2.637 1 97.31 35 GLU B CA 1
ATOM 2522 C C . GLU B 1 35 ? 17.266 16.766 -3.223 1 97.31 35 GLU B C 1
ATOM 2524 O O . GLU B 1 35 ? 16.578 17.234 -4.133 1 97.31 35 GLU B O 1
ATOM 2529 N N . LYS B 1 36 ? 17.125 15.578 -2.76 1 98.38 36 LYS B N 1
ATOM 2530 C CA . LYS B 1 36 ? 15.945 14.758 -3.006 1 98.38 36 LYS B CA 1
ATOM 2531 C C . LYS B 1 36 ? 14.977 14.812 -1.828 1 98.38 36 LYS B C 1
ATOM 2533 O O . LYS B 1 36 ? 15.336 14.484 -0.7 1 98.38 36 LYS B O 1
ATOM 2538 N N . ILE B 1 37 ? 13.75 15.203 -2.102 1 98.75 37 ILE B N 1
ATOM 2539 C CA . ILE B 1 37 ? 12.766 15.484 -1.062 1 98.75 37 ILE B CA 1
ATOM 2540 C C . ILE B 1 37 ? 11.578 14.531 -1.203 1 98.75 37 ILE B C 1
ATOM 2542 O O . ILE B 1 37 ? 11.141 14.242 -2.318 1 98.75 37 ILE B O 1
ATOM 2546 N N . LEU B 1 38 ? 11.117 14.023 -0.054 1 98.88 38 LEU B N 1
ATOM 2547 C CA . LEU B 1 38 ? 9.883 13.25 -0.029 1 98.88 38 LEU B CA 1
ATOM 2548 C C . LEU B 1 38 ? 8.773 14.016 0.679 1 98.88 38 LEU B C 1
ATOM 2550 O O . LEU B 1 38 ? 8.969 14.531 1.781 1 98.88 38 LEU B O 1
ATOM 2554 N N . ASP B 1 39 ? 7.66 14.188 0.034 1 98.94 39 ASP B N 1
ATOM 2555 C CA . ASP B 1 39 ? 6.449 14.758 0.62 1 98.94 39 ASP B CA 1
ATOM 2556 C C . ASP B 1 39 ? 5.43 13.664 0.937 1 98.94 39 ASP B C 1
ATOM 2558 O O . ASP B 1 39 ? 4.691 13.219 0.054 1 98.94 39 ASP B O 1
ATOM 2562 N N . VAL B 1 40 ? 5.34 13.242 2.211 1 98.88 40 VAL B N 1
ATOM 2563 C CA . VAL B 1 40 ? 4.473 12.148 2.652 1 98.88 40 VAL B CA 1
ATOM 2564 C C . VAL B 1 40 ? 3.057 12.68 2.881 1 98.88 40 VAL B C 1
ATOM 2566 O O . VAL B 1 40 ? 2.846 13.57 3.709 1 98.88 40 VAL B O 1
ATOM 2569 N N . GLY B 1 41 ? 2.096 12.023 2.264 1 98.56 41 GLY B N 1
ATOM 2570 C CA . GLY B 1 41 ? 0.735 12.531 2.291 1 98.56 41 GLY B CA 1
ATOM 2571 C C . GLY B 1 41 ? 0.548 13.781 1.443 1 98.56 41 GLY B C 1
ATOM 2572 O O . GLY B 1 41 ? -0.025 14.766 1.903 1 98.56 41 GLY B O 1
ATOM 2573 N N . CYS B 1 42 ? 0.982 13.742 0.226 1 98.62 42 CYS B N 1
ATOM 2574 C CA . CYS B 1 42 ? 1.051 14.938 -0.612 1 98.62 42 CYS B CA 1
ATOM 2575 C C . CYS B 1 42 ? -0.327 15.305 -1.147 1 98.62 42 CYS B C 1
ATOM 2577 O O . CYS B 1 42 ? -0.516 16.406 -1.683 1 98.62 42 CYS B O 1
ATOM 2579 N N . GLY B 1 43 ? -1.349 14.422 -1.003 1 98.06 43 GLY B N 1
ATOM 2580 C CA . GLY B 1 43 ? -2.65 14.688 -1.595 1 98.06 43 GLY B CA 1
ATOM 2581 C C . GLY B 1 43 ? -2.594 14.875 -3.098 1 98.06 43 GLY B C 1
ATOM 2582 O O . GLY B 1 43 ? -1.966 14.086 -3.807 1 98.06 43 GLY B O 1
ATOM 2583 N N . PRO B 1 44 ? -3.318 15.875 -3.549 1 98.19 44 PRO B N 1
ATOM 2584 C CA . PRO B 1 44 ? -3.348 16.094 -4.996 1 98.19 44 PRO B CA 1
ATOM 2585 C C . PRO B 1 44 ? -2.107 16.828 -5.508 1 98.19 44 PRO B C 1
ATOM 2587 O O . PRO B 1 44 ? -2.059 17.234 -6.668 1 98.19 44 PRO B O 1
ATOM 2590 N N . GLY B 1 45 ? -1.097 17.062 -4.711 1 98.25 45 GLY B N 1
ATOM 2591 C CA . GLY B 1 45 ? 0.203 17.547 -5.145 1 98.25 45 GLY B CA 1
ATOM 2592 C C . GLY B 1 45 ? 0.28 19.062 -5.219 1 98.25 45 GLY B C 1
ATOM 2593 O O . GLY B 1 45 ? 1.347 19.609 -5.473 1 98.25 45 GLY B O 1
ATOM 2594 N N . ASP B 1 46 ? -0.813 19.812 -4.98 1 97.06 46 ASP B N 1
ATOM 2595 C CA . ASP B 1 46 ? -0.852 21.25 -5.152 1 97.06 46 ASP B CA 1
ATOM 2596 C C . ASP B 1 46 ? 0.031 21.953 -4.121 1 97.06 46 ASP B C 1
ATOM 2598 O O . ASP B 1 46 ? 0.775 22.875 -4.453 1 97.06 46 ASP B O 1
ATOM 2602 N N . LEU B 1 47 ? -0.046 21.531 -2.828 1 97.38 47 LEU B N 1
ATOM 2603 C CA . LEU B 1 47 ? 0.795 22.141 -1.801 1 97.38 47 LEU B CA 1
ATOM 2604 C C . LEU B 1 47 ? 2.268 21.828 -2.053 1 97.38 47 LEU B C 1
ATOM 2606 O O . LEU B 1 47 ? 3.133 22.672 -1.807 1 97.38 47 LEU B O 1
ATOM 2610 N N . THR B 1 48 ? 2.568 20.625 -2.506 1 98.19 48 THR B N 1
ATOM 2611 C CA . THR B 1 48 ? 3.932 20.234 -2.838 1 98.19 48 THR B CA 1
ATOM 2612 C C . THR B 1 48 ? 4.531 21.172 -3.881 1 98.19 48 THR B C 1
ATOM 2614 O O . THR B 1 48 ? 5.66 21.641 -3.725 1 98.19 48 THR B O 1
ATOM 2617 N N . THR B 1 49 ? 3.762 21.5 -4.91 1 97.38 49 THR B N 1
ATOM 2618 C CA . THR B 1 49 ? 4.285 22.188 -6.086 1 97.38 49 THR B CA 1
ATOM 2619 C C . THR B 1 49 ? 4.148 23.703 -5.938 1 97.38 49 THR B C 1
ATOM 2621 O O . THR B 1 49 ? 4.887 24.453 -6.566 1 97.38 49 THR B O 1
ATOM 2624 N N . SER B 1 50 ? 3.221 24.141 -5.086 1 95.62 50 SER B N 1
ATOM 2625 C CA . SER B 1 50 ? 2.961 25.578 -5.023 1 95.62 50 SER B CA 1
ATOM 2626 C C . SER B 1 50 ? 3.504 26.188 -3.734 1 95.62 50 SER B C 1
ATOM 2628 O O . SER B 1 50 ? 3.652 27.406 -3.627 1 95.62 50 SER B O 1
ATOM 2630 N N . LEU B 1 51 ? 3.801 25.391 -2.795 1 97.19 51 LEU B N 1
ATOM 2631 C CA . LEU B 1 51 ? 4.227 25.906 -1.501 1 97.19 51 LEU B CA 1
ATOM 2632 C C . LEU B 1 51 ? 5.574 25.328 -1.097 1 97.19 51 LEU B C 1
ATOM 2634 O O . LEU B 1 51 ? 6.578 26.031 -1.047 1 97.19 51 LEU B O 1
ATOM 2638 N N . LEU B 1 52 ? 5.656 24.031 -0.925 1 96.5 52 LEU B N 1
ATOM 2639 C CA . LEU B 1 52 ? 6.871 23.375 -0.457 1 96.5 52 LEU B CA 1
ATOM 2640 C C . LEU B 1 52 ? 8.055 23.703 -1.368 1 96.5 52 LEU B C 1
ATOM 2642 O O . LEU B 1 52 ? 9.148 24.016 -0.888 1 96.5 52 LEU B O 1
ATOM 2646 N N . LYS B 1 53 ? 7.789 23.719 -2.639 1 95.25 53 LYS B N 1
ATOM 2647 C CA . LYS B 1 53 ? 8.82 23.953 -3.648 1 95.25 53 LYS B CA 1
ATOM 2648 C C . LYS B 1 53 ? 9.531 25.281 -3.408 1 95.25 53 LYS B C 1
ATOM 2650 O O . LYS B 1 53 ? 10.734 25.406 -3.641 1 95.25 53 LYS B O 1
ATOM 2655 N N . HIS B 1 54 ? 8.883 26.234 -2.85 1 94.5 54 HIS B N 1
ATOM 2656 C CA . HIS B 1 54 ? 9.43 27.578 -2.717 1 94.5 54 HIS B CA 1
ATOM 2657 C C . HIS B 1 54 ? 10.43 27.672 -1.568 1 94.5 54 HIS B C 1
ATOM 2659 O O . HIS B 1 54 ? 11.18 28.641 -1.466 1 94.5 54 HIS B O 1
ATOM 2665 N N . TYR B 1 55 ? 10.391 26.734 -0.749 1 94.25 55 TYR B N 1
ATOM 2666 C CA . TYR B 1 55 ? 11.32 26.719 0.369 1 94.25 55 TYR B CA 1
ATOM 2667 C C . TYR B 1 55 ? 12.555 25.875 0.038 1 94.25 55 TYR B C 1
ATOM 2669 O O . TYR B 1 55 ? 13.539 25.906 0.773 1 94.25 55 TYR B O 1
ATOM 2677 N N . LEU B 1 56 ? 12.492 25.172 -1.095 1 94 56 LEU B N 1
ATOM 2678 C CA . LEU B 1 56 ? 13.555 24.25 -1.483 1 94 56 LEU B CA 1
ATOM 2679 C C . LEU B 1 56 ? 14.492 24.906 -2.496 1 94 56 LEU B C 1
ATOM 2681 O O . LEU B 1 56 ? 14.109 25.859 -3.182 1 94 56 LEU B O 1
ATOM 2685 N N . PRO B 1 57 ? 15.711 24.391 -2.545 1 93.38 57 PRO B N 1
ATOM 2686 C CA . PRO B 1 57 ? 16.562 24.828 -3.648 1 93.38 57 PRO B CA 1
ATOM 2687 C C . PRO B 1 57 ? 15.945 24.562 -5.02 1 93.38 57 PRO B C 1
ATOM 2689 O O . PRO B 1 57 ? 15.211 23.594 -5.188 1 93.38 57 PRO B O 1
ATOM 2692 N N . HIS B 1 58 ? 16.375 25.312 -5.996 1 92.94 58 HIS B N 1
ATOM 2693 C CA . HIS B 1 58 ? 15.758 25.281 -7.316 1 92.94 58 HIS B CA 1
ATOM 2694 C C . HIS B 1 58 ? 16.016 23.938 -8 1 92.94 58 HIS B C 1
ATOM 2696 O O . HIS B 1 58 ? 15.195 23.5 -8.82 1 92.94 58 HIS B O 1
ATOM 2702 N N . ASP B 1 59 ? 17.031 23.312 -7.664 1 95.5 59 ASP B N 1
ATOM 2703 C CA . ASP B 1 59 ? 17.391 22.094 -8.359 1 95.5 59 ASP B CA 1
ATOM 2704 C C . ASP B 1 59 ? 16.984 20.859 -7.559 1 95.5 59 ASP B C 1
ATOM 2706 O O . ASP B 1 59 ? 17.406 19.734 -7.871 1 95.5 59 ASP B O 1
ATOM 2710 N N . ALA B 1 60 ? 16.203 21.094 -6.527 1 96.75 60 ALA B N 1
ATOM 2711 C CA . ALA B 1 60 ? 15.703 19.953 -5.742 1 96.75 60 ALA B CA 1
ATOM 2712 C C . ALA B 1 60 ? 14.719 19.109 -6.543 1 96.75 60 ALA B C 1
ATOM 2714 O O . ALA B 1 60 ? 13.984 19.641 -7.383 1 96.75 60 ALA B O 1
ATOM 2715 N N . THR B 1 61 ? 14.75 17.797 -6.418 1 98.12 61 THR B N 1
ATOM 2716 C CA . THR B 1 61 ? 13.727 16.906 -6.941 1 98.12 61 THR B CA 1
ATOM 2717 C C . THR B 1 61 ? 12.797 16.438 -5.824 1 98.12 61 THR B C 1
ATOM 2719 O O . THR B 1 61 ? 13.242 16.172 -4.707 1 98.12 61 THR B O 1
ATOM 2722 N N . ILE B 1 62 ? 11.539 16.375 -6.102 1 98.62 62 ILE B N 1
ATOM 2723 C CA . ILE B 1 62 ? 10.539 16.094 -5.074 1 98.62 62 ILE B CA 1
ATOM 2724 C C . ILE B 1 62 ? 9.695 14.898 -5.496 1 98.62 62 ILE B C 1
ATOM 2726 O O . ILE B 1 62 ? 9.18 14.859 -6.617 1 98.62 62 ILE B O 1
ATOM 2730 N N . VAL B 1 63 ? 9.602 13.93 -4.648 1 98.81 63 VAL B N 1
ATOM 2731 C CA . VAL B 1 63 ? 8.648 12.836 -4.789 1 98.81 63 VAL B CA 1
ATOM 2732 C C . VAL B 1 63 ? 7.512 13.008 -3.785 1 98.81 63 VAL B C 1
ATOM 2734 O O . VAL B 1 63 ? 7.75 13.078 -2.576 1 98.81 63 VAL B O 1
ATOM 2737 N N . GLY B 1 64 ? 6.328 13.18 -4.246 1 98.88 64 GLY B N 1
ATOM 2738 C CA . GLY B 1 64 ? 5.152 13.125 -3.391 1 98.88 64 GLY B CA 1
ATOM 2739 C C . GLY B 1 64 ? 4.539 11.734 -3.309 1 98.88 64 GLY B C 1
ATOM 2740 O O . GLY B 1 64 ? 4.484 11.016 -4.309 1 98.88 64 GLY B O 1
ATOM 2741 N N . CYS B 1 65 ? 4.066 11.375 -2.109 1 98.69 65 CYS B N 1
ATOM 2742 C CA . CYS B 1 65 ? 3.381 10.094 -1.998 1 98.69 65 CYS B CA 1
ATOM 2743 C C . CYS B 1 65 ? 2.109 10.227 -1.171 1 98.69 65 CYS B C 1
ATOM 2745 O O . CYS B 1 65 ? 1.999 11.117 -0.329 1 98.69 65 CYS B O 1
ATOM 2747 N N . ASP B 1 66 ? 1.217 9.43 -1.416 1 98.38 66 ASP B N 1
ATOM 2748 C CA . ASP B 1 66 ? -0.078 9.344 -0.747 1 98.38 66 ASP B CA 1
ATOM 2749 C C . ASP B 1 66 ? -0.685 7.953 -0.892 1 98.38 66 ASP B C 1
ATOM 2751 O O . ASP B 1 66 ? -0.399 7.242 -1.858 1 98.38 66 ASP B O 1
ATOM 2755 N N . ILE B 1 67 ? -1.488 7.594 0.093 1 97.12 67 ILE B N 1
ATOM 2756 C CA . ILE B 1 67 ? -2.107 6.273 0.055 1 97.12 67 ILE B CA 1
ATOM 2757 C C . ILE B 1 67 ? -3.209 6.25 -1.004 1 97.12 67 ILE B C 1
ATOM 2759 O O . ILE B 1 67 ? -3.5 5.203 -1.583 1 97.12 67 ILE B O 1
ATOM 2763 N N . SER B 1 68 ? -3.842 7.359 -1.286 1 97.06 68 SER B N 1
ATOM 2764 C CA . SER B 1 68 ? -4.98 7.465 -2.191 1 97.06 68 SER B CA 1
ATOM 2765 C C . SER B 1 68 ? -4.535 7.406 -3.648 1 97.06 68 SER B C 1
ATOM 2767 O O . SER B 1 68 ? -3.822 8.289 -4.121 1 97.06 68 SER B O 1
ATOM 2769 N N . GLU B 1 69 ? -5.008 6.441 -4.387 1 96.44 69 GLU B N 1
ATOM 2770 C CA . GLU B 1 69 ? -4.734 6.305 -5.816 1 96.44 69 GLU B CA 1
ATOM 2771 C C . GLU B 1 69 ? -5.262 7.504 -6.598 1 96.44 69 GLU B C 1
ATOM 2773 O O . GLU B 1 69 ? -4.582 8.023 -7.484 1 96.44 69 GLU B O 1
ATOM 2778 N N . ALA B 1 70 ? -6.461 7.949 -6.266 1 96.19 70 ALA B N 1
ATOM 2779 C CA . ALA B 1 70 ? -7.09 9.07 -6.957 1 96.19 70 ALA B CA 1
ATOM 2780 C C . ALA B 1 70 ? -6.25 10.336 -6.828 1 96.19 70 ALA B C 1
ATOM 2782 O O . ALA B 1 70 ? -6.066 11.07 -7.805 1 96.19 70 ALA B O 1
ATOM 2783 N N . MET B 1 71 ? -5.723 10.539 -5.637 1 98.06 71 MET B N 1
ATOM 2784 C CA . MET B 1 71 ? -4.883 11.711 -5.391 1 98.06 71 MET B CA 1
ATOM 2785 C C . MET B 1 71 ? -3.605 11.641 -6.219 1 98.06 71 MET B C 1
ATOM 2787 O O . MET B 1 71 ? -3.232 12.625 -6.871 1 98.06 71 MET B O 1
ATOM 2791 N N . ILE B 1 72 ? -2.969 10.508 -6.27 1 98.25 72 ILE B N 1
ATOM 2792 C CA . ILE B 1 72 ? -1.669 10.344 -6.91 1 98.25 72 ILE B CA 1
ATOM 2793 C C . ILE B 1 72 ? -1.829 10.422 -8.43 1 98.25 72 ILE B C 1
ATOM 2795 O O . ILE B 1 72 ? -1.006 11.031 -9.117 1 98.25 72 ILE B O 1
ATOM 2799 N N . MET B 1 73 ? -2.85 9.797 -8.93 1 96.56 73 MET B N 1
ATOM 2800 C CA . MET B 1 73 ? -3.104 9.875 -10.367 1 96.56 73 MET B CA 1
ATOM 2801 C C . MET B 1 73 ? -3.318 11.32 -10.805 1 96.56 73 MET B C 1
ATOM 2803 O O . MET B 1 73 ? -2.775 11.758 -11.82 1 96.56 73 MET B O 1
ATOM 2807 N N . TYR B 1 74 ? -4.102 12.078 -10.031 1 97.88 74 TYR B N 1
ATOM 2808 C CA . TYR B 1 74 ? -4.355 13.484 -10.289 1 97.88 74 TYR B CA 1
ATOM 2809 C C . TYR B 1 74 ? -3.064 14.297 -10.234 1 97.88 74 TYR B C 1
ATOM 2811 O O . TYR B 1 74 ? -2.771 15.078 -11.141 1 97.88 74 TYR B O 1
ATOM 2819 N N . ALA B 1 75 ? -2.297 14.062 -9.172 1 98.62 75 ALA B N 1
ATOM 2820 C CA . ALA B 1 75 ? -1.057 14.805 -8.945 1 98.62 75 ALA B CA 1
ATOM 2821 C C . ALA B 1 75 ? -0.066 14.57 -10.086 1 98.62 75 ALA B C 1
ATOM 2823 O O . ALA B 1 75 ? 0.53 15.516 -10.602 1 98.62 75 ALA B O 1
ATOM 2824 N N . GLN B 1 76 ? 0.12 13.312 -10.453 1 98.06 76 GLN B N 1
ATOM 2825 C CA . GLN B 1 76 ? 1.074 12.961 -11.5 1 98.06 76 GLN B CA 1
ATOM 2826 C C . GLN B 1 76 ? 0.664 13.562 -12.844 1 98.06 76 GLN B C 1
ATOM 2828 O O . GLN B 1 76 ? 1.505 14.078 -13.578 1 98.06 76 GLN B O 1
ATOM 2833 N N . LYS B 1 77 ? -0.574 13.461 -13.188 1 97.06 77 LYS B N 1
ATOM 2834 C CA . LYS B 1 77 ? -1.083 14 -14.445 1 97.06 77 LYS B CA 1
ATOM 2835 C C . LYS B 1 77 ? -0.913 15.508 -14.508 1 97.06 77 LYS B C 1
ATOM 2837 O O . LYS B 1 77 ? -0.492 16.047 -15.531 1 97.06 77 LYS B O 1
ATOM 2842 N N . LYS B 1 78 ? -1.196 16.172 -13.43 1 98 78 LYS B N 1
ATOM 2843 C CA . LYS B 1 78 ? -1.26 17.625 -13.422 1 98 78 LYS B CA 1
ATOM 2844 C C . LYS B 1 78 ? 0.126 18.234 -13.227 1 98 78 LYS B C 1
ATOM 2846 O O . LYS B 1 78 ? 0.438 19.281 -13.797 1 98 78 LYS B O 1
ATOM 2851 N N . TYR B 1 79 ? 0.947 17.547 -12.438 1 98.25 79 TYR B N 1
ATOM 2852 C CA . TYR B 1 79 ? 2.152 18.234 -11.984 1 98.25 79 TYR B CA 1
ATOM 2853 C C . TYR B 1 79 ? 3.398 17.422 -12.312 1 98.25 79 TYR B C 1
ATOM 2855 O O . TYR B 1 79 ? 4.523 17.906 -12.164 1 98.25 79 TYR B O 1
ATOM 2863 N N . GLY B 1 80 ? 3.27 16.234 -12.734 1 97.88 80 GLY B N 1
ATOM 2864 C CA . GLY B 1 80 ? 4.418 15.375 -12.984 1 97.88 80 GLY B CA 1
ATOM 2865 C C . GLY B 1 80 ? 5.359 15.938 -14.031 1 97.88 80 GLY B C 1
ATOM 2866 O O . GLY B 1 80 ? 4.918 16.406 -15.086 1 97.88 80 GLY B O 1
ATOM 2867 N N . ASN B 1 81 ? 6.598 15.922 -13.773 1 97.38 81 ASN B N 1
ATOM 2868 C CA . ASN B 1 81 ? 7.68 16.312 -14.664 1 97.38 81 ASN B CA 1
ATOM 2869 C C . ASN B 1 81 ? 9.039 15.852 -14.141 1 97.38 81 ASN B C 1
ATOM 2871 O O . ASN B 1 81 ? 9.109 14.898 -13.367 1 97.38 81 ASN B O 1
ATOM 2875 N N . ASN B 1 82 ? 10.109 16.422 -14.617 1 96.25 82 ASN B N 1
ATOM 2876 C CA . ASN B 1 82 ? 11.438 15.977 -14.219 1 96.25 82 ASN B CA 1
ATOM 2877 C C . ASN B 1 82 ? 11.734 16.328 -12.766 1 96.25 82 ASN B C 1
ATOM 2879 O O . ASN B 1 82 ? 12.555 15.664 -12.117 1 96.25 82 ASN B O 1
ATOM 2883 N N . GLN B 1 83 ? 11.133 17.312 -12.227 1 97.19 83 GLN B N 1
ATOM 2884 C CA . GLN B 1 83 ? 11.391 17.781 -10.867 1 97.19 83 GLN B CA 1
ATOM 2885 C C . GLN B 1 83 ? 10.422 17.141 -9.875 1 97.19 83 GLN B C 1
ATOM 2887 O O . GLN B 1 83 ? 10.766 16.922 -8.711 1 97.19 83 GLN B O 1
ATOM 2892 N N . PHE B 1 84 ? 9.211 16.859 -10.383 1 98.44 84 PHE B N 1
ATOM 2893 C CA . PHE B 1 84 ? 8.141 16.359 -9.516 1 98.44 84 PHE B CA 1
ATOM 2894 C C . PHE B 1 84 ? 7.648 15.008 -10 1 98.44 84 PHE B C 1
ATOM 2896 O O . PHE B 1 84 ? 7.305 14.844 -11.172 1 98.44 84 PHE B O 1
ATOM 2903 N N . SER B 1 85 ? 7.621 14.047 -9.141 1 98.38 85 SER B N 1
ATOM 2904 C CA . SER B 1 85 ? 6.977 12.758 -9.391 1 98.38 85 SER B CA 1
ATOM 2905 C C . SER B 1 85 ? 6.09 12.352 -8.219 1 98.38 85 SER B C 1
ATOM 2907 O O . SER B 1 85 ? 6.309 12.781 -7.09 1 98.38 85 SER B O 1
ATOM 2909 N N . PHE B 1 86 ? 5.094 11.602 -8.461 1 98.56 86 PHE B N 1
ATOM 2910 C CA . PHE B 1 86 ? 4.109 11.227 -7.453 1 98.56 86 PHE B CA 1
ATOM 2911 C C . PHE B 1 86 ? 3.854 9.727 -7.477 1 98.56 86 PHE B C 1
ATOM 2913 O O . PHE B 1 86 ? 3.656 9.141 -8.547 1 98.56 86 PHE B O 1
ATOM 2920 N N . LYS B 1 87 ? 3.859 9.07 -6.266 1 97.88 87 LYS B N 1
ATOM 2921 C CA . LYS B 1 87 ? 3.732 7.617 -6.133 1 97.88 87 LYS B CA 1
ATOM 2922 C C . LYS B 1 87 ? 2.779 7.25 -5 1 97.88 87 LYS B C 1
ATOM 2924 O O . LYS B 1 87 ? 2.721 7.945 -3.98 1 97.88 87 LYS B O 1
ATOM 2929 N N . GLN B 1 88 ? 2.08 6.191 -5.195 1 97.88 88 GLN B N 1
ATOM 2930 C CA . GLN B 1 88 ? 1.218 5.703 -4.125 1 97.88 88 GLN B CA 1
ATOM 2931 C C . GLN B 1 88 ? 2.035 5.047 -3.018 1 97.88 88 GLN B C 1
ATOM 2933 O O . GLN B 1 88 ? 2.949 4.266 -3.289 1 97.88 88 GLN B O 1
ATOM 2938 N N . LEU B 1 89 ? 1.696 5.375 -1.783 1 97.81 89 LEU B N 1
ATOM 2939 C CA . LEU B 1 89 ? 2.402 4.805 -0.642 1 97.81 89 LEU B CA 1
ATOM 2940 C C . LEU B 1 89 ? 1.551 4.887 0.621 1 97.81 89 LEU B C 1
ATOM 2942 O O . LEU B 1 89 ? 1.018 5.949 0.948 1 97.81 89 LEU B O 1
ATOM 2946 N N . ASP B 1 90 ? 1.341 3.762 1.242 1 97.5 90 ASP B N 1
ATOM 2947 C CA . ASP B 1 90 ? 0.987 3.74 2.658 1 97.5 90 ASP B CA 1
ATOM 2948 C C . ASP B 1 90 ? 2.234 3.799 3.537 1 97.5 90 ASP B C 1
ATOM 2950 O O . ASP B 1 90 ? 2.947 2.803 3.68 1 97.5 90 ASP B O 1
ATOM 2954 N N . ILE B 1 91 ? 2.469 4.902 4.145 1 98.25 91 ILE B N 1
ATOM 2955 C CA . ILE B 1 91 ? 3.727 5.152 4.84 1 98.25 91 ILE B CA 1
ATOM 2956 C C . ILE B 1 91 ? 3.842 4.219 6.043 1 98.25 91 ILE B C 1
ATOM 2958 O O . ILE B 1 91 ? 4.918 4.07 6.625 1 98.25 91 ILE B O 1
ATOM 2962 N N . SER B 1 92 ? 2.736 3.578 6.43 1 97.5 92 SER B N 1
ATOM 2963 C CA . SER B 1 92 ? 2.793 2.652 7.559 1 97.5 92 SER B CA 1
ATOM 2964 C C . SER B 1 92 ? 2.742 1.203 7.09 1 97.5 92 SER B C 1
ATOM 2966 O O . SER B 1 92 ? 2.49 0.295 7.883 1 97.5 92 SER B O 1
ATOM 2968 N N . ASN B 1 93 ? 2.855 1.014 5.805 1 95.88 93 ASN B N 1
ATOM 2969 C CA . ASN B 1 93 ? 2.941 -0.355 5.309 1 95.88 93 ASN B CA 1
ATOM 2970 C C . ASN B 1 93 ? 4.227 -1.039 5.766 1 95.88 93 ASN B C 1
ATOM 2972 O O . ASN B 1 93 ? 5.301 -0.438 5.727 1 95.88 93 ASN B O 1
ATOM 2976 N N . SER B 1 94 ? 4.109 -2.314 6.168 1 92.12 94 SER B N 1
ATOM 2977 C CA . SER B 1 94 ? 5.258 -3.025 6.723 1 92.12 94 SER B CA 1
ATOM 2978 C C . SER B 1 94 ? 6.246 -3.414 5.629 1 92.12 94 SER B C 1
ATOM 2980 O O . SER B 1 94 ? 7.383 -3.801 5.918 1 92.12 94 SER B O 1
ATOM 2982 N N . ASN B 1 95 ? 5.84 -3.342 4.414 1 88.88 95 ASN B N 1
ATOM 2983 C CA . ASN B 1 95 ? 6.719 -3.682 3.303 1 88.88 95 ASN B CA 1
ATOM 2984 C C . ASN B 1 95 ? 6.594 -2.676 2.162 1 88.88 95 ASN B C 1
ATOM 2986 O O . ASN B 1 95 ? 5.684 -2.777 1.337 1 88.88 95 ASN B O 1
ATOM 2990 N N . ILE B 1 96 ? 7.609 -1.822 2.01 1 94.19 96 ILE B N 1
ATOM 2991 C CA . ILE B 1 96 ? 7.52 -0.788 0.985 1 94.19 96 ILE B CA 1
ATOM 2992 C C . ILE B 1 96 ? 8.664 -0.948 -0.013 1 94.19 96 ILE B C 1
ATOM 2994 O O . ILE B 1 96 ? 8.742 -0.213 -1 1 94.19 96 ILE B O 1
ATOM 2998 N N . TRP B 1 97 ? 9.492 -1.938 0.124 1 93.69 97 TRP B N 1
ATOM 2999 C CA . TRP B 1 97 ? 10.805 -1.958 -0.513 1 93.69 97 TRP B CA 1
ATOM 3000 C C . TRP B 1 97 ? 10.703 -2.439 -1.957 1 93.69 97 TRP B C 1
ATOM 3002 O O . TRP B 1 97 ? 11.656 -2.301 -2.732 1 93.69 97 TRP B O 1
ATOM 3012 N N . MET B 1 98 ? 9.523 -2.947 -2.281 1 91.62 98 MET B N 1
ATOM 3013 C CA . MET B 1 98 ? 9.305 -3.266 -3.689 1 91.62 98 MET B CA 1
ATOM 3014 C C . MET B 1 98 ? 9.328 -2.002 -4.543 1 91.62 98 MET B C 1
ATOM 3016 O O . MET B 1 98 ? 9.688 -2.051 -5.723 1 91.62 98 MET B O 1
ATOM 3020 N N . ASN B 1 99 ? 9.047 -0.893 -3.936 1 95 99 ASN B N 1
ATOM 3021 C CA . ASN B 1 99 ? 8.828 0.319 -4.719 1 95 99 ASN B CA 1
ATOM 3022 C C . ASN B 1 99 ? 9.758 1.443 -4.285 1 95 99 ASN B C 1
ATOM 3024 O O . ASN B 1 99 ? 9.859 2.471 -4.961 1 95 99 ASN B O 1
ATOM 3028 N N . TRP B 1 100 ? 10.438 1.236 -3.17 1 96 100 TRP B N 1
ATOM 3029 C CA . TRP B 1 100 ? 11.234 2.314 -2.594 1 96 100 TRP B CA 1
ATOM 3030 C C . TRP B 1 100 ? 12.641 1.831 -2.256 1 96 100 TRP B C 1
ATOM 3032 O O . TRP B 1 100 ? 12.859 0.632 -2.072 1 96 100 TRP B O 1
ATOM 3042 N N . GLU B 1 101 ? 13.57 2.746 -2.213 1 94.06 101 GLU B N 1
ATOM 3043 C CA . GLU B 1 101 ? 14.969 2.471 -1.871 1 94.06 101 GLU B CA 1
ATOM 3044 C C . GLU B 1 101 ? 15.359 3.152 -0.564 1 94.06 101 GLU B C 1
ATOM 3046 O O . GLU B 1 101 ? 14.883 4.25 -0.263 1 94.06 101 GLU B O 1
ATOM 3051 N N . GLU B 1 102 ? 16.234 2.582 0.153 1 95.06 102 GLU B N 1
ATOM 3052 C CA . GLU B 1 102 ? 16.672 3.109 1.44 1 95.06 102 GLU B CA 1
ATOM 3053 C C . GLU B 1 102 ? 17.609 4.301 1.256 1 95.06 102 GLU B C 1
ATOM 3055 O O . GLU B 1 102 ? 18.422 4.32 0.327 1 95.06 102 GLU B O 1
ATOM 3060 N N . GLY B 1 103 ? 17.469 5.219 2.141 1 96.62 103 GLY B N 1
ATOM 3061 C CA . GLY B 1 103 ? 18.469 6.273 2.32 1 96.62 103 GLY B CA 1
ATOM 3062 C C . GLY B 1 103 ? 18.625 7.156 1.098 1 96.62 103 GLY B C 1
ATOM 3063 O O . GLY B 1 103 ? 19.734 7.559 0.751 1 96.62 103 GLY B O 1
ATOM 3064 N N . ILE B 1 104 ? 17.562 7.465 0.447 1 96.19 104 ILE B N 1
ATOM 3065 C CA . ILE B 1 104 ? 17.781 8.195 -0.8 1 96.19 104 ILE B CA 1
ATOM 3066 C C . ILE B 1 104 ? 17.312 9.641 -0.634 1 96.19 104 ILE B C 1
ATOM 3068 O O . ILE B 1 104 ? 17.672 10.508 -1.438 1 96.19 104 ILE B O 1
ATOM 3072 N N . PHE B 1 105 ? 16.531 9.953 0.415 1 98.62 105 PHE B N 1
ATOM 3073 C CA . PHE B 1 105 ? 16 11.305 0.537 1 98.62 105 PHE B CA 1
ATOM 3074 C C . PHE B 1 105 ? 16.828 12.117 1.53 1 98.62 105 PHE B C 1
ATOM 3076 O O . PHE B 1 105 ? 17.25 11.602 2.564 1 98.62 105 PHE B O 1
ATOM 3083 N N . ASP B 1 106 ? 17 13.383 1.214 1 98.69 106 ASP B N 1
ATOM 3084 C CA . ASP B 1 106 ? 17.688 14.32 2.102 1 98.69 106 ASP B CA 1
ATOM 3085 C C . ASP B 1 106 ? 16.734 14.844 3.182 1 98.69 106 ASP B C 1
ATOM 3087 O O . ASP B 1 106 ? 17.156 15.086 4.316 1 98.69 106 ASP B O 1
ATOM 3091 N N . LYS B 1 107 ? 15.5 15.055 2.84 1 98.69 107 LYS B N 1
ATOM 3092 C CA . LYS B 1 107 ? 14.477 15.555 3.75 1 98.69 107 LYS B CA 1
ATOM 3093 C C . LYS B 1 107 ? 13.117 14.922 3.449 1 98.69 107 LYS B C 1
ATOM 3095 O O . LYS B 1 107 ? 12.82 14.594 2.297 1 98.69 107 LYS B O 1
ATOM 3100 N N . ILE B 1 108 ? 12.383 14.75 4.48 1 98.88 108 ILE B N 1
ATOM 3101 C CA . ILE B 1 108 ? 11 14.312 4.375 1 98.88 108 ILE B CA 1
ATOM 3102 C C . ILE B 1 108 ? 10.078 15.359 5.004 1 98.88 108 ILE B C 1
ATOM 3104 O O . ILE B 1 108 ? 10.336 15.844 6.105 1 98.88 108 ILE B O 1
ATOM 3108 N N . PHE B 1 109 ? 9.109 15.742 4.293 1 98.88 109 PHE B N 1
ATOM 3109 C CA . PHE B 1 109 ? 8.039 16.578 4.805 1 98.88 109 PHE B CA 1
ATOM 3110 C C . PHE B 1 109 ? 6.715 15.828 4.828 1 98.88 109 PHE B C 1
ATOM 3112 O O . PHE B 1 109 ? 6.457 14.992 3.957 1 98.88 109 PHE B O 1
ATOM 3119 N N . SER B 1 110 ? 5.902 16.062 5.812 1 98.88 110 SER B N 1
ATOM 3120 C CA . SER B 1 110 ? 4.559 15.508 5.918 1 98.88 110 SER B CA 1
ATOM 3121 C C . SER B 1 110 ? 3.594 16.5 6.547 1 98.88 110 SER B C 1
ATOM 3123 O O . SER B 1 110 ? 3.744 16.875 7.715 1 98.88 110 SER B O 1
ATOM 3125 N N . PHE B 1 111 ? 2.639 16.922 5.762 1 98.62 111 PHE B N 1
ATOM 3126 C CA . PHE B 1 111 ? 1.664 17.891 6.238 1 98.62 111 PHE B CA 1
ATOM 3127 C C . PHE B 1 111 ? 0.257 17.312 6.215 1 98.62 111 PHE B C 1
ATOM 3129 O O . PHE B 1 111 ? -0.263 16.969 5.148 1 98.62 111 PHE B O 1
ATOM 3136 N N . TYR B 1 112 ? -0.338 17.203 7.41 1 97.94 112 TYR B N 1
ATOM 3137 C CA . TYR B 1 112 ? -1.717 16.766 7.578 1 97.94 112 TYR B CA 1
ATOM 3138 C C . TYR B 1 112 ? -1.914 15.367 6.988 1 97.94 112 TYR B C 1
ATOM 3140 O O . TYR B 1 112 ? -2.865 15.133 6.238 1 97.94 112 TYR B O 1
ATOM 3148 N N . CYS B 1 113 ? -1.085 14.461 7.355 1 97.88 113 CYS B N 1
ATOM 3149 C CA . CYS B 1 113 ? -1.157 13.086 6.883 1 97.88 113 CYS B CA 1
ATOM 3150 C C . CYS B 1 113 ? -1.133 12.102 8.047 1 97.88 113 CYS B C 1
ATOM 3152 O O . CYS B 1 113 ? -1.957 11.188 8.117 1 97.88 113 CYS B O 1
ATOM 3154 N N . LEU B 1 114 ? -0.304 12.344 9.07 1 98.38 114 LEU B N 1
ATOM 3155 C CA . LEU B 1 114 ? 0.059 11.328 10.055 1 98.38 114 LEU B CA 1
ATOM 3156 C C . LEU B 1 114 ? -1.069 11.117 11.055 1 98.38 114 LEU B C 1
ATOM 3158 O O . LEU B 1 114 ? -1.105 10.094 11.742 1 98.38 114 LEU B O 1
ATOM 3162 N N . HIS B 1 115 ? -2.025 12.062 11.148 1 97.06 115 HIS B N 1
ATOM 3163 C CA . HIS B 1 115 ? -3.188 11.828 12 1 97.06 115 HIS B CA 1
ATOM 3164 C C . HIS B 1 115 ? -4.129 10.805 11.383 1 97.06 115 HIS B C 1
ATOM 3166 O O . HIS B 1 115 ? -5.059 10.328 12.039 1 97.06 115 HIS B O 1
ATOM 3172 N N . TRP B 1 116 ? -3.902 10.406 10.156 1 95.5 116 TRP B N 1
ATOM 3173 C CA . TRP B 1 116 ? -4.672 9.359 9.5 1 95.5 116 TRP B CA 1
ATOM 3174 C C . TRP B 1 116 ? -3.984 8 9.648 1 95.5 116 TRP B C 1
ATOM 3176 O O . TRP B 1 116 ? -4.516 6.977 9.219 1 95.5 116 TRP B O 1
ATOM 3186 N N . VAL B 1 117 ? -2.855 7.977 10.227 1 96.81 117 VAL B N 1
ATOM 3187 C CA . VAL B 1 117 ? -2.039 6.77 10.312 1 96.81 117 VAL B CA 1
ATOM 3188 C C . VAL B 1 117 ? -2.18 6.148 11.695 1 96.81 117 VAL B C 1
ATOM 3190 O O . VAL B 1 117 ? -1.915 6.801 12.711 1 96.81 117 VAL B O 1
ATOM 3193 N N . THR B 1 118 ? -2.547 4.906 11.758 1 95.56 118 THR B N 1
ATOM 3194 C CA . THR B 1 118 ? -2.725 4.203 13.023 1 95.56 118 THR B CA 1
ATOM 3195 C C . THR B 1 118 ? -1.376 3.828 13.633 1 95.56 118 THR B C 1
ATOM 3197 O O . THR B 1 118 ? -1.106 4.129 14.797 1 95.56 118 THR B O 1
ATOM 3200 N N . ASP B 1 119 ? -0.539 3.184 12.859 1 96.94 119 ASP B N 1
ATOM 3201 C CA . ASP B 1 119 ? 0.749 2.697 13.344 1 96.94 119 ASP B CA 1
ATOM 3202 C C . ASP B 1 119 ? 1.843 3.744 13.141 1 96.94 119 ASP B C 1
ATOM 3204 O O . ASP B 1 119 ? 2.619 3.664 12.188 1 96.94 119 ASP B O 1
ATOM 3208 N N . GLN B 1 120 ? 1.952 4.59 14.125 1 98.25 120 GLN B N 1
ATOM 3209 C CA . GLN B 1 120 ? 2.91 5.688 14.055 1 98.25 120 GLN B CA 1
ATOM 3210 C C . GLN B 1 120 ? 4.344 5.168 14.086 1 98.25 120 GLN B C 1
ATOM 3212 O O . GLN B 1 120 ? 5.234 5.754 13.469 1 98.25 120 GLN B O 1
ATOM 3217 N N . ARG B 1 121 ? 4.555 4.137 14.797 1 98.38 121 ARG B N 1
ATOM 3218 C CA . ARG B 1 121 ? 5.902 3.582 14.898 1 98.38 121 ARG B CA 1
ATOM 3219 C C . ARG B 1 121 ? 6.383 3.07 13.539 1 98.38 121 ARG B C 1
ATOM 3221 O O . ARG B 1 121 ? 7.512 3.344 13.133 1 98.38 121 ARG B O 1
ATOM 3228 N N . GLN B 1 122 ? 5.52 2.289 12.867 1 97.94 122 GLN B N 1
ATOM 3229 C CA . GLN B 1 122 ? 5.883 1.786 11.547 1 97.94 122 GLN B CA 1
ATOM 3230 C C . GLN B 1 122 ? 6.109 2.934 10.562 1 97.94 122 GLN B C 1
ATOM 3232 O O . GLN B 1 122 ? 7.027 2.881 9.742 1 97.94 122 GLN B O 1
ATOM 3237 N N . ALA B 1 123 ? 5.27 3.953 10.625 1 98.69 123 ALA B N 1
ATOM 3238 C CA . ALA B 1 123 ? 5.453 5.129 9.781 1 98.69 123 ALA B CA 1
ATOM 3239 C C . ALA B 1 123 ? 6.812 5.777 10.031 1 98.69 123 ALA B C 1
ATOM 3241 O O . ALA B 1 123 ? 7.535 6.113 9.094 1 98.69 123 ALA B O 1
ATOM 3242 N N . ALA B 1 124 ? 7.184 5.938 11.32 1 98.81 124 ALA B N 1
ATOM 3243 C CA . ALA B 1 124 ? 8.461 6.543 11.695 1 98.81 124 ALA B CA 1
ATOM 3244 C C . ALA B 1 124 ? 9.633 5.68 11.227 1 98.81 124 ALA B C 1
ATOM 3246 O O . ALA B 1 124 ? 10.625 6.199 10.711 1 98.81 124 ALA B O 1
ATOM 3247 N N . LYS B 1 125 ? 9.484 4.406 11.375 1 98.31 125 LYS B N 1
ATOM 3248 C CA . LYS B 1 125 ? 10.523 3.484 10.922 1 98.31 125 LYS B CA 1
ATOM 3249 C C . LYS B 1 125 ? 10.758 3.611 9.422 1 98.31 125 LYS B C 1
ATOM 3251 O O . LYS B 1 125 ? 11.898 3.65 8.961 1 98.31 125 LYS B O 1
ATOM 3256 N N . ASN B 1 126 ? 9.664 3.678 8.68 1 98.5 126 ASN B N 1
ATOM 3257 C CA . ASN B 1 126 ? 9.773 3.805 7.227 1 98.5 126 ASN B CA 1
ATOM 3258 C C . ASN B 1 126 ? 10.391 5.145 6.828 1 98.5 126 ASN B C 1
ATOM 3260 O O . ASN B 1 126 ? 11.25 5.199 5.949 1 98.5 126 ASN B O 1
ATOM 3264 N N . MET B 1 127 ? 9.922 6.199 7.477 1 98.88 127 MET B N 1
ATOM 3265 C CA . MET B 1 127 ? 10.5 7.504 7.176 1 98.88 127 MET B CA 1
ATOM 3266 C C . MET B 1 127 ? 12 7.52 7.477 1 98.88 127 MET B C 1
ATOM 3268 O O . MET B 1 127 ? 12.789 8.055 6.695 1 98.88 127 MET B O 1
ATOM 3272 N N . ASN B 1 128 ? 12.375 6.93 8.602 1 98.69 128 ASN B N 1
ATOM 3273 C CA . ASN B 1 128 ? 13.797 6.832 8.938 1 98.69 128 ASN B CA 1
ATOM 3274 C C . ASN B 1 128 ? 14.57 6.062 7.871 1 98.69 128 ASN B C 1
ATOM 3276 O O . ASN B 1 128 ? 15.625 6.508 7.426 1 98.69 128 ASN B O 1
ATOM 3280 N N . ALA B 1 129 ? 14.023 4.957 7.449 1 97.38 129 ALA B N 1
ATOM 3281 C CA . ALA B 1 129 ? 14.703 4.094 6.48 1 97.38 129 ALA B CA 1
ATOM 3282 C C . ALA B 1 129 ? 14.859 4.797 5.137 1 97.38 129 ALA B C 1
ATOM 3284 O O . ALA B 1 129 ? 15.852 4.586 4.43 1 97.38 129 ALA B O 1
ATOM 3285 N N . LEU B 1 130 ? 13.945 5.621 4.77 1 98.31 130 LEU B N 1
ATOM 3286 C CA . LEU B 1 130 ? 13.953 6.32 3.49 1 98.31 130 LEU B CA 1
ATOM 3287 C C . LEU B 1 130 ? 14.922 7.496 3.518 1 98.31 130 LEU B C 1
ATOM 3289 O O . LEU B 1 130 ? 15.398 7.941 2.471 1 98.31 130 LEU B O 1
ATOM 3293 N N . LEU B 1 131 ? 15.203 7.969 4.656 1 98.56 131 LEU B N 1
ATOM 3294 C CA . LEU B 1 131 ? 16.016 9.164 4.855 1 98.56 131 LEU B CA 1
ATOM 3295 C C . LEU B 1 131 ? 17.5 8.82 4.871 1 98.56 131 LEU B C 1
ATOM 3297 O O . LEU B 1 131 ? 17.891 7.805 5.441 1 98.56 131 LEU B O 1
ATOM 3301 N N . LYS B 1 132 ? 18.312 9.695 4.27 1 98 132 LYS B N 1
ATOM 3302 C CA . LYS B 1 132 ? 19.75 9.625 4.449 1 98 132 LYS B CA 1
ATOM 3303 C C . LYS B 1 132 ? 20.141 9.883 5.902 1 98 132 LYS B C 1
ATOM 3305 O O . LYS B 1 132 ? 19.422 10.562 6.633 1 98 132 LYS B O 1
ATOM 3310 N N . LEU B 1 133 ? 21.297 9.328 6.266 1 97.56 133 LEU B N 1
ATOM 3311 C CA . LEU B 1 133 ? 21.828 9.68 7.574 1 97.56 133 LEU B CA 1
ATOM 3312 C C . LEU B 1 133 ? 21.969 11.188 7.715 1 97.56 133 LEU B C 1
ATOM 3314 O O . LEU B 1 133 ? 22.406 11.867 6.773 1 97.56 133 LEU B O 1
ATOM 3318 N N . ASN B 1 134 ? 21.531 11.742 8.82 1 97.31 134 ASN B N 1
ATOM 3319 C CA . ASN B 1 134 ? 21.578 13.164 9.148 1 97.31 134 ASN B CA 1
ATOM 3320 C C . ASN B 1 134 ? 20.531 13.953 8.367 1 97.31 134 ASN B C 1
ATOM 3322 O O . ASN B 1 134 ? 20.547 15.18 8.367 1 97.31 134 ASN B O 1
ATOM 3326 N N . GLY B 1 135 ? 19.672 13.242 7.625 1 98.31 135 GLY B N 1
ATOM 3327 C CA . GLY B 1 135 ? 18.547 13.906 6.996 1 98.31 135 GLY B CA 1
ATOM 3328 C C . GLY B 1 135 ? 17.469 14.312 7.984 1 98.31 135 GLY B C 1
ATOM 3329 O O . GLY B 1 135 ? 17.406 13.781 9.102 1 98.31 135 GLY B O 1
ATOM 3330 N N . ASN B 1 136 ? 16.609 15.25 7.609 1 98.62 136 ASN B N 1
ATOM 3331 C CA . ASN B 1 136 ? 15.57 15.758 8.5 1 98.62 136 ASN B CA 1
ATOM 3332 C C . ASN B 1 136 ? 14.18 15.305 8.047 1 98.62 136 ASN B C 1
ATOM 3334 O O . ASN B 1 136 ? 13.953 15.086 6.859 1 98.62 136 ASN B O 1
ATOM 3338 N N . VAL B 1 137 ? 13.328 15.18 9.016 1 98.81 137 VAL B N 1
ATOM 3339 C CA . VAL B 1 137 ? 11.898 15.008 8.781 1 98.81 137 VAL B CA 1
ATOM 3340 C C . VAL B 1 137 ? 11.125 16.125 9.461 1 98.81 137 VAL B C 1
ATOM 3342 O O . VAL B 1 137 ? 11.414 16.484 10.609 1 98.81 137 VAL B O 1
ATOM 3345 N N . VAL B 1 138 ? 10.266 16.766 8.734 1 98.88 138 VAL B N 1
ATOM 3346 C CA . VAL B 1 138 ? 9.352 17.766 9.25 1 98.88 138 VAL B CA 1
ATOM 3347 C C . VAL B 1 138 ? 7.91 17.281 9.141 1 98.88 138 VAL B C 1
ATOM 3349 O O . VAL B 1 138 ? 7.438 16.984 8.039 1 98.88 138 VAL B O 1
ATOM 3352 N N . THR B 1 139 ? 7.27 17.172 10.25 1 98.88 139 THR B N 1
ATOM 3353 C CA . THR B 1 139 ? 5.895 16.703 10.258 1 98.88 139 THR B CA 1
ATOM 3354 C C . THR B 1 139 ? 4.961 17.734 10.875 1 98.88 139 THR B C 1
ATOM 3356 O O . THR B 1 139 ? 5.344 18.438 11.812 1 98.88 139 THR B O 1
ATOM 3359 N N . MET B 1 140 ? 3.807 17.844 10.344 1 98.75 140 MET B N 1
ATOM 3360 C CA . MET B 1 140 ? 2.732 18.688 10.867 1 98.75 140 MET B CA 1
ATOM 3361 C C . MET B 1 140 ? 1.381 18 10.719 1 98.75 140 MET B C 1
ATOM 3363 O O . MET B 1 140 ? 0.969 17.672 9.602 1 98.75 140 MET B O 1
ATOM 3367 N N . PHE B 1 141 ? 0.676 17.734 11.828 1 98.5 141 PHE B N 1
ATOM 3368 C CA . PHE B 1 141 ? -0.646 17.125 11.781 1 98.5 141 PHE B CA 1
ATOM 3369 C C . PHE B 1 141 ? -1.482 17.547 12.984 1 98.5 141 PHE B C 1
ATOM 3371 O O . PHE B 1 141 ? -0.958 18.125 13.938 1 98.5 141 PHE B O 1
ATOM 3378 N N . THR B 1 142 ? -2.766 17.312 12.898 1 97.81 142 THR B N 1
ATOM 3379 C CA . THR B 1 142 ? -3.67 17.781 13.945 1 97.81 142 THR B CA 1
ATOM 3380 C C . THR B 1 142 ? -3.643 16.828 15.141 1 97.81 142 THR B C 1
ATOM 3382 O O . THR B 1 142 ? -3.541 15.609 14.969 1 97.81 142 THR B O 1
ATOM 3385 N N . THR B 1 143 ? -3.648 17.375 16.359 1 96.88 143 THR B N 1
ATOM 3386 C CA . THR B 1 143 ? -3.742 16.609 17.594 1 96.88 143 THR B CA 1
ATOM 3387 C C . THR B 1 143 ? -5.148 16.703 18.188 1 96.88 143 THR B C 1
ATOM 3389 O O . THR B 1 143 ? -5.535 15.875 19.016 1 96.88 143 THR B O 1
ATOM 3392 N N . SER B 1 144 ? -5.805 17.719 17.828 1 95 144 SER B N 1
ATOM 3393 C CA . SER B 1 144 ? -7.207 17.922 18.156 1 95 144 SER B CA 1
ATOM 3394 C C . SER B 1 144 ? -7.949 18.625 17.031 1 95 144 SER B C 1
ATOM 3396 O O . SER B 1 144 ? -7.449 19.609 16.469 1 95 144 SER B O 1
ATOM 3398 N N . HIS B 1 145 ? -9.055 18.141 16.688 1 95.25 145 HIS B N 1
ATOM 3399 C CA . HIS B 1 145 ? -9.898 18.688 15.633 1 95.25 145 HIS B CA 1
ATOM 3400 C C . HIS B 1 145 ? -11.344 18.219 15.789 1 95.25 145 HIS B C 1
ATOM 3402 O O . HIS B 1 145 ? -11.594 17.094 16.203 1 95.25 145 HIS B O 1
ATOM 3408 N N . PRO B 1 146 ? -12.328 19.016 15.445 1 94.75 146 PRO B N 1
ATOM 3409 C CA . PRO B 1 146 ? -13.727 18.594 15.523 1 94.75 146 PRO B CA 1
ATOM 3410 C C . PRO B 1 146 ? -13.992 17.281 14.781 1 94.75 146 PRO B C 1
ATOM 3412 O O . PRO B 1 146 ? -14.82 16.484 15.227 1 94.75 146 PRO B O 1
ATOM 3415 N N . PHE B 1 147 ? -13.266 17.031 13.719 1 94.19 147 PHE B N 1
ATOM 3416 C CA . PHE B 1 147 ? -13.508 15.828 12.914 1 94.19 147 PHE B CA 1
ATOM 3417 C C . PHE B 1 147 ? -13.062 14.578 13.664 1 94.19 147 PHE B C 1
ATOM 3419 O O . PHE B 1 147 ? -13.648 13.508 13.5 1 94.19 147 PHE B O 1
ATOM 3426 N N . LEU B 1 148 ? -11.984 14.68 14.422 1 93.19 148 LEU B N 1
ATOM 3427 C CA . LEU B 1 148 ? -11.547 13.531 15.219 1 93.19 148 LEU B CA 1
ATOM 3428 C C . LEU B 1 148 ? -12.609 13.141 16.234 1 93.19 148 LEU B C 1
ATOM 3430 O O . LEU B 1 148 ? -12.883 11.953 16.438 1 93.19 148 LEU B O 1
ATOM 3434 N N . THR B 1 149 ? -13.219 14.148 16.859 1 92.69 149 THR B N 1
ATOM 3435 C CA . THR B 1 149 ? -14.305 13.914 17.797 1 92.69 149 THR B CA 1
ATOM 3436 C C . THR B 1 149 ? -15.531 13.352 17.078 1 92.69 149 THR B C 1
ATOM 3438 O O . THR B 1 149 ? -16.156 12.414 17.562 1 92.69 149 THR B O 1
ATOM 3441 N N . LEU B 1 150 ? -15.836 13.945 15.977 1 94.62 150 LEU B N 1
ATOM 3442 C CA . LEU B 1 150 ? -16.984 13.516 15.18 1 94.62 150 LEU B CA 1
ATOM 3443 C C . LEU B 1 150 ? -16.859 12.047 14.789 1 94.62 150 LEU B C 1
ATOM 3445 O O . LEU B 1 150 ? -17.812 11.289 14.922 1 94.62 150 LEU B O 1
ATOM 3449 N N . PHE B 1 151 ? -15.68 11.641 14.273 1 93 151 PHE B N 1
ATOM 3450 C CA . PHE B 1 151 ? -15.477 10.266 13.828 1 93 151 PHE B CA 1
ATOM 3451 C C . PHE B 1 151 ? -15.641 9.289 14.984 1 93 151 PHE B C 1
ATOM 3453 O O . PHE B 1 151 ? -16.172 8.195 14.812 1 93 151 PHE B O 1
ATOM 3460 N N . LYS B 1 152 ? -15.18 9.695 16.141 1 90.81 152 LYS B N 1
ATOM 3461 C CA . LYS B 1 152 ? -15.383 8.883 17.344 1 90.81 152 LYS B CA 1
ATOM 3462 C C . LYS B 1 152 ? -16.875 8.742 17.656 1 90.81 152 LYS B C 1
ATOM 3464 O O . LYS B 1 152 ? -17.344 7.648 17.953 1 90.81 152 LYS B O 1
ATOM 3469 N N . GLU B 1 153 ? -17.578 9.781 17.578 1 92.69 153 GLU B N 1
ATOM 3470 C CA . GLU B 1 153 ? -19.016 9.773 17.859 1 92.69 153 GLU B CA 1
ATOM 3471 C C . GLU B 1 153 ? -19.766 8.938 16.828 1 92.69 153 GLU B C 1
ATOM 3473 O O . GLU B 1 153 ? -20.734 8.242 17.172 1 92.69 153 GLU B O 1
ATOM 3478 N N . LEU B 1 154 ? -19.375 9.055 15.594 1 94.38 154 LEU B N 1
ATOM 3479 C CA . LEU B 1 154 ? -20.031 8.297 14.531 1 94.38 154 LEU B CA 1
ATOM 3480 C C . LEU B 1 154 ? -19.875 6.797 14.766 1 94.38 154 LEU B C 1
ATOM 3482 O O . LEU B 1 154 ? -20.734 6.012 14.375 1 94.38 154 LEU B O 1
ATOM 3486 N N . SER B 1 155 ? -18.781 6.406 15.383 1 92.25 155 SER B N 1
ATOM 3487 C CA . SER B 1 155 ? -18.531 4.992 15.641 1 92.25 155 SER B CA 1
ATOM 3488 C C . SER B 1 155 ? -19.562 4.422 16.609 1 92.25 155 SER B C 1
ATOM 3490 O O . SER B 1 155 ? -19.766 3.207 16.672 1 92.25 155 SER B O 1
ATOM 3492 N N . GLU B 1 156 ? -20.234 5.266 17.312 1 93.12 156 GLU B N 1
ATOM 3493 C CA . GLU B 1 156 ? -21.266 4.852 18.281 1 93.12 156 GLU B CA 1
ATOM 3494 C C . GLU B 1 156 ? -22.656 5.246 17.797 1 93.12 156 GLU B C 1
ATOM 3496 O O . GLU B 1 156 ? -23.641 5.008 18.5 1 93.12 156 GLU B O 1
ATOM 3501 N N . HIS B 1 157 ? -22.781 5.875 16.75 1 94.81 157 HIS B N 1
ATOM 3502 C CA . HIS B 1 157 ? -24.047 6.367 16.219 1 94.81 157 HIS B CA 1
ATOM 3503 C C . HIS B 1 157 ? -24.906 5.223 15.719 1 94.81 157 HIS B C 1
ATOM 3505 O O . HIS B 1 157 ? -24.438 4.332 15.008 1 94.81 157 HIS B O 1
ATOM 3511 N N . PRO B 1 158 ? -26.125 5.172 16.047 1 94.81 158 PRO B N 1
ATOM 3512 C CA . PRO B 1 158 ? -26.969 4.039 15.688 1 94.81 158 PRO B CA 1
ATOM 3513 C C . PRO B 1 158 ? -27.109 3.857 14.172 1 94.81 158 PRO B C 1
ATOM 3515 O O . PRO B 1 158 ? -27.188 2.727 13.688 1 94.81 158 PRO B O 1
ATOM 3518 N N . LYS B 1 159 ? -27.109 4.992 13.469 1 95.69 159 LYS B N 1
ATOM 3519 C CA . LYS B 1 159 ? -27.344 4.949 12.031 1 95.69 159 LYS B CA 1
ATOM 3520 C C . LYS B 1 159 ? -26.047 4.68 11.266 1 95.69 159 LYS B C 1
ATOM 3522 O O . LYS B 1 159 ? -26.078 4.148 10.156 1 95.69 159 LYS B O 1
ATOM 3527 N N . TRP B 1 160 ? -24.844 5.102 11.781 1 97.38 160 TRP B N 1
ATOM 3528 C CA . TRP B 1 160 ? -23.672 5.191 10.93 1 97.38 160 TRP B CA 1
ATOM 3529 C C . TRP B 1 160 ? -22.516 4.379 11.508 1 97.38 160 TRP B C 1
ATOM 3531 O O . TRP B 1 160 ? -21.422 4.352 10.945 1 97.38 160 TRP B O 1
ATOM 3541 N N . ASN B 1 161 ? -22.719 3.596 12.57 1 95.94 161 ASN B N 1
ATOM 3542 C CA . ASN B 1 161 ? -21.641 2.893 13.258 1 95.94 161 ASN B CA 1
ATOM 3543 C C . ASN B 1 161 ? -21 1.845 12.352 1 95.94 161 ASN B C 1
ATOM 3545 O O . ASN B 1 161 ? -19.844 1.474 12.562 1 95.94 161 ASN B O 1
ATOM 3549 N N . HIS B 1 162 ? -21.688 1.396 11.297 1 93.75 162 HIS B N 1
ATOM 3550 C CA . HIS B 1 162 ? -21.141 0.395 10.391 1 93.75 162 HIS B CA 1
ATOM 3551 C C . HIS B 1 162 ? -19.984 0.958 9.578 1 93.75 162 HIS B C 1
ATOM 3553 O O . HIS B 1 162 ? -19.172 0.202 9.023 1 93.75 162 HIS B O 1
ATOM 3559 N N . LEU B 1 163 ? -19.812 2.279 9.531 1 94.69 163 LEU B N 1
ATOM 3560 C CA . LEU B 1 163 ? -18.766 2.943 8.766 1 94.69 163 LEU B CA 1
ATOM 3561 C C . LEU B 1 163 ? -17.438 2.949 9.531 1 94.69 163 LEU B C 1
ATOM 3563 O O . LEU B 1 163 ? -16.375 3.209 8.953 1 94.69 163 LEU B O 1
ATOM 3567 N N . SER B 1 164 ? -17.5 2.613 10.844 1 91.56 164 SER B N 1
ATOM 3568 C CA . SER B 1 164 ? -16.344 2.779 11.727 1 91.56 164 SER B CA 1
ATOM 3569 C C . SER B 1 164 ? -15.203 1.866 11.312 1 91.56 164 SER B C 1
ATOM 3571 O O . SER B 1 164 ? -14.039 2.152 11.602 1 91.56 164 SER B O 1
ATOM 3573 N N . LYS B 1 165 ? -15.484 0.8 10.609 1 89.69 165 LYS B N 1
ATOM 3574 C CA . LYS B 1 165 ? -14.461 -0.163 10.203 1 89.69 165 LYS B CA 1
ATOM 3575 C C . LYS B 1 165 ? -13.562 0.418 9.117 1 89.69 165 LYS B C 1
ATOM 3577 O O . LYS B 1 165 ? -12.492 -0.119 8.836 1 89.69 165 LYS B O 1
ATOM 3582 N N . TYR B 1 166 ? -13.969 1.547 8.5 1 91 166 TYR B N 1
ATOM 3583 C CA . TYR B 1 166 ? -13.242 2.092 7.359 1 91 166 TYR B CA 1
ATOM 3584 C C . TYR B 1 166 ? -12.266 3.178 7.805 1 91 166 TYR B C 1
ATOM 3586 O O . TYR B 1 166 ? -11.508 3.715 6.992 1 91 166 TYR B O 1
ATOM 3594 N N . TRP B 1 167 ? -12.32 3.471 9.031 1 85.62 167 TRP B N 1
ATOM 3595 C CA . TRP B 1 167 ? -11.43 4.52 9.523 1 85.62 167 TRP B CA 1
ATOM 3596 C C . TRP B 1 167 ? -10.859 4.145 10.891 1 85.62 167 TRP B C 1
ATOM 3598 O O . TRP B 1 167 ? -11.562 3.605 11.742 1 85.62 167 TRP B O 1
ATOM 3608 N N . ASN B 1 168 ? -9.602 4.27 10.961 1 87.38 168 ASN B N 1
ATOM 3609 C CA . ASN B 1 168 ? -8.891 4.184 12.234 1 87.38 168 ASN B CA 1
ATOM 3610 C C . ASN B 1 168 ? -7.727 5.172 12.289 1 87.38 168 ASN B C 1
ATOM 3612 O O . ASN B 1 168 ? -7.227 5.609 11.25 1 87.38 168 ASN B O 1
ATOM 3616 N N . THR B 1 169 ? -7.477 5.602 13.445 1 91.06 169 THR B N 1
ATOM 3617 C CA . THR B 1 169 ? -6.371 6.531 13.633 1 91.06 169 THR B CA 1
ATOM 3618 C C . THR B 1 169 ? -5.512 6.113 14.82 1 91.06 169 THR B C 1
ATOM 3620 O O . THR B 1 169 ? -5.625 4.988 15.312 1 91.06 169 THR B O 1
ATOM 3623 N N . TRP B 1 170 ? -4.523 7.02 15.164 1 95.06 170 TRP B N 1
ATOM 3624 C CA . TRP B 1 170 ? -3.629 6.801 16.297 1 95.06 170 TRP B CA 1
ATOM 3625 C C . TRP B 1 170 ? -4.387 6.895 17.609 1 95.06 170 TRP B C 1
ATOM 3627 O O . TRP B 1 170 ? -5.043 7.902 17.891 1 95.06 170 TRP B O 1
ATOM 3637 N N . ASP B 1 171 ? -4.352 5.879 18.438 1 94 171 ASP B N 1
ATOM 3638 C CA . ASP B 1 171 ? -5.113 5.777 19.672 1 94 171 ASP B CA 1
ATOM 3639 C C . ASP B 1 171 ? -4.863 6.984 20.578 1 94 171 ASP B C 1
ATOM 3641 O O . ASP B 1 171 ? -5.762 7.422 21.297 1 94 171 ASP B O 1
ATOM 3645 N N . VAL B 1 172 ? -3.699 7.523 20.516 1 94.81 172 VAL B N 1
ATOM 3646 C CA . VAL B 1 172 ? -3.295 8.641 21.359 1 94.81 172 VAL B CA 1
ATOM 3647 C C . VAL B 1 172 ? -4.188 9.852 21.078 1 94.81 172 VAL B C 1
ATOM 3649 O O . VAL B 1 172 ? -4.5 10.617 22 1 94.81 172 VAL B O 1
ATOM 3652 N N . LEU B 1 173 ? -4.723 9.961 19.859 1 94.69 173 LEU B N 1
ATOM 3653 C CA . LEU B 1 173 ? -5.488 11.133 19.453 1 94.69 173 LEU B CA 1
ATOM 3654 C C . LEU B 1 173 ? -6.918 11.062 19.984 1 94.69 173 LEU B C 1
ATOM 3656 O O . LEU B 1 173 ? -7.637 12.062 19.984 1 94.69 173 LEU B O 1
ATOM 3660 N N . HIS B 1 174 ? -7.293 9.898 20.484 1 89.56 174 HIS B N 1
ATOM 3661 C CA . HIS B 1 174 ? -8.633 9.711 21.047 1 89.56 174 HIS B CA 1
ATOM 3662 C C . HIS B 1 174 ? -8.594 9.695 22.562 1 89.56 174 HIS B C 1
ATOM 3664 O O . HIS B 1 174 ? -9.633 9.602 23.219 1 89.56 174 HIS B O 1
ATOM 3670 N N . ASN B 1 175 ? -7.418 9.742 23.047 1 88.94 175 ASN B N 1
ATOM 3671 C CA . ASN B 1 175 ? -7.234 9.711 24.484 1 88.94 175 ASN B CA 1
ATOM 3672 C C . ASN B 1 175 ? -6.992 11.109 25.047 1 88.94 175 ASN B C 1
ATOM 3674 O O . ASN B 1 175 ? -5.879 11.625 24.984 1 88.94 175 ASN B O 1
ATOM 3678 N N . SER B 1 176 ? -7.949 11.633 25.672 1 81.44 176 SER B N 1
ATOM 3679 C CA . SER B 1 176 ? -7.902 13 26.172 1 81.44 176 SER B CA 1
ATOM 3680 C C . SER B 1 176 ? -6.824 13.156 27.234 1 81.44 176 SER B C 1
ATOM 3682 O O . SER B 1 176 ? -6.371 14.273 27.516 1 81.44 176 SER B O 1
ATOM 3684 N N . ASN B 1 177 ? -6.391 12.094 27.766 1 86.44 177 ASN B N 1
ATOM 3685 C CA . ASN B 1 177 ? -5.398 12.156 28.844 1 86.44 177 ASN B CA 1
ATOM 3686 C C . ASN B 1 177 ? -3.98 11.977 28.297 1 86.44 177 ASN B C 1
ATOM 3688 O O . ASN B 1 177 ? -3.008 12.094 29.047 1 86.44 177 ASN B O 1
ATOM 3692 N N . ALA B 1 178 ? -3.967 11.742 27.094 1 89.44 178 ALA B N 1
ATOM 3693 C CA . ALA B 1 178 ? -2.645 11.492 26.516 1 89.44 178 ALA B CA 1
ATOM 3694 C C . ALA B 1 178 ? -1.94 12.805 26.172 1 89.44 178 ALA B C 1
ATOM 3696 O O . ALA B 1 178 ? -2.588 13.781 25.812 1 89.44 178 ALA B O 1
ATOM 3697 N N . ASP B 1 179 ? -0.638 12.844 26.406 1 95.81 179 ASP B N 1
ATOM 3698 C CA . ASP B 1 179 ? 0.234 13.906 25.922 1 95.81 179 ASP B CA 1
ATOM 3699 C C . ASP B 1 179 ? 0.792 13.578 24.531 1 95.81 179 ASP B C 1
ATOM 3701 O O . ASP B 1 179 ? 1.827 12.922 24.422 1 95.81 179 ASP B O 1
ATOM 3705 N N . THR B 1 180 ? 0.144 14.047 23.547 1 96.69 180 THR B N 1
ATOM 3706 C CA . THR B 1 180 ? 0.47 13.695 22.172 1 96.69 180 THR B CA 1
ATOM 3707 C C . THR B 1 180 ? 1.911 14.078 21.844 1 96.69 180 THR B C 1
ATOM 3709 O O . THR B 1 180 ? 2.609 13.344 21.141 1 96.69 180 THR B O 1
ATOM 3712 N N . LYS B 1 181 ? 2.363 15.289 22.312 1 97.75 181 LYS B N 1
ATOM 3713 C CA . LYS B 1 181 ? 3.732 15.727 22.062 1 97.75 181 LYS B CA 1
ATOM 3714 C C . LYS B 1 181 ? 4.742 14.734 22.625 1 97.75 181 LYS B C 1
ATOM 3716 O O . LYS B 1 181 ? 5.66 14.305 21.922 1 97.75 181 LYS B O 1
ATOM 3721 N N . LYS B 1 182 ? 4.508 14.359 23.828 1 98.06 182 LYS B N 1
ATOM 3722 C CA . LYS B 1 182 ? 5.402 13.414 24.484 1 98.06 182 LYS B CA 1
ATOM 3723 C C . LYS B 1 182 ? 5.398 12.062 23.781 1 98.06 182 LYS B C 1
ATOM 3725 O O . LYS B 1 182 ? 6.461 11.477 23.547 1 98.06 182 LYS B O 1
ATOM 3730 N N . GLU B 1 183 ? 4.219 11.57 23.469 1 98.19 183 GLU B N 1
ATOM 3731 C CA . GLU B 1 183 ? 4.082 10.273 22.812 1 98.19 183 GLU B CA 1
ATOM 3732 C C . GLU B 1 183 ? 4.727 10.273 21.438 1 98.19 183 GLU B C 1
ATOM 3734 O O . GLU B 1 183 ? 5.402 9.312 21.062 1 98.19 183 GLU B O 1
ATOM 3739 N N . TYR B 1 184 ? 4.523 11.328 20.688 1 98.56 184 TYR B N 1
ATOM 3740 C CA . TYR B 1 184 ? 5.047 11.375 19.328 1 98.56 184 TYR B CA 1
ATOM 3741 C C . TYR B 1 184 ? 6.562 11.508 19.328 1 98.56 184 TYR B C 1
ATOM 3743 O O . TYR B 1 184 ? 7.25 10.867 18.531 1 98.56 184 TYR B O 1
ATOM 3751 N N . THR B 1 185 ? 7.098 12.359 20.172 1 98.62 185 THR B N 1
ATOM 3752 C CA . THR B 1 185 ? 8.547 12.492 20.25 1 98.62 185 THR B CA 1
ATOM 3753 C C . THR B 1 185 ? 9.188 11.172 20.672 1 98.62 185 THR B C 1
ATOM 3755 O O . THR B 1 185 ? 10.266 10.812 20.172 1 98.62 185 THR B O 1
ATOM 3758 N N . LYS B 1 186 ? 8.539 10.477 21.562 1 98.44 186 LYS B N 1
ATOM 3759 C CA . LYS B 1 186 ? 9.039 9.172 21.969 1 98.44 186 LYS B CA 1
ATOM 3760 C C . LYS B 1 186 ? 9.086 8.203 20.781 1 98.44 186 LYS B C 1
ATOM 3762 O O . LYS B 1 186 ? 10.062 7.465 20.625 1 98.44 186 LYS B O 1
ATOM 3767 N N . VAL B 1 187 ? 8.023 8.18 19.984 1 98.62 187 VAL B N 1
ATOM 3768 C CA . VAL B 1 187 ? 7.969 7.344 18.781 1 98.62 187 VAL B CA 1
ATOM 3769 C C . VAL B 1 187 ? 9.172 7.645 17.891 1 98.62 187 VAL B C 1
ATOM 3771 O O . VAL B 1 187 ? 9.859 6.73 17.438 1 98.62 187 VAL B O 1
ATOM 3774 N N . LEU B 1 188 ? 9.43 8.922 17.656 1 98.75 188 LEU B N 1
ATOM 3775 C CA . LEU B 1 188 ? 10.523 9.336 16.797 1 98.75 188 LEU B CA 1
ATOM 3776 C C . LEU B 1 188 ? 11.867 8.914 17.375 1 98.75 188 LEU B C 1
ATOM 3778 O O . LEU B 1 188 ? 12.719 8.375 16.672 1 98.75 188 LEU B O 1
ATOM 3782 N N . GLU B 1 189 ? 12.047 9.141 18.641 1 98.5 189 GLU B N 1
ATOM 3783 C CA . GLU B 1 189 ? 13.305 8.797 19.297 1 98.5 189 GLU B CA 1
ATOM 3784 C C . GLU B 1 189 ? 13.547 7.293 19.266 1 98.5 189 GLU B C 1
ATOM 3786 O O . GLU B 1 189 ? 14.664 6.84 19.016 1 98.5 189 GLU B O 1
ATOM 3791 N N . ASP B 1 190 ? 12.5 6.547 19.484 1 98.25 190 ASP B N 1
ATOM 3792 C CA . ASP B 1 190 ? 12.594 5.09 19.438 1 98.25 190 ASP B CA 1
ATOM 3793 C C . ASP B 1 190 ? 12.969 4.605 18.031 1 98.25 190 ASP B C 1
ATOM 3795 O O . ASP B 1 190 ? 13.43 3.475 17.875 1 98.25 190 ASP B O 1
ATOM 3799 N N . CYS B 1 191 ? 12.75 5.445 17.062 1 98.19 191 CYS B N 1
ATOM 3800 C CA . CYS B 1 191 ? 13.039 5.086 15.68 1 98.19 191 CYS B CA 1
ATOM 3801 C C . CYS B 1 191 ? 14.266 5.832 15.164 1 98.19 191 CYS B C 1
ATOM 3803 O O . CYS B 1 191 ? 14.336 6.168 13.977 1 98.19 191 CYS B O 1
ATOM 3805 N N . CYS B 1 192 ? 15.109 6.223 16.062 1 98.06 192 CYS B N 1
ATOM 3806 C CA . CYS B 1 192 ? 16.453 6.727 15.766 1 98.06 192 CYS B CA 1
ATOM 3807 C C . CYS B 1 192 ? 16.391 8.133 15.18 1 98.06 192 CYS B C 1
ATOM 3809 O O . CYS B 1 192 ? 17.125 8.453 14.25 1 98.06 192 CYS B O 1
ATOM 3811 N N . PHE B 1 193 ? 15.508 8.93 15.656 1 98.69 193 PHE B N 1
ATOM 3812 C CA . PHE B 1 193 ? 15.477 10.367 15.375 1 98.69 193 PHE B CA 1
ATOM 3813 C C . PHE B 1 193 ? 15.898 11.164 16.609 1 98.69 193 PHE B C 1
ATOM 3815 O O . PHE B 1 193 ? 15.609 10.766 17.734 1 98.69 193 PHE B O 1
ATOM 3822 N N . GLU B 1 194 ? 16.562 12.172 16.391 1 98.44 194 GLU B N 1
ATOM 3823 C CA . GLU B 1 194 ? 16.75 13.242 17.375 1 98.44 194 GLU B CA 1
ATOM 3824 C C . GLU B 1 194 ? 15.773 14.391 17.125 1 98.44 194 GLU B C 1
ATOM 3826 O O . GLU B 1 194 ? 15.82 15.023 16.062 1 98.44 194 GLU B O 1
ATOM 3831 N N . VAL B 1 195 ? 15 14.688 18.094 1 98.62 195 VAL B N 1
ATOM 3832 C CA . VAL B 1 195 ? 14.008 15.75 17.922 1 98.62 195 VAL B CA 1
ATOM 3833 C C . VAL B 1 195 ? 14.672 17.109 18.109 1 98.62 195 VAL B C 1
ATOM 3835 O O . VAL B 1 195 ? 15.172 17.422 19.188 1 98.62 195 VAL B O 1
ATOM 3838 N N . VAL B 1 196 ? 14.648 17.875 17.047 1 98.38 196 VAL B N 1
ATOM 3839 C CA . VAL B 1 196 ? 15.234 19.219 17.062 1 98.38 196 VAL B CA 1
ATOM 3840 C C . VAL B 1 196 ? 14.242 20.203 17.672 1 98.38 196 VAL B C 1
ATOM 3842 O O . VAL B 1 196 ? 14.609 21.016 18.516 1 98.38 196 VAL B O 1
ATOM 3845 N N . SER B 1 197 ? 13.039 20.141 17.281 1 98.56 197 SER B N 1
ATOM 3846 C CA . SER B 1 197 ? 11.977 20.984 17.844 1 98.56 197 SER B CA 1
ATOM 3847 C C . SER B 1 197 ? 10.609 20.297 17.688 1 98.56 197 SER B C 1
ATOM 3849 O O . SER B 1 197 ? 10.398 19.516 16.766 1 98.56 197 SER B O 1
ATOM 3851 N N . CYS B 1 198 ? 9.781 20.547 18.625 1 98.44 198 CYS B N 1
ATOM 3852 C CA . CYS B 1 198 ? 8.398 20.062 18.625 1 98.44 198 CYS B CA 1
ATOM 3853 C C . CYS B 1 198 ? 7.488 21.031 19.375 1 98.44 198 CYS B C 1
ATOM 3855 O O . CYS B 1 198 ? 7.738 21.359 20.531 1 98.44 198 CYS B O 1
ATOM 3857 N N . SER B 1 199 ? 6.461 21.484 18.703 1 97.44 199 SER B N 1
ATOM 3858 C CA . SER B 1 199 ? 5.551 22.438 19.328 1 97.44 199 SER B CA 1
ATOM 3859 C C . SER B 1 199 ? 4.102 22.141 18.953 1 97.44 199 SER B C 1
ATOM 3861 O O . SER B 1 199 ? 3.822 21.688 17.844 1 97.44 199 SER B O 1
ATOM 3863 N N . ILE B 1 200 ? 3.264 22.391 19.844 1 97.25 200 ILE B N 1
ATOM 3864 C CA . ILE B 1 200 ? 1.827 22.328 19.594 1 97.25 200 ILE B CA 1
ATOM 3865 C C . ILE B 1 200 ? 1.242 23.734 19.562 1 97.25 200 ILE B C 1
ATOM 3867 O O . ILE B 1 200 ? 1.527 24.547 20.453 1 97.25 200 ILE B O 1
ATOM 3871 N N . SER B 1 201 ? 0.502 24.016 18.562 1 97.06 201 SER B N 1
ATOM 3872 C CA . SER B 1 201 ? -0.166 25.297 18.438 1 97.06 201 SER B CA 1
ATOM 3873 C C . SER B 1 201 ? -1.682 25.141 18.406 1 97.06 201 SER B C 1
ATOM 3875 O O . SER B 1 201 ? -2.201 24.25 17.719 1 97.06 201 SER B O 1
ATOM 3877 N N . GLU B 1 202 ? -2.322 25.969 19.203 1 97.12 202 GLU B N 1
ATOM 3878 C CA . GLU B 1 202 ? -3.773 26.078 19.109 1 97.12 202 GLU B CA 1
ATOM 3879 C C . GLU B 1 202 ? -4.176 27.156 18.094 1 97.12 202 GLU B C 1
ATOM 3881 O O . GLU B 1 202 ? -3.572 28.219 18.062 1 97.12 202 GLU B O 1
ATOM 3886 N N . THR B 1 203 ? -5.098 26.828 17.281 1 97.19 203 THR B N 1
ATOM 3887 C CA . THR B 1 203 ? -5.523 27.781 16.25 1 97.19 203 THR B CA 1
ATOM 3888 C C . THR B 1 203 ? -6.992 27.562 15.906 1 97.19 203 THR B C 1
ATOM 3890 O O . THR B 1 203 ? -7.715 26.875 16.625 1 97.19 203 THR B O 1
ATOM 3893 N N . SER B 1 204 ? -7.504 28.359 14.969 1 96.81 204 SER B N 1
ATOM 3894 C CA . SER B 1 204 ? -8.883 28.297 14.484 1 96.81 204 SER B CA 1
ATOM 3895 C C . SER B 1 204 ? -8.969 28.609 13 1 96.81 204 SER B C 1
ATOM 3897 O O . SER B 1 204 ? -8 29.094 12.406 1 96.81 204 SER B O 1
ATOM 3899 N N . PHE B 1 205 ? -9.969 28.219 12.375 1 96.62 205 PHE B N 1
ATOM 3900 C CA . PHE B 1 205 ? -10.242 28.531 10.977 1 96.62 205 PHE B CA 1
ATOM 3901 C C . PHE B 1 205 ? -11.711 28.875 10.773 1 96.62 205 PHE B C 1
ATOM 3903 O O . PHE B 1 205 ? -12.594 28.219 11.312 1 96.62 205 PHE B O 1
ATOM 3910 N N . ALA B 1 206 ? -11.938 29.938 10.023 1 95.38 206 ALA B N 1
ATOM 3911 C CA . ALA B 1 206 ? -13.297 30.391 9.727 1 95.38 206 ALA B CA 1
ATOM 3912 C C . ALA B 1 206 ? -13.648 30.125 8.266 1 95.38 206 ALA B C 1
ATOM 3914 O O . ALA B 1 206 ? -12.844 30.391 7.367 1 95.38 206 ALA B O 1
ATOM 3915 N N . HIS B 1 207 ? -14.766 29.516 8.086 1 96.06 207 HIS B N 1
ATOM 3916 C CA . HIS B 1 207 ? -15.352 29.359 6.762 1 96.06 207 HIS B CA 1
ATOM 3917 C C . HIS B 1 207 ? -16.438 30.391 6.504 1 96.06 207 HIS B C 1
ATOM 3919 O O . HIS B 1 207 ? -17.156 30.797 7.43 1 96.06 207 HIS B O 1
ATOM 3925 N N . LYS B 1 208 ? -16.688 30.797 5.25 1 94.5 208 LYS B N 1
ATOM 3926 C CA . LYS B 1 208 ? -17.609 31.875 4.902 1 94.5 208 LYS B CA 1
ATOM 3927 C C . LYS B 1 208 ? -19.062 31.453 5.098 1 94.5 208 LYS B C 1
ATOM 3929 O O . LYS B 1 208 ? -19.938 32.281 5.281 1 94.5 208 LYS B O 1
ATOM 3934 N N . SER B 1 209 ? -19.234 30.141 5.004 1 94.06 209 SER B N 1
ATOM 3935 C CA . SER B 1 209 ? -20.578 29.594 5.145 1 94.06 209 SER B CA 1
ATOM 3936 C C . SER B 1 209 ? -20.531 28.141 5.637 1 94.06 209 SER B C 1
ATOM 3938 O O . SER B 1 209 ? -19.484 27.516 5.613 1 94.06 209 SER B O 1
ATOM 3940 N N . MET B 1 210 ? -21.688 27.734 6.055 1 92.62 210 MET B N 1
ATOM 3941 C CA . MET B 1 210 ? -21.812 26.328 6.445 1 92.62 210 MET B CA 1
ATOM 3942 C C . MET B 1 210 ? -21.562 25.406 5.254 1 92.62 210 MET B C 1
ATOM 3944 O O . MET B 1 210 ? -20.969 24.328 5.406 1 92.62 210 MET B O 1
ATOM 3948 N N . ASP B 1 211 ? -21.969 25.812 4.156 1 93.56 211 ASP B N 1
ATOM 3949 C CA . ASP B 1 211 ? -21.75 25.031 2.943 1 93.56 211 ASP B CA 1
ATOM 3950 C C . ASP B 1 211 ? -20.266 24.859 2.656 1 93.56 211 ASP B C 1
ATOM 3952 O O . ASP B 1 211 ? -19.812 23.781 2.26 1 93.56 211 ASP B O 1
ATOM 3956 N N . GLU B 1 212 ? -19.547 25.922 2.844 1 95.06 212 GLU B N 1
ATOM 3957 C CA . GLU B 1 212 ? -18.094 25.844 2.654 1 95.06 212 GLU B CA 1
ATOM 3958 C C . GLU B 1 212 ? -17.453 24.875 3.646 1 95.06 212 GLU B C 1
ATOM 3960 O O . GLU B 1 212 ? -16.547 24.109 3.287 1 95.06 212 GLU B O 1
ATOM 3965 N N . PHE B 1 213 ? -17.969 24.953 4.824 1 95.19 213 PHE B N 1
ATOM 3966 C CA . PHE B 1 213 ? -17.469 24.031 5.84 1 95.19 213 PHE B CA 1
ATOM 3967 C C . PHE B 1 213 ? -17.781 22.578 5.461 1 95.19 213 PHE B C 1
ATOM 3969 O O . PHE B 1 213 ? -16.922 21.703 5.594 1 95.19 213 PHE B O 1
ATOM 3976 N N . ILE B 1 214 ? -18.906 22.312 5.035 1 94.06 214 ILE B N 1
ATOM 3977 C CA . ILE B 1 214 ? -19.344 20.969 4.664 1 94.06 214 ILE B CA 1
ATOM 3978 C C . ILE B 1 214 ? -18.5 20.469 3.486 1 94.06 214 ILE B C 1
ATOM 3980 O O . ILE B 1 214 ? -18.125 19.297 3.438 1 94.06 214 ILE B O 1
ATOM 3984 N N . ASP B 1 215 ? -18.234 21.312 2.527 1 95.25 215 ASP B N 1
ATOM 3985 C CA . ASP B 1 215 ? -17.375 20.938 1.407 1 95.25 215 ASP B CA 1
ATOM 3986 C C . ASP B 1 215 ? -15.977 20.562 1.892 1 95.25 215 ASP B C 1
ATOM 3988 O O . ASP B 1 215 ? -15.391 19.594 1.406 1 95.25 215 ASP B O 1
ATOM 3992 N N . TYR B 1 216 ? -15.523 21.375 2.82 1 96.25 216 TYR B N 1
ATOM 3993 C CA . TYR B 1 216 ? -14.234 21.094 3.443 1 96.25 216 TYR B CA 1
ATOM 3994 C C . TYR B 1 216 ? -14.25 19.734 4.129 1 96.25 216 TYR B C 1
ATOM 3996 O O . TYR B 1 216 ? -13.391 18.891 3.867 1 96.25 216 TYR B O 1
ATOM 4004 N N . PHE B 1 217 ? -15.242 19.438 4.879 1 95.75 217 PHE B N 1
ATOM 4005 C CA . PHE B 1 217 ? -15.391 18.172 5.578 1 95.75 217 PHE B CA 1
ATOM 4006 C C . PHE B 1 217 ? -15.492 17.016 4.59 1 95.75 217 PHE B C 1
ATOM 4008 O O . PHE B 1 217 ? -14.805 16 4.738 1 95.75 217 PHE B O 1
ATOM 4015 N N . ASP B 1 218 ? -16.281 17.219 3.619 1 95.38 218 ASP B N 1
ATOM 4016 C CA . ASP B 1 218 ? -16.531 16.156 2.652 1 95.38 218 ASP B CA 1
ATOM 4017 C C . ASP B 1 218 ? -15.281 15.82 1.854 1 95.38 218 ASP B C 1
ATOM 4019 O O . ASP B 1 218 ? -15.109 14.68 1.406 1 95.38 218 ASP B O 1
ATOM 4023 N N . SER B 1 219 ? -14.398 16.781 1.638 1 95.12 219 SER B N 1
ATOM 4024 C CA . SER B 1 219 ? -13.18 16.594 0.868 1 95.12 219 SER B CA 1
ATOM 4025 C C . SER B 1 219 ? -12.219 15.648 1.589 1 95.12 219 SER B C 1
ATOM 4027 O O . SER B 1 219 ? -11.375 15.008 0.957 1 95.12 219 SER B O 1
ATOM 4029 N N . ILE B 1 220 ? -12.352 15.5 2.918 1 94.19 220 ILE B N 1
ATOM 4030 C CA . ILE B 1 220 ? -11.422 14.664 3.668 1 94.19 220 ILE B CA 1
ATOM 4031 C C . ILE B 1 220 ? -12.172 13.523 4.344 1 94.19 220 ILE B C 1
ATOM 4033 O O . ILE B 1 220 ? -11.602 12.781 5.148 1 94.19 220 ILE B O 1
ATOM 4037 N N . ASN B 1 221 ? -13.445 13.367 4.035 1 93.5 221 ASN B N 1
ATOM 4038 C CA . ASN B 1 221 ? -14.328 12.367 4.637 1 93.5 221 ASN B CA 1
ATOM 4039 C C . ASN B 1 221 ? -13.906 10.945 4.25 1 93.5 221 ASN B C 1
ATOM 4041 O O . ASN B 1 221 ? -14.086 10.531 3.104 1 93.5 221 ASN B O 1
ATOM 4045 N N . PRO B 1 222 ? -13.453 10.156 5.223 1 91.62 222 PRO B N 1
ATOM 4046 C CA . PRO B 1 222 ? -12.961 8.82 4.891 1 91.62 222 PRO B CA 1
ATOM 4047 C C . PRO B 1 222 ? -14.078 7.852 4.527 1 91.62 222 PRO B C 1
ATOM 4049 O O . PRO B 1 222 ? -13.82 6.773 3.984 1 91.62 222 PRO B O 1
ATOM 4052 N N . TYR B 1 223 ? -15.32 8.195 4.793 1 93.88 223 TYR B N 1
ATOM 4053 C CA . TYR B 1 223 ? -16.453 7.293 4.602 1 93.88 223 TYR B CA 1
ATOM 4054 C C . TYR B 1 223 ? -17.125 7.531 3.25 1 93.88 223 TYR B C 1
ATOM 4056 O O . TYR B 1 223 ? -18.016 6.777 2.848 1 93.88 223 TYR B O 1
ATOM 4064 N N . LYS B 1 224 ? -16.672 8.531 2.555 1 92.56 224 LYS B N 1
ATOM 4065 C CA . LYS B 1 224 ? -17.375 9.031 1.378 1 92.56 224 LYS B CA 1
ATOM 4066 C C . LYS B 1 224 ? -17.656 7.914 0.379 1 92.56 224 LYS B C 1
ATOM 4068 O O . LYS B 1 224 ? -18.766 7.789 -0.129 1 92.56 224 LYS B O 1
ATOM 4073 N N . ARG B 1 225 ? -16.703 7.035 0.197 1 91.44 225 ARG B N 1
ATOM 4074 C CA . ARG B 1 225 ? -16.812 5.969 -0.797 1 91.44 225 ARG B CA 1
ATOM 4075 C C . ARG B 1 225 ? -17.781 4.887 -0.343 1 91.44 225 ARG B C 1
ATOM 4077 O O . ARG B 1 225 ? -18.266 4.094 -1.156 1 91.44 225 ARG B O 1
ATOM 4084 N N . HIS B 1 226 ? -18.062 4.875 0.928 1 93.69 226 HIS B N 1
ATOM 4085 C CA . HIS B 1 226 ? -18.797 3.754 1.5 1 93.69 226 HIS B CA 1
ATOM 4086 C C . HIS B 1 226 ? -20.219 4.164 1.861 1 93.69 226 HIS B C 1
ATOM 4088 O O . HIS B 1 226 ? -20.969 3.377 2.455 1 93.69 226 HIS B O 1
ATOM 4094 N N . ILE B 1 227 ? -20.547 5.355 1.564 1 94.62 227 ILE B N 1
ATOM 4095 C CA . ILE B 1 227 ? -21.906 5.852 1.771 1 94.62 227 ILE B CA 1
ATOM 4096 C C . ILE B 1 227 ? -22.672 5.828 0.45 1 94.62 227 ILE B C 1
ATOM 4098 O O . ILE B 1 227 ? -22.25 6.441 -0.532 1 94.62 227 ILE B O 1
ATOM 4102 N N . PRO B 1 228 ? -23.812 5.121 0.432 1 93.94 228 PRO B N 1
ATOM 4103 C CA . PRO B 1 228 ? -24.625 5.137 -0.787 1 93.94 228 PRO B CA 1
ATOM 4104 C C . PRO B 1 228 ? -25 6.551 -1.224 1 93.94 228 PRO B C 1
ATOM 4106 O O . PRO B 1 228 ? -25.266 7.414 -0.38 1 93.94 228 PRO B O 1
ATOM 4109 N N . LYS B 1 229 ? -25.156 6.746 -2.49 1 93.06 229 LYS B N 1
ATOM 4110 C CA . LYS B 1 229 ? -25.406 8.07 -3.055 1 93.06 229 LYS B CA 1
ATOM 4111 C C . LYS B 1 229 ? -26.672 8.688 -2.463 1 93.06 229 LYS B C 1
ATOM 4113 O O . LYS B 1 229 ? -26.703 9.883 -2.18 1 93.06 229 LYS B O 1
ATOM 4118 N N . ASN B 1 230 ? -27.656 7.91 -2.287 1 96.19 230 ASN B N 1
ATOM 4119 C CA . ASN B 1 230 ? -28.938 8.406 -1.821 1 96.19 230 ASN B CA 1
ATOM 4120 C C . ASN B 1 230 ? -28.922 8.719 -0.329 1 96.19 230 ASN B C 1
ATOM 4122 O O . ASN B 1 230 ? -29.875 9.289 0.206 1 96.19 230 ASN B O 1
ATOM 4126 N N . LYS B 1 231 ? -27.781 8.414 0.347 1 97 231 LYS B N 1
ATOM 4127 C CA . LYS B 1 231 ? -27.688 8.656 1.783 1 97 231 LYS B CA 1
ATOM 4128 C C . LYS B 1 231 ? -26.641 9.727 2.096 1 97 231 LYS B C 1
ATOM 4130 O O . LYS B 1 231 ? -26.453 10.102 3.254 1 97 231 LYS B O 1
ATOM 4135 N N . ARG B 1 232 ? -26.047 10.281 1.125 1 95.94 232 ARG B N 1
ATOM 4136 C CA . ARG B 1 232 ? -24.938 11.211 1.31 1 95.94 232 ARG B CA 1
ATOM 4137 C C . ARG B 1 232 ? -25.406 12.492 1.999 1 95.94 232 ARG B C 1
ATOM 4139 O O . ARG B 1 232 ? -24.766 12.961 2.943 1 95.94 232 ARG B O 1
ATOM 4146 N N . GLU B 1 233 ? -26.469 13.031 1.486 1 96.12 233 GLU B N 1
ATOM 4147 C CA . GLU B 1 233 ? -26.984 14.266 2.062 1 96.12 233 GLU B CA 1
ATOM 4148 C C . GLU B 1 233 ? -27.391 14.07 3.516 1 96.12 233 GLU B C 1
ATOM 4150 O O . GLU B 1 233 ? -27.141 14.93 4.363 1 96.12 233 GLU B O 1
ATOM 4155 N N . GLU B 1 234 ? -28.047 12.961 3.721 1 97.31 234 GLU B N 1
ATOM 4156 C CA . GLU B 1 234 ? -28.453 12.633 5.082 1 97.31 234 GLU B CA 1
ATOM 4157 C C . GLU B 1 234 ? -27.25 12.516 6.012 1 97.31 234 GLU B C 1
ATOM 4159 O O . GLU B 1 234 ? -27.281 13.016 7.137 1 97.31 234 GLU B O 1
ATOM 4164 N N . PHE B 1 235 ? -26.281 11.82 5.625 1 97.88 235 PHE B N 1
ATOM 4165 C CA . PHE B 1 235 ? -25.062 11.648 6.398 1 97.88 235 PHE B CA 1
ATOM 4166 C C . PHE B 1 235 ? -24.438 13 6.738 1 97.88 235 PHE B C 1
ATOM 4168 O O . PHE B 1 235 ? -24.125 13.266 7.898 1 97.88 235 PHE B O 1
ATOM 4175 N N . LEU B 1 236 ? -24.25 13.906 5.762 1 97.25 236 LEU B N 1
ATOM 4176 C CA . LEU B 1 236 ? -23.641 15.219 5.961 1 97.25 236 LEU B CA 1
ATOM 4177 C C . LEU B 1 236 ? -24.469 16.062 6.926 1 97.25 236 LEU B C 1
ATOM 4179 O O . LEU B 1 236 ? -23.906 16.781 7.762 1 97.25 236 LEU B O 1
ATOM 4183 N N . GLU B 1 237 ? -25.766 15.961 6.789 1 96.12 237 GLU B N 1
ATOM 4184 C CA . GLU B 1 237 ? -26.641 16.703 7.691 1 96.12 237 GLU B CA 1
ATOM 4185 C C . GLU B 1 237 ? -26.5 16.203 9.125 1 96.12 237 GLU B C 1
ATOM 4187 O O . GLU B 1 237 ? -26.469 17 10.062 1 96.12 237 GLU B O 1
ATOM 4192 N N . ASP B 1 238 ? -26.438 14.891 9.266 1 96.81 238 ASP B N 1
ATOM 4193 C CA . ASP B 1 238 ? -26.25 14.328 10.594 1 96.81 238 ASP B CA 1
ATOM 4194 C C . ASP B 1 238 ? -24.922 14.781 11.195 1 96.81 238 ASP B C 1
ATOM 4196 O O . ASP B 1 238 ? -24.844 15.102 12.383 1 96.81 238 ASP B O 1
ATOM 4200 N N . CYS B 1 239 ? -23.859 14.812 10.414 1 96.38 239 CYS B N 1
ATOM 4201 C CA . CYS B 1 239 ? -22.562 15.258 10.875 1 96.38 239 CYS B CA 1
ATOM 4202 C C . CYS B 1 239 ? -22.609 16.719 11.32 1 96.38 239 CYS B C 1
ATOM 4204 O O . CYS B 1 239 ? -22.062 17.062 12.375 1 96.38 239 CYS B O 1
ATOM 4206 N N . LYS B 1 240 ? -23.266 17.531 10.547 1 94.44 240 LYS B N 1
ATOM 4207 C CA . LYS B 1 240 ? -23.422 18.938 10.883 1 94.44 240 LYS B CA 1
ATOM 4208 C C . LYS B 1 240 ? -24.109 19.109 12.234 1 94.44 240 LYS B C 1
ATOM 4210 O O . LYS B 1 240 ? -23.656 19.891 13.07 1 94.44 240 LYS B O 1
ATOM 4215 N N . GLN B 1 241 ? -25.156 18.391 12.383 1 94.5 241 GLN B N 1
ATOM 4216 C CA . GLN B 1 241 ? -25.922 18.484 13.617 1 94.5 241 GLN B CA 1
ATOM 4217 C C . GLN B 1 241 ? -25.094 18.047 14.82 1 94.5 241 GLN B C 1
ATOM 4219 O O . GLN B 1 241 ? -25.141 18.688 15.875 1 94.5 241 GLN B O 1
ATOM 4224 N N . LEU B 1 242 ? -24.375 16.969 14.656 1 95.31 242 LEU B N 1
ATOM 4225 C CA . LEU B 1 242 ? -23.531 16.484 15.742 1 95.31 242 LEU B CA 1
ATOM 4226 C C . LEU B 1 242 ? -22.469 17.516 16.125 1 95.31 242 LEU B C 1
ATOM 4228 O O . LEU B 1 242 ? -22.25 17.766 17.312 1 95.31 242 LEU B O 1
ATOM 4232 N N . LEU B 1 243 ? -21.875 18.188 15.141 1 95.62 243 LEU B N 1
ATOM 4233 C CA . LEU B 1 243 ? -20.828 19.156 15.367 1 95.62 243 LEU B CA 1
ATOM 4234 C C . LEU B 1 243 ? -21.375 20.406 16.062 1 95.62 243 LEU B C 1
ATOM 4236 O O . LEU B 1 243 ? -20.719 20.969 16.953 1 95.62 243 LEU B O 1
ATOM 4240 N N . LEU B 1 244 ? -22.594 20.766 15.688 1 93.5 244 LEU B N 1
ATOM 4241 C CA . LEU B 1 244 ? -23.219 21.938 16.281 1 93.5 244 LEU B CA 1
ATOM 4242 C C . LEU B 1 244 ? -23.656 21.641 17.719 1 93.5 244 LEU B C 1
ATOM 4244 O O . LEU B 1 244 ? -23.453 22.469 18.609 1 93.5 244 LEU B O 1
ATOM 4248 N N . GLU B 1 245 ? -24.188 20.469 17.922 1 92.75 245 GLU B N 1
ATOM 4249 C CA . GLU B 1 245 ? -24.703 20.094 19.234 1 92.75 245 GLU B CA 1
ATOM 4250 C C . GLU B 1 245 ? -23.562 19.969 20.25 1 92.75 245 GLU B C 1
ATOM 4252 O O . GLU B 1 245 ? -23.734 20.297 21.422 1 92.75 245 GLU B O 1
ATOM 4257 N N . ASP B 1 246 ? -22.391 19.594 19.828 1 92.19 246 ASP B N 1
ATOM 4258 C CA . ASP B 1 246 ? -21.234 19.391 20.703 1 92.19 246 ASP B CA 1
ATOM 4259 C C . ASP B 1 246 ? -20.469 20.688 20.906 1 92.19 246 ASP B C 1
ATOM 4261 O O . ASP B 1 246 ? -19.5 20.734 21.656 1 92.19 246 ASP B O 1
ATOM 4265 N N . GLY B 1 247 ? -20.906 21.781 20.172 1 92.5 247 GLY B N 1
ATOM 4266 C CA . GLY B 1 247 ? -20.234 23.062 20.297 1 92.5 247 GLY B CA 1
ATOM 4267 C C . GLY B 1 247 ? -18.891 23.109 19.594 1 92.5 247 GLY B C 1
ATOM 4268 O O . GLY B 1 247 ? -18.062 23.969 19.906 1 92.5 247 GLY B O 1
ATOM 4269 N N . LEU B 1 248 ? -18.672 22.188 18.734 1 93.62 248 LEU B N 1
ATOM 4270 C CA . LEU B 1 248 ? -17.391 22.094 18.031 1 93.62 248 LEU B CA 1
ATOM 4271 C C . LEU B 1 248 ? -17.344 23.016 16.828 1 93.62 248 LEU B C 1
ATOM 4273 O O . LEU B 1 248 ? -16.266 23.281 16.281 1 93.62 248 LEU B O 1
ATOM 4277 N N . LEU B 1 249 ? -18.516 23.406 16.438 1 93.81 249 LEU B N 1
ATOM 4278 C CA . LEU B 1 249 ? -18.688 24.375 15.359 1 93.81 249 LEU B CA 1
ATOM 4279 C C . LEU B 1 249 ? -19.484 25.578 15.844 1 93.81 249 LEU B C 1
ATOM 4281 O O . LEU B 1 249 ? -20.578 25.438 16.375 1 93.81 249 LEU B O 1
ATOM 4285 N N . ILE B 1 250 ? -18.859 26.766 15.672 1 91.19 250 ILE B N 1
ATOM 4286 C CA . ILE B 1 250 ? -19.5 28 16.125 1 91.19 250 ILE B CA 1
ATOM 4287 C C . ILE B 1 250 ? -20.016 28.781 14.922 1 91.19 250 ILE B C 1
ATOM 4289 O O . ILE B 1 250 ? -19.25 29.078 13.992 1 91.19 250 ILE B O 1
ATOM 4293 N N . MET B 1 251 ? -21.219 29.125 14.969 1 90.94 251 MET B N 1
ATOM 4294 C CA . MET B 1 251 ? -21.812 29.906 13.898 1 90.94 251 MET B CA 1
ATOM 4295 C C . MET B 1 251 ? -21.734 31.406 14.211 1 90.94 251 MET B C 1
ATOM 4297 O O . MET B 1 251 ? -21.922 31.812 15.359 1 90.94 251 MET B O 1
ATOM 4301 N N . ASN B 1 252 ? -21.359 32.125 13.195 1 85.94 252 ASN B N 1
ATOM 4302 C CA . ASN B 1 252 ? -21.391 33.562 13.398 1 85.94 252 ASN B CA 1
ATOM 4303 C C . ASN B 1 252 ? -22.625 34.219 12.742 1 85.94 252 ASN B C 1
ATOM 4305 O O . ASN B 1 252 ? -23.359 33.531 12.023 1 85.94 252 ASN B O 1
ATOM 4309 N N . ASP B 1 253 ? -22.844 35.5 13.047 1 84.88 253 ASP B N 1
ATOM 4310 C CA . ASP B 1 253 ? -24.047 36.219 12.602 1 84.88 253 ASP B CA 1
ATOM 4311 C C . ASP B 1 253 ? -24.078 36.312 11.078 1 84.88 253 ASP B C 1
ATOM 4313 O O . ASP B 1 253 ? -25.172 36.344 10.484 1 84.88 253 ASP B O 1
ATOM 4317 N N . GLY B 1 254 ? -23.016 36.281 10.484 1 87.06 254 GLY B N 1
ATOM 4318 C CA . GLY B 1 254 ? -22.953 36.469 9.039 1 87.06 254 GLY B CA 1
ATOM 4319 C C . GLY B 1 254 ? -23.047 35.156 8.281 1 87.06 254 GLY B C 1
ATOM 4320 O O . GLY B 1 254 ? -22.828 35.094 7.07 1 87.06 254 GLY B O 1
ATOM 4321 N N . GLY B 1 255 ? -23.312 34 8.984 1 85.62 255 GLY B N 1
ATOM 4322 C CA . GLY B 1 255 ? -23.469 32.719 8.32 1 85.62 255 GLY B CA 1
ATOM 4323 C C . GLY B 1 255 ? -22.172 31.922 8.258 1 85.62 255 GLY B C 1
ATOM 4324 O O . GLY B 1 255 ? -22.172 30.766 7.828 1 85.62 255 GLY B O 1
ATOM 4325 N N . GLY B 1 256 ? -21.188 32.562 8.688 1 91.38 256 GLY B N 1
ATOM 4326 C CA . GLY B 1 256 ? -19.906 31.875 8.719 1 91.38 256 GLY B CA 1
ATOM 4327 C C . GLY B 1 256 ? -19.781 30.906 9.875 1 91.38 256 GLY B C 1
ATOM 4328 O O . GLY B 1 256 ? -20.625 30.891 10.773 1 91.38 256 GLY B O 1
ATOM 4329 N N . THR B 1 257 ? -18.859 29.938 9.719 1 94.12 257 THR B N 1
ATOM 4330 C CA . THR B 1 257 ? -18.609 28.953 10.773 1 94.12 257 THR B CA 1
ATOM 4331 C C . THR B 1 257 ? -17.141 28.969 11.188 1 94.12 257 THR B C 1
ATOM 4333 O O . THR B 1 257 ? -16.266 29.25 10.367 1 94.12 257 THR B O 1
ATOM 4336 N N . LEU B 1 258 ? -16.938 28.734 12.461 1 95.5 258 LEU B N 1
ATOM 4337 C CA . LEU B 1 258 ? -15.602 28.719 13.031 1 95.5 258 LEU B CA 1
ATOM 4338 C C . LEU B 1 258 ? -15.375 27.469 13.867 1 95.5 258 LEU B C 1
ATOM 4340 O O . LEU B 1 258 ? -16.266 27.047 14.609 1 95.5 258 LEU B O 1
ATOM 4344 N N . HIS B 1 259 ? -14.25 26.859 13.656 1 96.44 259 HIS B N 1
ATOM 4345 C CA . HIS B 1 259 ? -13.867 25.75 14.516 1 96.44 259 HIS B CA 1
ATOM 4346 C C . HIS B 1 259 ? -12.438 25.906 15.023 1 96.44 259 HIS B C 1
ATOM 4348 O O . HIS B 1 259 ? -11.609 26.531 14.359 1 96.44 259 HIS B O 1
ATOM 4354 N N . LYS B 1 260 ? -12.141 25.359 16.203 1 96.81 260 LYS B N 1
ATOM 4355 C CA . LYS B 1 260 ? -10.828 25.391 16.828 1 96.81 260 LYS B CA 1
ATOM 4356 C C . LYS B 1 260 ? -10.148 24.016 16.719 1 96.81 260 LYS B C 1
ATOM 4358 O O . LYS B 1 260 ? -10.812 22.984 16.688 1 96.81 260 LYS B O 1
ATOM 4363 N N . TYR B 1 261 ? -8.875 24.047 16.609 1 97.25 261 TYR B N 1
ATOM 4364 C CA . TYR B 1 261 ? -8.094 22.812 16.531 1 97.25 261 TYR B CA 1
ATOM 4365 C C . TYR B 1 261 ? -6.637 23.062 16.922 1 97.25 261 TYR B C 1
ATOM 4367 O O . TYR B 1 261 ? -6.246 24.203 17.188 1 97.25 261 TYR B O 1
ATOM 4375 N N . SER B 1 262 ? -5.906 22.031 17.125 1 97.69 262 SER B N 1
ATOM 4376 C CA . SER B 1 262 ? -4.488 22.125 17.469 1 97.69 262 SER B CA 1
ATOM 4377 C C . SER B 1 262 ? -3.631 21.359 16.469 1 97.69 262 SER B C 1
ATOM 4379 O O . SER B 1 262 ? -4.09 20.375 15.883 1 97.69 262 SER B O 1
ATOM 4381 N N . VAL B 1 263 ? -2.432 21.828 16.281 1 98.12 263 VAL B N 1
ATOM 4382 C CA . VAL B 1 263 ? -1.495 21.25 15.32 1 98.12 263 VAL B CA 1
ATOM 4383 C C . VAL B 1 263 ? -0.136 21.047 15.984 1 98.12 263 VAL B C 1
ATOM 4385 O O . VAL B 1 263 ? 0.334 21.906 16.734 1 98.12 263 VAL B O 1
ATOM 4388 N N . ILE B 1 264 ? 0.416 19.922 15.812 1 98.56 264 ILE B N 1
ATOM 4389 C CA . ILE B 1 264 ? 1.774 19.641 16.266 1 98.56 264 ILE B CA 1
ATOM 4390 C C . ILE B 1 264 ? 2.74 19.766 15.086 1 98.56 264 ILE B C 1
ATOM 4392 O O . ILE B 1 264 ? 2.482 19.219 14 1 98.56 264 ILE B O 1
ATOM 4396 N N . THR B 1 265 ? 3.766 20.516 15.203 1 98.75 265 THR B N 1
ATOM 4397 C CA . THR B 1 265 ? 4.84 20.656 14.227 1 98.75 265 THR B CA 1
ATOM 4398 C C . THR B 1 265 ? 6.16 20.156 14.805 1 98.75 265 THR B C 1
ATOM 4400 O O . THR B 1 265 ? 6.578 20.594 15.875 1 98.75 265 THR B O 1
ATOM 4403 N N . THR B 1 266 ? 6.805 19.266 14.109 1 98.81 266 THR B N 1
ATOM 4404 C CA . THR B 1 266 ? 8.016 18.656 14.625 1 98.81 266 THR B CA 1
ATOM 4405 C C . THR B 1 266 ? 9.125 18.656 13.57 1 98.81 266 THR B C 1
ATOM 4407 O O . THR B 1 266 ? 8.859 18.406 12.391 1 98.81 266 THR B O 1
ATOM 4410 N N . ASN B 1 267 ? 10.312 19.047 13.922 1 98.81 267 ASN B N 1
ATOM 4411 C CA . ASN B 1 267 ? 11.555 18.844 13.172 1 98.81 267 ASN B CA 1
ATOM 4412 C C . ASN B 1 267 ? 12.469 17.844 13.875 1 98.81 267 ASN B C 1
ATOM 4414 O O . ASN B 1 267 ? 12.812 18.016 15.039 1 98.81 267 ASN B O 1
ATOM 4418 N N . ALA B 1 268 ? 12.789 16.781 13.203 1 98.88 268 ALA B N 1
ATOM 4419 C CA . ALA B 1 268 ? 13.68 15.766 13.773 1 98.88 268 ALA B CA 1
ATOM 4420 C C . ALA B 1 268 ? 14.75 15.344 12.773 1 98.88 268 ALA B C 1
ATOM 4422 O O . ALA B 1 268 ? 14.547 15.445 11.562 1 98.88 268 ALA B O 1
ATOM 4423 N N . LYS B 1 269 ? 15.859 14.914 13.258 1 98.62 269 LYS B N 1
ATOM 4424 C CA . LYS B 1 269 ? 17.016 14.508 12.453 1 98.62 269 LYS B CA 1
ATOM 4425 C C . LYS B 1 269 ? 17.312 13.023 12.648 1 98.62 269 LYS B C 1
ATOM 4427 O O . LYS B 1 269 ? 17.281 12.516 13.766 1 98.62 269 LYS B O 1
ATOM 4432 N N . LYS B 1 270 ? 17.531 12.297 11.5 1 98.56 270 LYS B N 1
ATOM 4433 C CA . LYS B 1 270 ? 17.953 10.898 11.586 1 98.56 270 LYS B CA 1
ATOM 4434 C C . LYS B 1 270 ? 19.359 10.789 12.172 1 98.56 270 LYS B C 1
ATOM 4436 O O . LYS B 1 270 ? 20.297 11.461 11.711 1 98.56 270 LYS B O 1
ATOM 4441 N N . VAL B 1 271 ? 19.516 9.914 13.109 1 96.75 271 VAL B N 1
ATOM 4442 C CA . VAL B 1 271 ? 20.828 9.711 13.727 1 96.75 271 VAL B CA 1
ATOM 4443 C C . VAL B 1 271 ? 21.203 8.234 13.648 1 96.75 271 VAL B C 1
ATOM 4445 O O . VAL B 1 271 ? 20.359 7.383 13.375 1 96.75 271 VAL B O 1
ATOM 4448 N N . ALA B 1 272 ? 22.547 7.961 13.695 1 88.19 272 ALA B N 1
ATOM 4449 C CA . ALA B 1 272 ? 23.062 6.598 13.625 1 88.19 272 ALA B CA 1
ATOM 4450 C C . ALA B 1 272 ? 22.562 5.762 14.805 1 88.19 272 ALA B C 1
ATOM 4452 O O . ALA B 1 272 ? 22.375 6.281 15.906 1 88.19 272 ALA B O 1
ATOM 4453 N N . ASN B 1 273 ? 21.984 4.598 14.609 1 72.12 273 ASN B N 1
ATOM 4454 C CA . ASN B 1 273 ? 21.609 3.688 15.688 1 72.12 273 ASN B CA 1
ATOM 4455 C C . ASN B 1 273 ? 22.719 3.547 16.719 1 72.12 273 ASN B C 1
ATOM 4457 O O . ASN B 1 273 ? 23.875 3.336 16.375 1 72.12 273 ASN B O 1
ATOM 4461 N N . LEU B 1 274 ? 22.688 4.059 17.859 1 45.41 274 LEU B N 1
ATOM 4462 C CA . LEU B 1 274 ? 23.672 3.791 18.891 1 45.41 274 LEU B CA 1
ATOM 4463 C C . LEU B 1 274 ? 23.766 2.297 19.188 1 45.41 274 LEU B C 1
ATOM 4465 O O . LEU B 1 274 ? 22.766 1.581 19.078 1 45.41 274 LEU B O 1
#

Radius of gyration: 25.07 Å; Cα contacts (8 Å, |Δi|>4): 1026; chains: 2; bounding box: 58×69×53 Å

Foldseek 3Di:
DQDLVLCVVQVVVLLVVVQVLCVVCLVVDDADPAFEEEEEQCFLVCCVVPPVCVSHDVNYAYEYEEQHPNSQVNNCVVPNDPRYHYYYDDLLDQDDPVPAAFARGQEYEYGAHQQQPACLLSSLLSVLRNHHAFGKYKYKHFLWALVVVLLVVLCVDPVRVVLNVQGDGHVQSVDPPHDPQVVNCVSNVVNQKAWPDKDKDKDKDKDQAPVSVLSNCQSPPSSNVVDDPVCVVVVSVVSVVVCVVVVQWDADPNRMIMGMTMMMITMITHHDDD/DQDLVLCVVQVVVLLVVVQVLCVVCLVVDDADPAFEEEEEQCFLVCCVVPPVCVSHDVRYAYEYEEQHPNSQVNNCVVPNDPRYHYYYDDLLDQDDPVPAAFARGQEYEYGAHQQQPACLLSSLLSVLRNHHAFGKYKYKHFLWALVVVLLVVLCVDPVRVVLNVQGDGHVQSVDPPHDPQVVNCVSNVVNQKAWPDKDKDKDKDKDQAPVSVLSNCQSPPSCNVVDDPVCVVVVSVVSVVVCVVVVQWDADPNRMIMGMTMMMITMITHHDDD

Sequence (548 aa):
MIDPELYTSVNELQKRDARYALERVKDELPWNNGEKILDVGCGPGDLTTSLLKHYLPHDATIVGCDISEAMIMYAQKKYGNNQFSFKQLDISNSNIWMNWEEGIFDKIFSFYCLHWVTDQRQAAKNMNALLKLNGNVVTMFTTSHPFLTLFKELSEHPKWNHLSKYWNTWDVLHNSNADTKKEYTKVLEDCCFEVVSCSISETSFAHKSMDEFIDYFDSINPYKRHIPKNKREEFLEDCKQLLLEDGLLIMNDGGGTLHKYSVITTNAKKVANLMIDPELYTSVNELQKRDARYALERVKDELPWNNGEKILDVGCGPGDLTTSLLKHYLPHDATIVGCDISEAMIMYAQKKYGNNQFSFKQLDISNSNIWMNWEEGIFDKIFSFYCLHWVTDQRQAAKNMNALLKLNGNVVTMFTTSHPFLTLFKELSEHPKWNHLSKYWNTWDVLHNSNADTKKEYTKVLEDCCFEVVSCSISETSFAHKSMDEFIDYFDSINPYKRHIPKNKREEFLEDCKQLLLEDGLLIMNDGGGTLHKYSVITTNAKKVANL